Protein AF-0000000068094335 (afdb_homodimer)

Organism: Bordetella pertussis (strain Tohama I / ATCC BAA-589 / NCTC 13251) (NCBI:txid257313)

pLDDT: mean 91.35, std 8.09, range [42.84, 98.44]

Structure (mmCIF, N/CA/C/O backbone):
data_AF-0000000068094335-model_v1
#
loop_
_entity.id
_entity.type
_entity.pdbx_description
1 polymer 'Uncharacterized protein'
#
loop_
_atom_site.group_PDB
_atom_site.id
_atom_site.type_symbol
_atom_site.label_atom_id
_atom_site.label_alt_id
_atom_site.label_comp_id
_atom_site.label_asym_id
_atom_site.label_entity_id
_atom_site.label_seq_id
_atom_site.pdbx_PDB_ins_code
_atom_site.Cartn_x
_atom_site.Cartn_y
_atom_site.Cartn_z
_atom_site.occupancy
_atom_site.B_iso_or_equiv
_atom_site.auth_seq_id
_atom_site.auth_comp_id
_atom_site.auth_asym_id
_atom_site.auth_atom_id
_atom_site.pdbx_PDB_model_num
ATOM 1 N N . MET A 1 1 ? -6.961 37.094 -11.625 1 57.81 1 MET A N 1
ATOM 2 C CA . MET A 1 1 ? -6.859 36.562 -10.273 1 57.81 1 MET A CA 1
ATOM 3 C C . MET A 1 1 ? -5.457 36.75 -9.711 1 57.81 1 MET A C 1
ATOM 5 O O . MET A 1 1 ? -4.465 36.5 -10.391 1 57.81 1 MET A O 1
ATOM 9 N N . THR A 1 2 ? -5.281 37.5 -8.68 1 76.12 2 THR A N 1
ATOM 10 C CA . THR A 1 2 ? -3.986 37.75 -8.055 1 76.12 2 THR A CA 1
ATOM 11 C C . THR A 1 2 ? -3.279 36.469 -7.703 1 76.12 2 THR A C 1
ATOM 13 O O . THR A 1 2 ? -3.918 35.406 -7.613 1 76.12 2 THR A O 1
ATOM 16 N N . GLU A 1 3 ? -2.01 36.469 -7.859 1 80.81 3 GLU A N 1
ATOM 17 C CA . GLU A 1 3 ? -1.199 35.312 -7.496 1 80.81 3 GLU A CA 1
ATOM 18 C C . GLU A 1 3 ? -1.674 34.688 -6.184 1 80.81 3 GLU A C 1
ATOM 20 O O . GLU A 1 3 ? -1.694 33.469 -6.035 1 80.81 3 GLU A O 1
ATOM 25 N N . ALA A 1 4 ? -2.082 35.562 -5.379 1 80.75 4 ALA A N 1
ATOM 26 C CA . ALA A 1 4 ? -2.549 35.125 -4.07 1 80.75 4 ALA A CA 1
ATOM 27 C C . ALA A 1 4 ? -3.873 34.375 -4.191 1 80.75 4 ALA A C 1
ATOM 29 O O . ALA A 1 4 ? -4.094 33.375 -3.5 1 80.75 4 ALA A O 1
ATOM 30 N N . SER A 1 5 ? -4.707 34.781 -5.133 1 82.19 5 SER A N 1
ATOM 31 C CA . SER A 1 5 ? -6 34.156 -5.332 1 82.19 5 SER A CA 1
ATOM 32 C C . SER A 1 5 ? -5.84 32.75 -5.934 1 82.19 5 SER A C 1
ATOM 34 O O . SER A 1 5 ? -6.559 31.828 -5.559 1 82.19 5 SER A O 1
ATOM 36 N N . VAL A 1 6 ? -4.836 32.719 -6.766 1 85.44 6 VAL A N 1
ATOM 37 C CA . VAL A 1 6 ? -4.578 31.422 -7.406 1 85.44 6 VAL A CA 1
ATOM 38 C C . VAL A 1 6 ? -4.059 30.422 -6.375 1 85.44 6 VAL A C 1
ATOM 40 O O . VAL A 1 6 ? -4.477 29.266 -6.359 1 85.44 6 VAL A O 1
ATOM 43 N N . LEU A 1 7 ? -3.168 30.906 -5.535 1 88.44 7 LEU A N 1
ATOM 44 C CA . LEU A 1 7 ? -2.605 30.047 -4.496 1 88.44 7 LEU A CA 1
ATOM 45 C C . LEU A 1 7 ? -3.697 29.547 -3.561 1 88.44 7 LEU A C 1
ATOM 47 O O . LEU A 1 7 ? -3.723 28.359 -3.219 1 88.44 7 LEU A O 1
ATOM 51 N N . LEU A 1 8 ? -4.605 30.469 -3.219 1 90.94 8 LEU A N 1
ATOM 52 C CA . LEU A 1 8 ? -5.688 30.109 -2.311 1 90.94 8 LEU A CA 1
ATOM 53 C C . LEU A 1 8 ? -6.621 29.094 -2.959 1 90.94 8 LEU A C 1
ATOM 55 O O . LEU A 1 8 ? -7.055 28.141 -2.311 1 90.94 8 LEU A O 1
ATOM 59 N N . SER A 1 9 ? -6.863 29.297 -4.215 1 90.62 9 SER A N 1
ATOM 60 C CA . SER A 1 9 ? -7.738 28.375 -4.938 1 90.62 9 SER A CA 1
ATOM 61 C C . SER A 1 9 ? -7.117 26.984 -5.043 1 90.62 9 SER A C 1
ATOM 63 O O . SER A 1 9 ? -7.809 25.969 -4.891 1 90.62 9 SER A O 1
ATOM 65 N N . GLU A 1 10 ? -5.891 26.953 -5.246 1 92.31 10 GLU A N 1
ATOM 66 C CA . GLU A 1 10 ? -5.18 25.688 -5.324 1 92.31 10 GLU A CA 1
ATOM 67 C C . GLU A 1 10 ? -5.191 24.969 -3.98 1 92.31 10 GLU A C 1
ATOM 69 O O . GLU A 1 10 ? -5.414 23.75 -3.924 1 92.31 10 GLU A O 1
ATOM 74 N N . ARG A 1 11 ? -4.934 25.719 -2.934 1 95 11 ARG A N 1
ATOM 75 C CA . ARG A 1 11 ? -4.945 25.141 -1.594 1 95 11 ARG A CA 1
ATOM 76 C C . ARG A 1 11 ? -6.32 24.594 -1.25 1 95 11 ARG A C 1
ATOM 78 O O . ARG A 1 11 ? -6.434 23.516 -0.654 1 95 11 ARG A O 1
ATOM 85 N N . LEU A 1 12 ? -7.277 25.344 -1.641 1 95.5 12 LEU A N 1
ATOM 86 C CA . LEU A 1 12 ? -8.641 24.906 -1.354 1 95.5 12 LEU A CA 1
ATOM 87 C C . LEU A 1 12 ? -8.984 23.656 -2.152 1 95.5 12 LEU A C 1
ATOM 89 O O . LEU A 1 12 ? -9.633 22.734 -1.634 1 95.5 12 LEU A O 1
ATOM 93 N N . MET A 1 13 ? -8.562 23.609 -3.381 1 95.12 13 MET A N 1
ATOM 94 C CA . MET A 1 13 ? -8.812 22.438 -4.215 1 95.12 13 MET A CA 1
ATOM 95 C C . MET A 1 13 ? -8.156 21.188 -3.615 1 95.12 13 MET A C 1
ATOM 97 O O . MET A 1 13 ? -8.797 20.141 -3.5 1 95.12 13 MET A O 1
ATOM 101 N N . ILE A 1 14 ? -6.93 21.281 -3.205 1 96.12 14 ILE A N 1
ATOM 102 C CA . ILE A 1 14 ? -6.195 20.172 -2.609 1 96.12 14 ILE A CA 1
ATOM 103 C C . ILE A 1 14 ? -6.859 19.75 -1.299 1 96.12 14 ILE A C 1
ATOM 105 O O . ILE A 1 14 ? -7.051 18.562 -1.043 1 96.12 14 ILE A O 1
ATOM 109 N N . PHE A 1 15 ? -7.238 20.734 -0.531 1 97.56 15 PHE A N 1
ATOM 110 C CA . PHE A 1 15 ? -7.891 20.516 0.758 1 97.56 15 PHE A CA 1
ATOM 111 C C . PHE A 1 15 ? -9.195 19.75 0.589 1 97.56 15 PHE A C 1
ATOM 113 O O . PHE A 1 15 ? -9.492 18.844 1.381 1 97.56 15 PHE A O 1
ATOM 120 N N . ASN A 1 16 ? -9.922 20 -0.491 1 97.12 16 ASN A N 1
ATOM 121 C CA . ASN A 1 16 ? -11.227 19.391 -0.735 1 97.12 16 ASN A CA 1
ATOM 122 C C . ASN A 1 16 ? -11.086 18.016 -1.391 1 97.12 16 ASN A C 1
ATOM 124 O O . ASN A 1 16 ? -11.82 17.094 -1.055 1 97.12 16 ASN A O 1
ATOM 128 N N . LEU A 1 17 ? -10.055 17.875 -2.322 1 95.5 17 LEU A N 1
ATOM 129 C CA . LEU A 1 17 ? -10.141 16.75 -3.24 1 95.5 17 LEU A CA 1
ATOM 130 C C . LEU A 1 17 ? -8.945 15.812 -3.062 1 95.5 17 LEU A C 1
ATOM 132 O O . LEU A 1 17 ? -9.008 14.648 -3.453 1 95.5 17 LEU A O 1
ATOM 136 N N . LEU A 1 18 ? -7.82 16.344 -2.518 1 96 18 LEU A N 1
ATOM 137 C CA . LEU A 1 18 ? -6.598 15.555 -2.5 1 96 18 LEU A CA 1
ATOM 138 C C . LEU A 1 18 ? -5.953 15.586 -1.117 1 96 18 LEU A C 1
ATOM 140 O O . LEU A 1 18 ? -4.766 15.883 -0.986 1 96 18 LEU A O 1
ATOM 144 N N . PRO A 1 19 ? -6.723 15.18 -0.087 1 96.75 19 PRO A N 1
ATOM 145 C CA . PRO A 1 19 ? -6.164 15.242 1.267 1 96.75 19 PRO A CA 1
ATOM 146 C C . PRO A 1 19 ? -4.93 14.359 1.437 1 96.75 19 PRO A C 1
ATOM 148 O O . PRO A 1 19 ? -4.145 14.562 2.365 1 96.75 19 PRO A O 1
ATOM 151 N N . SER A 1 20 ? -4.676 13.328 0.574 1 93.38 20 SER A N 1
ATOM 152 C CA . SER A 1 20 ? -3.512 12.453 0.691 1 93.38 20 SER A CA 1
ATOM 153 C C . SER A 1 20 ? -2.215 13.227 0.472 1 93.38 20 SER A C 1
ATOM 155 O O . SER A 1 20 ? -1.158 12.828 0.964 1 93.38 20 SER A O 1
ATOM 157 N N . LEU A 1 21 ? -2.242 14.422 -0.254 1 92.81 21 LEU A N 1
ATOM 158 C CA . LEU A 1 21 ? -1.051 15.195 -0.569 1 92.81 21 LEU A CA 1
ATOM 159 C C . LEU A 1 21 ? -0.537 15.93 0.666 1 92.81 21 LEU A C 1
ATOM 161 O O . LEU A 1 21 ? 0.648 16.266 0.75 1 92.81 21 LEU A O 1
ATOM 165 N N . THR A 1 22 ? -1.446 16.141 1.616 1 95.69 22 THR A N 1
ATOM 166 C CA . THR A 1 22 ? -1.062 16.891 2.807 1 95.69 22 THR A CA 1
ATOM 167 C C . THR A 1 22 ? -1.267 16.062 4.062 1 95.69 22 THR A C 1
ATOM 169 O O . THR A 1 22 ? -1.236 16.578 5.18 1 95.69 22 THR A O 1
ATOM 172 N N . LEU A 1 23 ? -1.485 14.773 3.85 1 94.81 23 LEU A N 1
ATOM 173 C CA . LEU A 1 23 ? -1.708 13.867 4.969 1 94.81 23 LEU A CA 1
ATOM 174 C C . LEU A 1 23 ? -0.459 13.75 5.836 1 94.81 23 LEU A C 1
ATOM 176 O O . LEU A 1 23 ? 0.633 13.492 5.328 1 94.81 23 LEU A O 1
ATOM 180 N N . HIS A 1 24 ? -0.626 14.078 7.105 1 95.31 24 HIS A N 1
ATOM 181 C CA . HIS A 1 24 ? 0.516 13.93 8 1 95.31 24 HIS A CA 1
ATOM 182 C C . HIS A 1 24 ? 1.048 12.5 7.98 1 95.31 24 HIS A C 1
ATOM 184 O O . HIS A 1 24 ? 0.27 11.539 8.016 1 95.31 24 HIS A O 1
ATOM 190 N N . ALA A 1 25 ? 2.352 12.328 8.047 1 89.19 25 ALA A N 1
ATOM 191 C CA . ALA A 1 25 ? 3.01 11.031 7.871 1 89.19 25 ALA A CA 1
ATOM 192 C C . ALA A 1 25 ? 2.58 10.047 8.953 1 89.19 25 ALA A C 1
ATOM 194 O O . ALA A 1 25 ? 2.455 8.852 8.703 1 89.19 25 ALA A O 1
ATOM 195 N N . SER A 1 26 ? 2.318 10.523 10.172 1 91.81 26 SER A N 1
ATOM 196 C CA . SER A 1 26 ? 1.947 9.656 11.289 1 91.81 26 SER A CA 1
ATOM 197 C C . SER A 1 26 ? 0.591 9 11.047 1 91.81 26 SER A C 1
ATOM 199 O O . SER A 1 26 ? 0.223 8.055 11.75 1 91.81 26 SER A O 1
ATOM 201 N N . ARG A 1 27 ? -0.138 9.492 10.008 1 91.12 27 ARG A N 1
ATOM 202 C CA . ARG A 1 27 ? -1.49 8.992 9.781 1 91.12 27 ARG A CA 1
ATOM 203 C C . ARG A 1 27 ? -1.532 8.047 8.586 1 91.12 27 ARG A C 1
ATOM 205 O O . ARG A 1 27 ? -2.594 7.527 8.234 1 91.12 27 ARG A O 1
ATOM 212 N N . HIS A 1 28 ? -0.453 7.816 7.93 1 85.94 28 HIS A N 1
ATOM 213 C CA . HIS A 1 28 ? -0.416 7.012 6.711 1 85.94 28 HIS A CA 1
ATOM 214 C C . HIS A 1 28 ? -0.978 5.617 6.957 1 85.94 28 HIS A C 1
ATOM 216 O O . HIS A 1 28 ? -1.827 5.141 6.203 1 85.94 28 HIS A O 1
ATOM 222 N N . ASP A 1 29 ? -0.615 5.02 8.07 1 79.31 29 ASP A N 1
ATOM 223 C CA . ASP A 1 29 ? -1.035 3.65 8.352 1 79.31 29 ASP A CA 1
ATOM 224 C C . ASP A 1 29 ? -2.529 3.586 8.656 1 79.31 29 ASP A C 1
ATOM 226 O O . ASP A 1 29 ? -3.209 2.635 8.258 1 79.31 29 ASP A O 1
ATOM 230 N N . GLU A 1 30 ? -2.953 4.617 9.375 1 83.31 30 GLU A N 1
ATOM 231 C CA . GLU A 1 30 ? -4.355 4.668 9.766 1 83.31 30 GLU A CA 1
ATOM 232 C C . GLU A 1 30 ? -5.262 4.887 8.555 1 83.31 30 GLU A C 1
ATOM 234 O O . GLU A 1 30 ? -6.352 4.316 8.484 1 83.31 30 GLU A O 1
ATOM 239 N N . MET A 1 31 ? -4.77 5.73 7.699 1 85 31 MET A N 1
ATOM 240 C CA . MET A 1 31 ? -5.609 6.129 6.574 1 85 31 MET A CA 1
ATOM 241 C C . MET A 1 31 ? -5.309 5.281 5.344 1 85 31 MET A C 1
ATOM 243 O O . MET A 1 31 ? -5.738 5.609 4.234 1 85 31 MET A O 1
ATOM 247 N N . PHE A 1 32 ? -4.559 4.309 5.504 1 77.25 32 PHE A N 1
ATOM 248 C CA . PHE A 1 32 ? -4.277 3.383 4.414 1 77.25 32 PHE A CA 1
ATOM 249 C C . PHE A 1 32 ? -5.199 2.17 4.488 1 77.25 32 PHE A C 1
ATOM 251 O O . PHE A 1 32 ? -5.328 1.543 5.539 1 77.25 32 PHE A O 1
ATOM 258 N N . PRO A 1 33 ? -5.887 1.919 3.396 1 71.25 33 PRO A N 1
ATOM 259 C CA . PRO A 1 33 ? -6.77 0.749 3.422 1 71.25 33 PRO A CA 1
ATOM 260 C C . PRO A 1 33 ? -6.035 -0.533 3.811 1 71.25 33 PRO A C 1
ATOM 262 O O . PRO A 1 33 ? -4.883 -0.733 3.418 1 71.25 33 PRO A O 1
ATOM 265 N N . ALA A 1 34 ? -6.602 -1.342 4.789 1 69.12 34 ALA A N 1
ATOM 266 C CA . ALA A 1 34 ? -6.023 -2.611 5.223 1 69.12 34 ALA A CA 1
ATOM 267 C C . ALA A 1 34 ? -5.77 -3.533 4.031 1 69.12 34 ALA A C 1
ATOM 269 O O . ALA A 1 34 ? -4.734 -4.199 3.961 1 69.12 34 ALA A O 1
ATOM 270 N N . ASP A 1 35 ? -6.766 -3.541 3.102 1 75.5 35 ASP A N 1
ATOM 271 C CA . ASP A 1 35 ? -6.625 -4.387 1.921 1 75.5 35 ASP A CA 1
ATOM 272 C C . ASP A 1 35 ? -6.246 -3.561 0.695 1 75.5 35 ASP A C 1
ATOM 274 O O . ASP A 1 35 ? -6.898 -3.65 -0.347 1 75.5 35 ASP A O 1
ATOM 278 N N . TRP A 1 36 ? -5.16 -2.785 0.902 1 71.19 36 TRP A N 1
ATOM 279 C CA . TRP A 1 36 ? -4.777 -1.792 -0.096 1 71.19 36 TRP A CA 1
ATOM 280 C C . TRP A 1 36 ? -4.387 -2.461 -1.409 1 71.19 36 TRP A C 1
ATOM 282 O O . TRP A 1 36 ? -4.645 -1.923 -2.488 1 71.19 36 TRP A O 1
ATOM 292 N N . VAL A 1 37 ? -3.721 -3.584 -1.286 1 71.88 37 VAL A N 1
ATOM 293 C CA . VAL A 1 37 ? -3.334 -4.277 -2.51 1 71.88 37 VAL A CA 1
ATOM 294 C C . VAL A 1 37 ? -4.578 -4.594 -3.34 1 71.88 37 VAL A C 1
ATOM 296 O O . VAL A 1 37 ? -4.609 -4.336 -4.543 1 71.88 37 VAL A O 1
ATOM 299 N N . ARG A 1 38 ? -5.508 -5.062 -2.652 1 73.88 38 ARG A N 1
ATOM 300 C CA . ARG A 1 38 ? -6.758 -5.371 -3.342 1 73.88 38 ARG A CA 1
ATOM 301 C C . ARG A 1 38 ? -7.414 -4.105 -3.881 1 73.88 38 ARG A C 1
ATOM 303 O O . ARG A 1 38 ? -7.945 -4.102 -4.992 1 73.88 38 ARG A O 1
ATOM 310 N N . ALA A 1 39 ? -7.27 -3.068 -3.086 1 73.81 39 ALA A N 1
ATOM 311 C CA . ALA A 1 39 ? -7.863 -1.8 -3.496 1 73.81 39 ALA A CA 1
ATOM 312 C C . ALA A 1 39 ? -7.176 -1.25 -4.742 1 73.81 39 ALA A C 1
ATOM 314 O O . ALA A 1 39 ? -7.84 -0.761 -5.66 1 73.81 39 ALA A O 1
ATOM 315 N N . LEU A 1 40 ? -5.918 -1.373 -4.762 1 76.38 40 LEU A N 1
ATOM 316 C CA . LEU A 1 40 ? -5.164 -0.864 -5.902 1 76.38 40 LEU A CA 1
ATOM 317 C C . LEU A 1 40 ? -5.414 -1.716 -7.141 1 76.38 40 LEU A C 1
ATOM 319 O O . LEU A 1 40 ? -5.516 -1.188 -8.25 1 76.38 40 LEU A O 1
ATOM 323 N N . CYS A 1 41 ? -5.543 -3.008 -6.875 1 72.75 41 CYS A N 1
ATOM 324 C CA . CYS A 1 41 ? -5.758 -3.924 -7.988 1 72.75 41 CYS A CA 1
ATOM 325 C C . CYS A 1 41 ? -7.156 -3.75 -8.57 1 72.75 41 CYS A C 1
ATOM 327 O O . CYS A 1 41 ? -7.371 -4.016 -9.758 1 72.75 41 CYS A O 1
ATOM 329 N N . ASN A 1 42 ? -8.062 -3.238 -7.738 1 72.19 42 ASN A N 1
ATOM 330 C CA . ASN A 1 42 ? -9.445 -3.064 -8.164 1 72.19 42 ASN A CA 1
ATOM 331 C C . ASN A 1 42 ? -9.742 -1.613 -8.539 1 72.19 42 ASN A C 1
ATOM 333 O O . ASN A 1 42 ? -10.883 -1.259 -8.82 1 72.19 42 ASN A O 1
ATOM 337 N N . ALA A 1 43 ? -8.742 -0.819 -8.43 1 77.12 43 ALA A N 1
ATOM 338 C CA . ALA A 1 43 ? -8.898 0.583 -8.805 1 77.12 43 ALA A CA 1
ATOM 339 C C . ALA A 1 43 ? -9.188 0.717 -10.297 1 77.12 43 ALA A C 1
ATOM 341 O O . ALA A 1 43 ? -9.422 -0.281 -10.984 1 77.12 43 ALA A O 1
ATOM 342 N N . ASP A 1 44 ? -9.414 1.917 -10.766 1 78.81 44 ASP A N 1
ATOM 343 C CA . ASP A 1 44 ? -9.609 2.117 -12.195 1 78.81 44 ASP A CA 1
ATOM 344 C C . ASP A 1 44 ? -8.422 1.584 -12.992 1 78.81 44 ASP A C 1
ATOM 346 O O . ASP A 1 44 ? -7.32 1.443 -12.461 1 78.81 44 ASP A O 1
ATOM 350 N N . ALA A 1 45 ? -8.688 1.238 -14.219 1 80.62 45 ALA A N 1
ATOM 351 C CA . ALA A 1 45 ? -7.738 0.515 -15.07 1 80.62 45 ALA A CA 1
ATOM 352 C C . ALA A 1 45 ? -6.406 1.255 -15.156 1 80.62 45 ALA A C 1
ATOM 354 O O . ALA A 1 45 ? -5.344 0.635 -15.125 1 80.62 45 ALA A O 1
ATOM 355 N N . ALA A 1 46 ? -6.508 2.533 -15.297 1 80.25 46 ALA A N 1
ATOM 356 C CA . ALA A 1 46 ? -5.281 3.312 -15.453 1 80.25 46 ALA A CA 1
ATOM 357 C C . ALA A 1 46 ? -4.41 3.215 -14.203 1 80.25 46 ALA A C 1
ATOM 359 O O . ALA A 1 46 ? -3.203 2.975 -14.297 1 80.25 46 ALA A O 1
ATOM 360 N N . LEU A 1 47 ? -4.992 3.357 -13.055 1 81.94 47 LEU A N 1
ATOM 361 C CA . LEU A 1 47 ? -4.254 3.266 -11.805 1 81.94 47 LEU A CA 1
ATOM 362 C C . LEU A 1 47 ? -3.752 1.846 -11.57 1 81.94 47 LEU A C 1
ATOM 364 O O . LEU A 1 47 ? -2.592 1.645 -11.203 1 81.94 47 LEU A O 1
ATOM 368 N N . ALA A 1 48 ? -4.652 0.875 -11.836 1 85.25 48 ALA A N 1
ATOM 369 C CA . ALA A 1 48 ? -4.289 -0.524 -11.625 1 85.25 48 ALA A CA 1
ATOM 370 C C . ALA A 1 48 ? -3.104 -0.919 -12.508 1 85.25 48 ALA A C 1
ATOM 372 O O . ALA A 1 48 ? -2.156 -1.549 -12.031 1 85.25 48 ALA A O 1
ATOM 373 N N . ASN A 1 49 ? -3.123 -0.491 -13.75 1 86.19 49 ASN A N 1
ATOM 374 C CA . ASN A 1 49 ? -2.049 -0.817 -14.68 1 86.19 49 ASN A CA 1
ATOM 375 C C . ASN A 1 49 ? -0.731 -0.164 -14.273 1 86.19 49 ASN A C 1
ATOM 377 O O . ASN A 1 49 ? 0.321 -0.804 -14.305 1 86.19 49 ASN A O 1
ATOM 381 N N . ALA A 1 50 ? -0.816 1.13 -13.914 1 83.94 50 ALA A N 1
ATOM 382 C CA . ALA A 1 50 ? 0.385 1.839 -13.484 1 83.94 50 ALA A CA 1
ATOM 383 C C . ALA A 1 50 ? 0.975 1.203 -12.227 1 83.94 50 ALA A C 1
ATOM 385 O O . ALA A 1 50 ? 2.193 1.058 -12.117 1 83.94 50 ALA A O 1
ATOM 386 N N . TRP A 1 51 ? 0.077 0.807 -11.438 1 82.62 51 TRP A N 1
ATOM 387 C CA . TRP A 1 51 ? 0.512 0.168 -10.195 1 82.62 51 TRP A CA 1
ATOM 388 C C . TRP A 1 51 ? 1.211 -1.156 -10.484 1 82.62 51 TRP A C 1
ATOM 390 O O . TRP A 1 51 ? 2.291 -1.423 -9.953 1 82.62 51 TRP A O 1
ATOM 400 N N . HIS A 1 52 ? 0.656 -1.962 -11.281 1 88.5 52 HIS A N 1
ATOM 401 C CA . HIS A 1 52 ? 1.243 -3.262 -11.578 1 88.5 52 HIS A CA 1
ATOM 402 C C . HIS A 1 52 ? 2.6 -3.109 -12.258 1 88.5 52 HIS A C 1
ATOM 404 O O . HIS A 1 52 ? 3.506 -3.912 -12.031 1 88.5 52 HIS A O 1
ATOM 410 N N . ARG A 1 53 ? 2.711 -2.109 -13.055 1 88.38 53 ARG A N 1
ATOM 411 C CA . ARG A 1 53 ? 4.004 -1.856 -13.68 1 88.38 53 ARG A CA 1
ATOM 412 C C . ARG A 1 53 ? 5.059 -1.506 -12.641 1 88.38 53 ARG A C 1
ATOM 414 O O . ARG A 1 53 ? 6.168 -2.049 -12.664 1 88.38 53 ARG A O 1
ATOM 421 N N . HIS A 1 54 ? 4.691 -0.628 -11.734 1 86.19 54 HIS A N 1
ATOM 422 C CA . HIS A 1 54 ? 5.617 -0.198 -10.688 1 86.19 54 HIS A CA 1
ATOM 423 C C . HIS A 1 54 ? 5.949 -1.343 -9.742 1 86.19 54 HIS A C 1
ATOM 425 O O . HIS A 1 54 ? 7.121 -1.591 -9.445 1 86.19 54 HIS A O 1
ATOM 431 N N . TRP A 1 55 ? 4.938 -2.029 -9.328 1 87.38 55 TRP A N 1
ATOM 432 C CA . TRP A 1 55 ? 5.09 -3.137 -8.383 1 87.38 55 TRP A CA 1
ATOM 433 C C . TRP A 1 55 ? 5.93 -4.254 -9 1 87.38 55 TRP A C 1
ATOM 435 O O . TRP A 1 55 ? 6.82 -4.801 -8.344 1 87.38 55 TRP A O 1
ATOM 445 N N . SER A 1 56 ? 5.652 -4.551 -10.234 1 93.06 56 SER A N 1
ATOM 446 C CA . SER A 1 56 ? 6.41 -5.59 -10.93 1 93.06 56 SER A CA 1
ATOM 447 C C . SER A 1 56 ? 7.883 -5.211 -11.047 1 93.06 56 SER A C 1
ATOM 449 O O . SER A 1 56 ? 8.766 -6.051 -10.836 1 93.06 56 SER A O 1
ATOM 451 N N . ARG A 1 57 ? 8.102 -3.979 -11.414 1 90 57 ARG A N 1
ATOM 452 C CA . ARG A 1 57 ? 9.492 -3.523 -11.5 1 90 57 ARG A CA 1
ATOM 453 C C . ARG A 1 57 ? 10.188 -3.668 -10.148 1 90 57 ARG A C 1
ATOM 455 O O . ARG A 1 57 ? 11.344 -4.102 -10.086 1 90 57 ARG A O 1
ATOM 462 N N . TRP A 1 58 ? 9.523 -3.301 -9.117 1 88.69 58 TRP A N 1
ATOM 463 C CA . TRP A 1 58 ? 10.078 -3.434 -7.777 1 88.69 58 TRP A CA 1
ATOM 464 C C . TRP A 1 58 ? 10.383 -4.895 -7.457 1 88.69 58 TRP A C 1
ATOM 466 O O . TRP A 1 58 ? 11.469 -5.215 -6.965 1 88.69 58 TRP A O 1
ATOM 476 N N . ILE A 1 59 ? 9.43 -5.812 -7.695 1 93.94 59 ILE A N 1
ATOM 477 C CA . ILE A 1 59 ? 9.586 -7.238 -7.438 1 93.94 59 ILE A CA 1
ATOM 478 C C . ILE A 1 59 ? 10.812 -7.766 -8.188 1 93.94 59 ILE A C 1
ATOM 480 O O . ILE A 1 59 ? 11.648 -8.461 -7.609 1 93.94 59 ILE A O 1
ATOM 484 N N . LEU A 1 60 ? 10.906 -7.438 -9.461 1 96.12 60 LEU A N 1
ATOM 485 C CA . LEU A 1 60 ? 11.992 -7.922 -10.297 1 96.12 60 LEU A CA 1
ATOM 486 C C . LEU A 1 60 ? 13.336 -7.387 -9.812 1 96.12 60 LEU A C 1
ATOM 488 O O . LEU A 1 60 ? 14.336 -8.109 -9.828 1 96.12 60 LEU A O 1
ATOM 492 N N . CYS A 1 61 ? 13.383 -6.152 -9.336 1 92.44 61 CYS A N 1
ATOM 493 C CA . CYS A 1 61 ? 14.602 -5.586 -8.773 1 92.44 61 CYS A CA 1
ATOM 494 C C . CYS A 1 61 ? 15.008 -6.32 -7.5 1 92.44 61 CYS A C 1
ATOM 496 O O . CYS A 1 61 ? 16.172 -6.672 -7.324 1 92.44 61 CYS A O 1
ATOM 498 N N . GLU A 1 62 ? 14.023 -6.559 -6.617 1 91.5 62 GLU A N 1
ATOM 499 C CA . GLU A 1 62 ? 14.281 -7.246 -5.355 1 91.5 62 GLU A CA 1
ATOM 500 C C . GLU A 1 62 ? 14.859 -8.641 -5.59 1 91.5 62 GLU A C 1
ATOM 502 O O . GLU A 1 62 ? 15.688 -9.109 -4.812 1 91.5 62 GLU A O 1
ATOM 507 N N . LEU A 1 63 ? 14.438 -9.312 -6.684 1 95.12 63 LEU A N 1
ATOM 508 C CA . LEU A 1 63 ? 14.859 -10.68 -6.969 1 95.12 63 LEU A CA 1
ATOM 509 C C . LEU A 1 63 ? 16.094 -10.688 -7.859 1 95.12 63 LEU A C 1
ATOM 511 O O . LEU A 1 63 ? 16.625 -11.75 -8.188 1 95.12 63 LEU A O 1
ATOM 515 N N . GLY A 1 64 ? 16.547 -9.523 -8.297 1 95.56 64 GLY A N 1
ATOM 516 C CA . GLY A 1 64 ? 17.703 -9.438 -9.188 1 95.56 64 GLY A CA 1
ATOM 517 C C . GLY A 1 64 ? 17.406 -9.922 -10.594 1 95.56 64 GLY A C 1
ATOM 518 O O . GLY A 1 64 ? 18.297 -10.438 -11.273 1 95.56 64 GLY A O 1
ATOM 519 N N . LEU A 1 65 ? 16.141 -9.82 -11.055 1 96.62 65 LEU A N 1
ATOM 520 C CA . LEU A 1 65 ? 15.719 -10.391 -12.328 1 96.62 65 LEU A CA 1
ATOM 521 C C . LEU A 1 65 ? 15.383 -9.289 -13.328 1 96.62 65 LEU A C 1
ATOM 523 O O . LEU A 1 65 ? 14.984 -9.578 -14.461 1 96.62 65 LEU A O 1
ATOM 527 N N . LEU A 1 66 ? 15.469 -8 -12.961 1 94.19 66 LEU A N 1
ATOM 528 C CA . LEU A 1 66 ? 15.039 -6.875 -13.789 1 94.19 66 LEU A CA 1
ATOM 529 C C . LEU A 1 66 ? 15.688 -6.934 -15.164 1 94.19 66 LEU A C 1
ATOM 531 O O . LEU A 1 66 ? 15.031 -6.664 -16.172 1 94.19 66 LEU A O 1
ATOM 535 N N . ASN A 1 67 ? 16.938 -7.344 -15.266 1 94.62 67 ASN A N 1
ATOM 536 C CA . ASN A 1 67 ? 17.641 -7.387 -16.531 1 94.62 67 ASN A CA 1
ATOM 537 C C . ASN A 1 67 ? 17.906 -8.82 -16.984 1 94.62 67 ASN A C 1
ATOM 539 O O . ASN A 1 67 ? 18.859 -9.086 -17.703 1 94.62 67 ASN A O 1
ATOM 543 N N . GLN A 1 68 ? 17.078 -9.758 -16.547 1 96 68 GLN A N 1
ATOM 544 C CA . GLN A 1 68 ? 17.234 -11.164 -16.891 1 96 68 GLN A CA 1
ATOM 545 C C . GLN A 1 68 ? 15.93 -11.781 -17.359 1 96 68 GLN A C 1
ATOM 547 O O . GLN A 1 68 ? 15.406 -12.703 -16.734 1 96 68 GLN A O 1
ATOM 552 N N . PRO A 1 69 ? 15.469 -11.273 -18.484 1 95.62 69 PRO A N 1
ATOM 553 C CA . PRO A 1 69 ? 14.234 -11.859 -19.016 1 95.62 69 PRO A CA 1
ATOM 554 C C . PRO A 1 69 ? 14.445 -13.258 -19.594 1 95.62 69 PRO A C 1
ATOM 556 O O . PRO A 1 69 ? 15.57 -13.609 -19.953 1 95.62 69 PRO A O 1
ATOM 559 N N . VAL A 1 70 ? 13.453 -14.031 -19.562 1 96.88 70 VAL A N 1
ATOM 560 C CA . VAL A 1 70 ? 13.445 -15.297 -20.281 1 96.88 70 VAL A CA 1
ATOM 561 C C . VAL A 1 70 ? 13.281 -15.039 -21.781 1 96.88 70 VAL A C 1
ATOM 563 O O . VAL A 1 70 ? 12.297 -14.438 -22.203 1 96.88 70 VAL A O 1
ATOM 566 N N . LEU A 1 71 ? 14.211 -15.539 -22.531 1 93.06 71 LEU A N 1
ATOM 567 C CA . LEU A 1 71 ? 14.227 -15.188 -23.938 1 93.06 71 LEU A CA 1
ATOM 568 C C . LEU A 1 71 ? 13.898 -16.391 -24.812 1 93.06 71 LEU A C 1
ATOM 570 O O . LEU A 1 71 ? 13.562 -16.25 -25.984 1 93.06 71 LEU A O 1
ATOM 574 N N . SER A 1 72 ? 14.055 -17.594 -24.234 1 92.69 72 SER A N 1
ATOM 575 C CA . SER A 1 72 ? 13.812 -18.812 -25 1 92.69 72 SER A CA 1
ATOM 576 C C . SER A 1 72 ? 12.672 -19.625 -24.391 1 92.69 72 SER A C 1
ATOM 578 O O . SER A 1 72 ? 12.523 -19.688 -23.172 1 92.69 72 SER A O 1
ATOM 580 N N . LEU A 1 73 ? 11.93 -20.266 -25.266 1 93.25 73 LEU A N 1
ATOM 581 C CA . LEU A 1 73 ? 10.836 -21.125 -24.812 1 93.25 73 LEU A CA 1
ATOM 582 C C . LEU A 1 73 ? 11.281 -22.578 -24.766 1 93.25 73 LEU A C 1
ATOM 584 O O . LEU A 1 73 ? 10.469 -23.484 -24.516 1 93.25 73 LEU A O 1
ATOM 588 N N . ASP A 1 74 ? 12.516 -22.844 -24.844 1 93.5 74 ASP A N 1
ATOM 589 C CA . ASP A 1 74 ? 13.07 -24.188 -24.984 1 93.5 74 ASP A CA 1
ATOM 590 C C . ASP A 1 74 ? 12.969 -24.953 -23.656 1 93.5 74 ASP A C 1
ATOM 592 O O . ASP A 1 74 ? 12.641 -26.141 -23.656 1 93.5 74 ASP A O 1
ATOM 596 N N . PRO A 1 75 ? 13.281 -24.266 -22.578 1 95.75 75 PRO A N 1
ATOM 597 C CA . PRO A 1 75 ? 13.219 -25.031 -21.328 1 95.75 75 PRO A CA 1
ATOM 598 C C . PRO A 1 75 ? 11.828 -25.594 -21.062 1 95.75 75 PRO A C 1
ATOM 600 O O . PRO A 1 75 ? 10.852 -24.844 -21.031 1 95.75 75 PRO A O 1
ATOM 603 N N . PRO A 1 76 ? 11.727 -26.922 -20.906 1 96.56 76 PRO A N 1
ATOM 604 C CA . PRO A 1 76 ? 10.406 -27.531 -20.719 1 96.56 76 PRO A CA 1
ATOM 605 C C . PRO A 1 76 ? 9.703 -27.031 -19.469 1 96.56 76 PRO A C 1
ATOM 607 O O . PRO A 1 76 ? 8.477 -27.125 -19.359 1 96.56 76 PRO A O 1
ATOM 610 N N . GLN A 1 77 ? 10.477 -26.484 -18.516 1 97.94 77 GLN A N 1
ATOM 611 C CA . GLN A 1 77 ? 9.891 -25.953 -17.297 1 97.94 77 GLN A CA 1
ATOM 612 C C . GLN A 1 77 ? 8.93 -24.812 -17.609 1 97.94 77 GLN A C 1
ATOM 614 O O . GLN A 1 77 ? 8.039 -24.516 -16.812 1 97.94 77 GLN A O 1
ATOM 619 N N . LEU A 1 78 ? 9.078 -24.141 -18.797 1 97.31 78 LEU A N 1
ATOM 620 C CA . LEU A 1 78 ? 8.227 -23.016 -19.172 1 97.31 78 LEU A CA 1
ATOM 621 C C . LEU A 1 78 ? 6.805 -23.469 -19.453 1 97.31 78 LEU A C 1
ATOM 623 O O . LEU A 1 78 ? 5.859 -22.688 -19.344 1 97.31 78 LEU A O 1
ATOM 627 N N . LYS A 1 79 ? 6.648 -24.797 -19.844 1 97.44 79 LYS A N 1
ATOM 628 C CA . LYS A 1 79 ? 5.32 -25.359 -20.062 1 97.44 79 LYS A CA 1
ATOM 629 C C . LYS A 1 79 ? 4.516 -25.391 -18.766 1 97.44 79 LYS A C 1
ATOM 631 O O . LYS A 1 79 ? 3.281 -25.391 -18.797 1 97.44 79 LYS A O 1
ATOM 636 N N . VAL A 1 80 ? 5.195 -25.312 -17.641 1 98.25 80 VAL A N 1
ATOM 637 C CA . VAL A 1 80 ? 4.562 -25.25 -16.328 1 98.25 80 VAL A CA 1
ATOM 638 C C . VAL A 1 80 ? 4.496 -23.797 -15.859 1 98.25 80 VAL A C 1
ATOM 640 O O . VAL A 1 80 ? 3.428 -23.312 -15.484 1 98.25 80 VAL A O 1
ATOM 643 N N . ALA A 1 81 ? 5.598 -23.047 -15.977 1 98.31 81 ALA A N 1
ATOM 644 C CA . ALA A 1 81 ? 5.762 -21.688 -15.43 1 98.31 81 ALA A CA 1
ATOM 645 C C . ALA A 1 81 ? 4.801 -20.719 -16.109 1 98.31 81 ALA A C 1
ATOM 647 O O . ALA A 1 81 ? 4.352 -19.75 -15.477 1 98.31 81 ALA A O 1
ATOM 648 N N . LEU A 1 82 ? 4.406 -20.969 -17.391 1 97.62 82 LEU A N 1
ATOM 649 C CA . LEU A 1 82 ? 3.625 -20 -18.156 1 97.62 82 LEU A CA 1
ATOM 650 C C . LEU A 1 82 ? 2.139 -20.344 -18.094 1 97.62 82 LEU A C 1
ATOM 652 O O . LEU A 1 82 ? 1.318 -19.656 -18.719 1 97.62 82 LEU A O 1
ATOM 656 N N . LEU A 1 83 ? 1.793 -21.359 -17.359 1 97.06 83 LEU A N 1
ATOM 657 C CA . LEU A 1 83 ? 0.375 -21.625 -17.156 1 97.06 83 LEU A CA 1
ATOM 658 C C . LEU A 1 83 ? -0.325 -20.422 -16.531 1 97.06 83 LEU A C 1
ATOM 660 O O . LEU A 1 83 ? 0.263 -19.719 -15.711 1 97.06 83 LEU A O 1
ATOM 664 N N . SER A 1 84 ? -1.562 -20.203 -16.953 1 95.88 84 SER A N 1
ATOM 665 C CA . SER A 1 84 ? -2.363 -19.203 -16.266 1 95.88 84 SER A CA 1
ATOM 666 C C . SER A 1 84 ? -2.529 -19.547 -14.789 1 95.88 84 SER A C 1
ATOM 668 O O . SER A 1 84 ? -2.318 -20.688 -14.383 1 95.88 84 SER A O 1
ATOM 670 N N . THR A 1 85 ? -2.893 -18.562 -13.992 1 96 85 THR A N 1
ATOM 671 C CA . THR A 1 85 ? -3.115 -18.781 -12.57 1 96 85 THR A CA 1
ATOM 672 C C . THR A 1 85 ? -4.164 -19.875 -12.352 1 96 85 THR A C 1
ATOM 674 O O . THR A 1 85 ? -3.975 -20.766 -11.523 1 96 85 THR A O 1
ATOM 677 N N . ASP A 1 86 ? -5.223 -19.812 -13.164 1 95.94 86 ASP A N 1
ATOM 678 C CA . ASP A 1 86 ? -6.289 -20.797 -13.023 1 95.94 86 ASP A CA 1
ATOM 679 C C . ASP A 1 86 ? -5.805 -22.188 -13.43 1 95.94 86 ASP A C 1
ATOM 681 O O . ASP A 1 86 ? -6.121 -23.172 -12.766 1 95.94 86 ASP A O 1
ATOM 685 N N . ALA A 1 87 ? -5.074 -22.25 -14.5 1 96.38 87 ALA A N 1
ATOM 686 C CA . ALA A 1 87 ? -4.555 -23.531 -14.969 1 96.38 87 ALA A CA 1
ATOM 687 C C . ALA A 1 87 ? -3.545 -24.109 -13.984 1 96.38 87 ALA A C 1
ATOM 689 O O . ALA A 1 87 ? -3.49 -25.328 -13.781 1 96.38 87 ALA A O 1
ATOM 690 N N . LEU A 1 88 ? -2.729 -23.25 -13.383 1 97.31 88 LEU A N 1
ATOM 691 C CA . LEU A 1 88 ? -1.774 -23.688 -12.367 1 97.31 88 LEU A CA 1
ATOM 692 C C . LEU A 1 88 ? -2.496 -24.281 -11.156 1 97.31 88 LEU A C 1
ATOM 694 O O . LEU A 1 88 ? -2.102 -25.328 -10.648 1 97.31 88 LEU A O 1
ATOM 698 N N . ARG A 1 89 ? -3.574 -23.625 -10.766 1 96.69 89 ARG A N 1
ATOM 699 C CA . ARG A 1 89 ? -4.379 -24.109 -9.641 1 96.69 89 ARG A CA 1
ATOM 700 C C . ARG A 1 89 ? -5.02 -25.453 -9.961 1 96.69 89 ARG A C 1
ATOM 702 O O . ARG A 1 89 ? -5.051 -26.344 -9.109 1 96.69 89 ARG A O 1
ATOM 709 N N . THR A 1 90 ? -5.555 -25.516 -11.133 1 96.5 90 THR A N 1
ATOM 710 C CA . THR A 1 90 ? -6.172 -26.766 -11.57 1 96.5 90 THR A CA 1
ATOM 711 C C . THR A 1 90 ? -5.145 -27.891 -11.609 1 96.5 90 THR A C 1
ATOM 713 O O . THR A 1 90 ? -5.41 -29 -11.133 1 96.5 90 THR A O 1
ATOM 716 N N . CYS A 1 91 ? -3.965 -27.609 -12.133 1 97.69 91 CYS A N 1
ATOM 717 C CA . CYS A 1 91 ? -2.893 -28.594 -12.195 1 97.69 91 CYS A CA 1
ATOM 718 C C . CYS A 1 91 ? -2.461 -29.016 -10.797 1 97.69 91 CYS A C 1
ATOM 720 O O . CYS A 1 91 ? -2.271 -30.219 -10.547 1 97.69 91 CYS A O 1
ATOM 722 N N . ALA A 1 92 ? -2.348 -28.078 -9.922 1 98.06 92 ALA A N 1
ATOM 723 C CA . ALA A 1 92 ? -1.955 -28.375 -8.547 1 98.06 92 ALA A CA 1
ATOM 724 C C . ALA A 1 92 ? -2.984 -29.266 -7.867 1 98.06 92 ALA A C 1
ATOM 726 O O . ALA A 1 92 ? -2.621 -30.219 -7.168 1 98.06 92 ALA A O 1
ATOM 727 N N . ALA A 1 93 ? -4.227 -28.969 -8.102 1 97.38 93 ALA A N 1
ATOM 728 C CA . ALA A 1 93 ? -5.289 -29.766 -7.496 1 97.38 93 ALA A CA 1
ATOM 729 C C . ALA A 1 93 ? -5.223 -31.219 -7.969 1 97.38 93 ALA A C 1
ATOM 731 O O . ALA A 1 93 ? -5.309 -32.156 -7.164 1 97.38 93 ALA A O 1
ATOM 732 N N . HIS A 1 94 ? -5.059 -31.406 -9.25 1 97.25 94 HIS A N 1
ATOM 733 C CA . HIS A 1 94 ? -4.969 -32.75 -9.82 1 97.25 94 HIS A CA 1
ATOM 734 C C . HIS A 1 94 ? -3.713 -33.469 -9.336 1 97.25 94 HIS A C 1
ATOM 736 O O . HIS A 1 94 ? -3.758 -34.656 -9.016 1 97.25 94 HIS A O 1
ATOM 742 N N . ALA A 1 95 ? -2.627 -32.75 -9.258 1 97.56 95 ALA A N 1
ATOM 743 C CA . ALA A 1 95 ? -1.364 -33.312 -8.812 1 97.56 95 ALA A CA 1
ATOM 744 C C . ALA A 1 95 ? -1.462 -33.781 -7.359 1 97.56 95 ALA A C 1
ATOM 746 O O . ALA A 1 95 ? -1.019 -34.906 -7.023 1 97.56 95 ALA A O 1
ATOM 747 N N . GLY A 1 96 ? -2.016 -32.938 -6.527 1 97.69 96 GLY A N 1
ATOM 748 C CA . GLY A 1 96 ? -2.188 -33.312 -5.129 1 97.69 96 GLY A CA 1
ATOM 749 C C . GLY A 1 96 ? -3.033 -34.562 -4.945 1 97.69 96 GLY A C 1
ATOM 750 O O . GLY A 1 96 ? -2.672 -35.438 -4.176 1 97.69 96 GLY A O 1
ATOM 751 N N . ALA A 1 97 ? -4.145 -34.562 -5.66 1 96.5 97 ALA A N 1
ATOM 752 C CA . ALA A 1 97 ? -5.008 -35.75 -5.586 1 96.5 97 ALA A CA 1
ATOM 753 C C . ALA A 1 97 ? -4.281 -37 -6.074 1 96.5 97 ALA A C 1
ATOM 755 O O . ALA A 1 97 ? -4.402 -38.062 -5.473 1 96.5 97 ALA A O 1
ATOM 756 N N . LEU A 1 98 ? -3.518 -36.875 -7.121 1 96.38 98 LEU A N 1
ATOM 757 C CA . LEU A 1 98 ? -2.752 -38 -7.672 1 96.38 98 LEU A CA 1
ATOM 758 C C . LEU A 1 98 ? -1.759 -38.531 -6.645 1 96.38 98 LEU A C 1
ATOM 760 O O . LEU A 1 98 ? -1.642 -39.75 -6.465 1 96.38 98 LEU A O 1
ATOM 764 N N . LEU A 1 99 ? -1.087 -37.625 -5.945 1 96.38 99 LEU A N 1
ATOM 765 C CA . LEU A 1 99 ? -0.083 -38.031 -4.965 1 96.38 99 LEU A CA 1
ATOM 766 C C . LEU A 1 99 ? -0.735 -38.688 -3.762 1 96.38 99 LEU A C 1
ATOM 768 O O . LEU A 1 99 ? -0.104 -39.5 -3.084 1 96.38 99 LEU A O 1
ATOM 772 N N . CYS A 1 100 ? -1.983 -38.438 -3.574 1 96.06 100 CYS A N 1
ATOM 773 C CA . CYS A 1 100 ? -2.713 -39.031 -2.463 1 96.06 100 CYS A CA 1
ATOM 774 C C . CYS A 1 100 ? -3.596 -40.188 -2.943 1 96.06 100 CYS A C 1
ATOM 776 O O . CYS A 1 100 ? -4.477 -40.625 -2.213 1 96.06 100 CYS A O 1
ATOM 778 N N . ALA A 1 101 ? -3.42 -40.625 -4.137 1 94.12 101 ALA A N 1
ATOM 779 C CA . ALA A 1 101 ? -4.285 -41.594 -4.797 1 94.12 101 ALA A CA 1
ATOM 780 C C . ALA A 1 101 ? -4.391 -42.875 -3.977 1 94.12 101 ALA A C 1
ATOM 782 O O . ALA A 1 101 ? -5.465 -43.5 -3.887 1 94.12 101 ALA A O 1
ATOM 783 N N . PRO A 1 102 ? -3.307 -43.375 -3.33 1 93.44 102 PRO A N 1
ATOM 784 C CA . PRO A 1 102 ? -3.428 -44.594 -2.541 1 93.44 102 PRO A CA 1
ATOM 785 C C . PRO A 1 102 ? -4.512 -44.5 -1.469 1 93.44 102 PRO A C 1
ATOM 787 O O . PRO A 1 102 ? -5.219 -45.5 -1.216 1 93.44 102 PRO A O 1
ATOM 790 N N . ARG A 1 103 ? -4.676 -43.375 -0.861 1 93.75 103 ARG A N 1
ATOM 791 C CA . ARG A 1 103 ? -5.746 -43.188 0.115 1 93.75 103 ARG A CA 1
ATOM 792 C C . ARG A 1 103 ? -7.094 -43 -0.576 1 93.75 103 ARG A C 1
ATOM 794 O O . ARG A 1 103 ? -8.117 -43.5 -0.109 1 93.75 103 ARG A O 1
ATOM 801 N N . LEU A 1 104 ? -7.129 -42.25 -1.665 1 93.31 104 LEU A N 1
ATOM 802 C CA . LEU A 1 104 ? -8.367 -41.906 -2.363 1 93.31 104 LEU A CA 1
ATOM 803 C C . LEU A 1 104 ? -9.016 -43.156 -2.959 1 93.31 104 LEU A C 1
ATOM 805 O O . LEU A 1 104 ? -10.242 -43.281 -2.977 1 93.31 104 LEU A O 1
ATOM 809 N N . ARG A 1 105 ? -8.234 -44.062 -3.4 1 90.25 105 ARG A N 1
ATOM 810 C CA . ARG A 1 105 ? -8.734 -45.312 -4.008 1 90.25 105 ARG A CA 1
ATOM 811 C C . ARG A 1 105 ? -9.406 -46.188 -2.967 1 90.25 105 ARG A C 1
ATOM 813 O O . ARG A 1 105 ? -10.219 -47.062 -3.311 1 90.25 105 ARG A O 1
ATOM 820 N N . ARG A 1 106 ? -9.094 -45.906 -1.682 1 89.12 106 ARG A N 1
ATOM 821 C CA . ARG A 1 106 ? -9.641 -46.719 -0.605 1 89.12 106 ARG A CA 1
ATOM 822 C C . ARG A 1 106 ? -10.992 -46.188 -0.139 1 89.12 106 ARG A C 1
ATOM 824 O O . ARG A 1 106 ? -11.68 -46.812 0.657 1 89.12 106 ARG A O 1
ATOM 831 N N . ALA A 1 107 ? -11.266 -45.031 -0.612 1 88.25 107 ALA A N 1
ATOM 832 C CA . ALA A 1 107 ? -12.547 -44.469 -0.238 1 88.25 107 ALA A CA 1
ATOM 833 C C . ALA A 1 107 ? -13.695 -45.125 -0.984 1 88.25 107 ALA A C 1
ATOM 835 O O . ALA A 1 107 ? -14.008 -44.75 -2.121 1 88.25 107 ALA A O 1
ATOM 836 N N . ILE A 1 108 ? -14.422 -46.125 -0.401 1 81.69 108 ILE A N 1
ATOM 837 C CA . ILE A 1 108 ? -15.469 -46.906 -1.058 1 81.69 108 ILE A CA 1
ATOM 838 C C . ILE A 1 108 ? -16.812 -46.594 -0.414 1 81.69 108 ILE A C 1
ATOM 840 O O . ILE A 1 108 ? -17.859 -46.875 -1.001 1 81.69 108 ILE A O 1
ATOM 844 N N . ASP A 1 109 ? -16.688 -46.031 0.821 1 87.75 109 ASP A N 1
ATOM 845 C CA . ASP A 1 109 ? -17.906 -45.625 1.517 1 87.75 109 ASP A CA 1
ATOM 846 C C . ASP A 1 109 ? -18.531 -44.406 0.854 1 87.75 109 ASP A C 1
ATOM 848 O O . ASP A 1 109 ? -17.844 -43.438 0.517 1 87.75 109 ASP A O 1
ATOM 852 N N . GLY A 1 110 ? -19.828 -44.406 0.538 1 89.81 110 GLY A N 1
ATOM 853 C CA . GLY A 1 110 ? -20.547 -43.312 -0.113 1 89.81 110 GLY A CA 1
ATOM 854 C C . GLY A 1 110 ? -20.359 -41.969 0.576 1 89.81 110 GLY A C 1
ATOM 855 O O . GLY A 1 110 ? -20.172 -40.938 -0.086 1 89.81 110 GLY A O 1
ATOM 856 N N . ALA A 1 111 ? -20.375 -42 1.909 1 91.88 111 ALA A N 1
ATOM 857 C CA . ALA A 1 111 ? -20.203 -40.75 2.67 1 91.88 111 ALA A CA 1
ATOM 858 C C . ALA A 1 111 ? -18.797 -40.188 2.504 1 91.88 111 ALA A C 1
ATOM 860 O O . ALA A 1 111 ? -18.625 -38.969 2.373 1 91.88 111 ALA A O 1
ATOM 861 N N . GLU A 1 112 ? -17.828 -41.094 2.51 1 90.31 112 GLU A N 1
ATOM 862 C CA . GLU A 1 112 ? -16.438 -40.688 2.318 1 90.31 112 GLU A CA 1
ATOM 863 C C . GLU A 1 112 ? -16.219 -40.094 0.927 1 90.31 112 GLU A C 1
ATOM 865 O O . GLU A 1 112 ? -15.586 -39.062 0.78 1 90.31 112 GLU A O 1
ATOM 870 N N . VAL A 1 113 ? -16.828 -40.719 -0.082 1 91.38 113 VAL A N 1
ATOM 871 C CA . VAL A 1 113 ? -16.672 -40.312 -1.468 1 91.38 113 VAL A CA 1
ATOM 872 C C . VAL A 1 113 ? -17.328 -38.938 -1.665 1 91.38 113 VAL A C 1
ATOM 874 O O . VAL A 1 113 ? -16.75 -38.062 -2.316 1 91.38 113 VAL A O 1
ATOM 877 N N . ARG A 1 114 ? -18.438 -38.719 -1.032 1 93.25 114 ARG A N 1
ATOM 878 C CA . ARG A 1 114 ? -19.125 -37.438 -1.125 1 93.25 114 ARG A CA 1
ATOM 879 C C . ARG A 1 114 ? -18.312 -36.312 -0.48 1 93.25 114 ARG A C 1
ATOM 881 O O . ARG A 1 114 ? -18.25 -35.188 -1.002 1 93.25 114 ARG A O 1
ATOM 888 N N . THR A 1 115 ? -17.703 -36.656 0.612 1 91.69 115 THR A N 1
ATOM 889 C CA . THR A 1 115 ? -16.859 -35.688 1.311 1 91.69 115 THR A CA 1
ATOM 890 C C . THR A 1 115 ? -15.664 -35.312 0.451 1 91.69 115 THR A C 1
ATOM 892 O O . THR A 1 115 ? -15.336 -34.125 0.343 1 91.69 115 THR A O 1
ATOM 895 N N . LEU A 1 116 ? -15.086 -36.25 -0.144 1 92 116 LEU A N 1
ATOM 896 C CA . LEU A 1 116 ? -13.914 -36 -0.98 1 92 116 LEU A CA 1
ATOM 897 C C . LEU A 1 116 ? -14.297 -35.25 -2.24 1 92 116 LEU A C 1
ATOM 899 O O . LEU A 1 116 ? -13.586 -34.312 -2.654 1 92 116 LEU A O 1
ATOM 903 N N . HIS A 1 117 ? -15.477 -35.594 -2.768 1 93.25 117 HIS A N 1
ATOM 904 C CA . HIS A 1 117 ? -15.969 -34.875 -3.932 1 93.25 117 HIS A CA 1
ATOM 905 C C . HIS A 1 117 ? -16.234 -33.406 -3.6 1 93.25 117 HIS A C 1
ATOM 907 O O . HIS A 1 117 ? -15.922 -32.531 -4.402 1 93.25 117 HIS A O 1
ATOM 913 N N . ALA A 1 118 ? -16.734 -33.188 -2.459 1 94.12 118 ALA A N 1
ATOM 914 C CA . ALA A 1 118 ? -17.047 -31.828 -2.031 1 94.12 118 ALA A CA 1
ATOM 915 C C . ALA A 1 118 ? -15.766 -31.047 -1.769 1 94.12 118 ALA A C 1
ATOM 917 O O . ALA A 1 118 ? -15.695 -29.844 -2.061 1 94.12 118 ALA A O 1
ATOM 918 N N . ALA A 1 119 ? -14.695 -31.703 -1.308 1 93.81 119 ALA A N 1
ATOM 919 C CA . ALA A 1 119 ? -13.477 -31.016 -0.883 1 93.81 119 ALA A CA 1
ATOM 920 C C . ALA A 1 119 ? -12.516 -30.844 -2.055 1 93.81 119 ALA A C 1
ATOM 922 O O . ALA A 1 119 ? -11.891 -29.781 -2.193 1 93.81 119 ALA A O 1
ATOM 923 N N . LEU A 1 120 ? -12.414 -31.812 -2.928 1 94.38 120 LEU A N 1
ATOM 924 C CA . LEU A 1 120 ? -11.406 -31.797 -3.975 1 94.38 120 LEU A CA 1
ATOM 925 C C . LEU A 1 120 ? -12.031 -31.531 -5.336 1 94.38 120 LEU A C 1
ATOM 927 O O . LEU A 1 120 ? -11.352 -31.062 -6.254 1 94.38 120 LEU A O 1
ATOM 931 N N . GLY A 1 121 ? -13.289 -31.828 -5.445 1 95.06 121 GLY A N 1
ATOM 932 C CA . GLY A 1 121 ? -13.977 -31.781 -6.73 1 95.06 121 GLY A CA 1
ATOM 933 C C . GLY A 1 121 ? -14.086 -33.125 -7.406 1 95.06 121 GLY A C 1
ATOM 934 O O . GLY A 1 121 ? -13.156 -33.938 -7.328 1 95.06 121 GLY A O 1
ATOM 935 N N . ARG A 1 122 ? -15.18 -33.344 -8.117 1 94.5 122 ARG A N 1
ATOM 936 C CA . ARG A 1 122 ? -15.469 -34.625 -8.75 1 94.5 122 ARG A CA 1
ATOM 937 C C . ARG A 1 122 ? -14.453 -34.938 -9.844 1 94.5 122 ARG A C 1
ATOM 939 O O . ARG A 1 122 ? -13.945 -36.062 -9.93 1 94.5 122 ARG A O 1
ATOM 946 N N . ASP A 1 123 ? -14.148 -34 -10.672 1 94.88 123 ASP A N 1
ATOM 947 C CA . ASP A 1 123 ? -13.211 -34.188 -11.773 1 94.88 123 ASP A CA 1
ATOM 948 C C . ASP A 1 123 ? -11.82 -34.531 -11.258 1 94.88 123 ASP A C 1
ATOM 950 O O . ASP A 1 123 ? -11.148 -35.406 -11.805 1 94.88 123 ASP A O 1
ATOM 954 N N . VAL A 1 124 ? -11.398 -33.875 -10.242 1 95.62 124 VAL A N 1
ATOM 955 C CA . VAL A 1 124 ? -10.094 -34.094 -9.641 1 95.62 124 VAL A CA 1
ATOM 956 C C . VAL A 1 124 ? -10.016 -35.5 -9.031 1 95.62 124 VAL A C 1
ATOM 958 O O . VAL A 1 124 ? -9.031 -36.219 -9.227 1 95.62 124 VAL A O 1
ATOM 961 N N . MET A 1 125 ? -11.078 -35.938 -8.383 1 92.62 125 MET A N 1
ATOM 962 C CA . MET A 1 125 ? -11.141 -37.25 -7.793 1 92.62 125 MET A CA 1
ATOM 963 C C . MET A 1 125 ? -11.094 -38.344 -8.875 1 92.62 125 MET A C 1
ATOM 965 O O . MET A 1 125 ? -10.359 -39.312 -8.75 1 92.62 125 MET A O 1
ATOM 969 N N . ASN A 1 126 ? -11.891 -38.094 -9.898 1 91.69 126 ASN A N 1
ATOM 970 C CA . ASN A 1 126 ? -11.922 -39.062 -10.992 1 91.69 126 ASN A CA 1
ATOM 971 C C . ASN A 1 126 ? -10.547 -39.188 -11.656 1 91.69 126 ASN A C 1
ATOM 973 O O . ASN A 1 126 ? -10.125 -40.312 -11.992 1 91.69 126 ASN A O 1
ATOM 977 N N . PHE A 1 127 ? -9.883 -38.156 -11.742 1 93.69 127 PHE A N 1
ATOM 978 C CA . PHE A 1 127 ? -8.539 -38.156 -12.312 1 93.69 127 PHE A CA 1
ATOM 979 C C . PHE A 1 127 ? -7.594 -39 -11.469 1 93.69 127 PHE A C 1
ATOM 981 O O . PHE A 1 127 ? -6.836 -39.812 -12.008 1 93.69 127 PHE A O 1
ATOM 988 N N . ALA A 1 128 ? -7.605 -38.781 -10.219 1 92.31 128 ALA A N 1
ATOM 989 C CA . ALA A 1 128 ? -6.711 -39.469 -9.305 1 92.31 128 ALA A CA 1
ATOM 990 C C . ALA A 1 128 ? -6.973 -40.969 -9.32 1 92.31 128 ALA A C 1
ATOM 992 O O . ALA A 1 128 ? -6.039 -41.781 -9.352 1 92.31 128 ALA A O 1
ATOM 993 N N . VAL A 1 129 ? -8.219 -41.312 -9.359 1 86.62 129 VAL A N 1
ATOM 994 C CA . VAL A 1 129 ? -8.602 -42.719 -9.289 1 86.62 129 VAL A CA 1
ATOM 995 C C . VAL A 1 129 ? -8.281 -43.438 -10.609 1 86.62 129 VAL A C 1
ATOM 997 O O . VAL A 1 129 ? -7.871 -44.594 -10.633 1 86.62 129 VAL A O 1
ATOM 1000 N N . SER A 1 130 ? -8.383 -42.656 -11.68 1 86.38 130 SER A N 1
ATOM 1001 C CA . SER A 1 130 ? -8.141 -43.25 -13 1 86.38 130 SER A CA 1
ATOM 1002 C C . SER A 1 130 ? -6.66 -43.25 -13.344 1 86.38 130 SER A C 1
ATOM 1004 O O . SER A 1 130 ? -6.25 -43.844 -14.352 1 86.38 130 SER A O 1
ATOM 1006 N N . SER A 1 131 ? -5.848 -42.562 -12.562 1 79.69 131 SER A N 1
ATOM 1007 C CA . SER A 1 131 ? -4.43 -42.406 -12.852 1 79.69 131 SER A CA 1
ATOM 1008 C C . SER A 1 131 ? -3.686 -43.719 -12.789 1 79.69 131 SER A C 1
ATOM 1010 O O . SER A 1 131 ? -2.674 -43.906 -13.469 1 79.69 131 SER A O 1
ATOM 1012 N N . ALA A 1 132 ? -4.109 -44.594 -11.961 1 73.06 132 ALA A N 1
ATOM 1013 C CA . ALA A 1 132 ? -3.498 -45.906 -11.891 1 73.06 132 ALA A CA 1
ATOM 1014 C C . ALA A 1 132 ? -3.51 -46.594 -13.258 1 73.06 132 ALA A C 1
ATOM 1016 O O . ALA A 1 132 ? -2.518 -47.188 -13.664 1 73.06 132 ALA A O 1
ATOM 1017 N N . ALA A 1 133 ? -4.582 -46.469 -13.883 1 74.62 133 ALA A N 1
ATOM 1018 C CA . ALA A 1 133 ? -4.719 -47.062 -15.203 1 74.62 133 ALA A CA 1
ATOM 1019 C C . ALA A 1 133 ? -3.775 -46.406 -16.203 1 74.62 133 ALA A C 1
ATOM 1021 O O . ALA A 1 133 ? -3.303 -47.062 -17.141 1 74.62 133 ALA A O 1
ATOM 1022 N N . ARG A 1 134 ? -3.42 -45.25 -16 1 81.88 134 ARG A N 1
ATOM 1023 C CA . ARG A 1 134 ? -2.584 -44.5 -16.922 1 81.88 134 ARG A CA 1
ATOM 1024 C C . ARG A 1 134 ? -1.113 -44.562 -16.531 1 81.88 134 ARG A C 1
ATOM 1026 O O . ARG A 1 134 ? -0.242 -44.094 -17.25 1 81.88 134 ARG A O 1
ATOM 1033 N N . ALA A 1 135 ? -0.838 -45.219 -15.445 1 80.38 135 ALA A N 1
ATOM 1034 C CA . ALA A 1 135 ? 0.516 -45.438 -14.938 1 80.38 135 ALA A CA 1
ATOM 1035 C C . ALA A 1 135 ? 1.263 -44.094 -14.82 1 80.38 135 ALA A C 1
ATOM 1037 O O . ALA A 1 135 ? 2.441 -44 -15.172 1 80.38 135 ALA A O 1
ATOM 1038 N N . LEU A 1 136 ? 0.605 -43.062 -14.484 1 84.75 136 LEU A N 1
ATOM 1039 C CA . LEU A 1 136 ? 1.25 -41.75 -14.344 1 84.75 136 LEU A CA 1
ATOM 1040 C C . LEU A 1 136 ? 2.205 -41.75 -13.156 1 84.75 136 LEU A C 1
ATOM 1042 O O . LEU A 1 136 ? 3.361 -41.344 -13.281 1 84.75 136 LEU A O 1
ATOM 1046 N N . HIS A 1 137 ? 1.738 -42.156 -11.953 1 89.25 137 HIS A N 1
ATOM 1047 C CA . HIS A 1 137 ? 2.467 -42.188 -10.688 1 89.25 137 HIS A CA 1
ATOM 1048 C C . HIS A 1 137 ? 1.728 -43 -9.633 1 89.25 137 HIS A C 1
ATOM 1050 O O . HIS A 1 137 ? 0.495 -42.969 -9.586 1 89.25 137 HIS A O 1
ATOM 1056 N N . ASP A 1 138 ? 2.43 -43.656 -8.828 1 90.44 138 ASP A N 1
ATOM 1057 C CA . ASP A 1 138 ? 1.839 -44.562 -7.84 1 90.44 138 ASP A CA 1
ATOM 1058 C C . ASP A 1 138 ? 1.28 -43.781 -6.652 1 90.44 138 ASP A C 1
ATOM 1060 O O . ASP A 1 138 ? 0.512 -44.312 -5.852 1 90.44 138 ASP A O 1
ATOM 1064 N N . GLY A 1 139 ? 1.579 -42.531 -6.598 1 92.6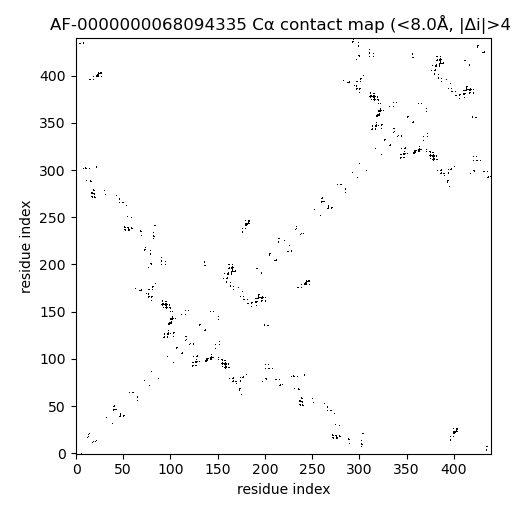9 139 GLY A N 1
ATOM 1065 C CA . GLY A 1 139 ? 1.235 -41.75 -5.422 1 92.69 139 GLY A CA 1
ATOM 1066 C C . GLY A 1 139 ? 2.164 -42 -4.25 1 92.69 139 GLY A C 1
ATOM 1067 O O . GLY A 1 139 ? 3.123 -42.781 -4.363 1 92.69 139 GLY A O 1
ATOM 1068 N N . LEU A 1 140 ? 1.905 -41.281 -3.172 1 93.44 140 LEU A N 1
ATOM 1069 C CA . LEU A 1 140 ? 2.682 -41.469 -1.951 1 93.44 140 LEU A CA 1
ATOM 1070 C C . LEU A 1 140 ? 2.123 -42.625 -1.13 1 93.44 140 LEU A C 1
ATOM 1072 O O . LEU A 1 140 ? 1.02 -42.531 -0.588 1 93.44 140 LEU A O 1
ATOM 1076 N N . ALA A 1 141 ? 2.92 -43.625 -0.979 1 91.88 141 ALA A N 1
ATOM 1077 C CA . ALA A 1 141 ? 2.486 -44.844 -0.29 1 91.88 141 ALA A CA 1
ATOM 1078 C C . ALA A 1 141 ? 1.988 -44.5 1.118 1 91.88 141 ALA A C 1
ATOM 1080 O O . ALA A 1 141 ? 1.019 -45.125 1.59 1 91.88 141 ALA A O 1
ATOM 1081 N N . ALA A 1 142 ? 2.607 -43.531 1.786 1 92.44 142 ALA A N 1
ATOM 1082 C CA . ALA A 1 142 ? 2.285 -43.188 3.168 1 92.44 142 ALA A CA 1
ATOM 1083 C C . ALA A 1 142 ? 0.863 -42.656 3.277 1 92.44 142 ALA A C 1
ATOM 1085 O O . ALA A 1 142 ? 0.257 -42.688 4.352 1 92.44 142 ALA A O 1
ATOM 1086 N N . SER A 1 143 ? 0.277 -42.156 2.209 1 93.94 143 SER A N 1
ATOM 1087 C CA . SER A 1 143 ? -1.038 -41.531 2.246 1 93.94 143 SER A CA 1
ATOM 1088 C C . SER A 1 143 ? -2.133 -42.531 2.531 1 93.94 143 SER A C 1
ATOM 1090 O O . SER A 1 143 ? -3.227 -42.188 2.973 1 93.94 143 SER A O 1
ATOM 1092 N N . SER A 1 144 ? -1.878 -43.844 2.328 1 92.69 144 SER A N 1
ATOM 1093 C CA . SER A 1 144 ? -2.877 -44.906 2.484 1 92.69 144 SER A CA 1
ATOM 1094 C C . SER A 1 144 ? -3.449 -44.906 3.896 1 92.69 144 SER A C 1
ATOM 1096 O O . SER A 1 144 ? -4.602 -45.281 4.102 1 92.69 144 SER A O 1
ATOM 1098 N N . ASP A 1 145 ? -2.699 -44.406 4.836 1 93.31 145 ASP A N 1
ATOM 1099 C CA . ASP A 1 145 ? -3.09 -44.5 6.238 1 93.31 145 ASP A CA 1
ATOM 1100 C C . ASP A 1 145 ? -3.596 -43.156 6.773 1 93.31 145 ASP A C 1
ATOM 1102 O O . ASP A 1 145 ? -3.906 -43.031 7.961 1 93.31 145 ASP A O 1
ATOM 1106 N N . TRP A 1 146 ? -3.711 -42.188 5.91 1 94.75 146 TRP A N 1
ATOM 1107 C CA . TRP A 1 146 ? -4.129 -40.875 6.352 1 94.75 146 TRP A CA 1
ATOM 1108 C C . TRP A 1 146 ? -5.637 -40.812 6.57 1 94.75 146 TRP A C 1
ATOM 1110 O O . TRP A 1 146 ? -6.387 -41.562 5.949 1 94.75 146 TRP A O 1
ATOM 1120 N N . THR A 1 147 ? -6.027 -39.969 7.492 1 94.25 147 THR A N 1
ATOM 1121 C CA . THR A 1 147 ? -7.449 -39.656 7.625 1 94.25 147 THR A CA 1
ATOM 1122 C C . THR A 1 147 ? -7.953 -38.906 6.41 1 94.25 147 THR A C 1
ATOM 1124 O O . THR A 1 147 ? -7.156 -38.406 5.609 1 94.25 147 THR A O 1
ATOM 1127 N N . LEU A 1 148 ? -9.258 -38.844 6.207 1 92.56 148 LEU A N 1
ATOM 1128 C CA . LEU A 1 148 ? -9.836 -38.062 5.102 1 92.56 148 LEU A CA 1
ATOM 1129 C C . LEU A 1 148 ? -9.438 -36.594 5.18 1 92.56 148 LEU A C 1
ATOM 1131 O O . LEU A 1 148 ? -9.039 -36 4.176 1 92.56 148 LEU A O 1
ATOM 1135 N N . ALA A 1 149 ? -9.531 -36.094 6.402 1 93.5 149 ALA A N 1
ATOM 1136 C CA . ALA A 1 149 ? -9.188 -34.688 6.617 1 93.5 149 ALA A CA 1
ATOM 1137 C C . ALA A 1 149 ? -7.719 -34.406 6.305 1 93.5 149 ALA A C 1
ATOM 1139 O O . ALA A 1 149 ? -7.379 -33.438 5.656 1 93.5 149 ALA A O 1
ATOM 1140 N N . ALA A 1 150 ? -6.852 -35.312 6.738 1 95.25 150 ALA A N 1
ATOM 1141 C CA . ALA A 1 150 ? -5.422 -35.156 6.477 1 95.25 150 ALA A CA 1
ATOM 1142 C C . ALA A 1 150 ? -5.125 -35.281 4.984 1 95.25 150 ALA A C 1
ATOM 1144 O O . ALA A 1 150 ? -4.246 -34.594 4.465 1 95.25 150 ALA A O 1
ATOM 1145 N N . THR A 1 151 ? -5.871 -36.188 4.324 1 95.44 151 THR A N 1
ATOM 1146 C CA . THR A 1 151 ? -5.688 -36.375 2.895 1 95.44 151 THR A CA 1
ATOM 1147 C C . THR A 1 151 ? -6.035 -35.125 2.113 1 95.44 151 THR A C 1
ATOM 1149 O O . THR A 1 151 ? -5.277 -34.688 1.243 1 95.44 151 THR A O 1
ATOM 1152 N N . VAL A 1 152 ? -7.164 -34.5 2.449 1 95.06 152 VAL A N 1
ATOM 1153 C CA . VAL A 1 152 ? -7.613 -33.281 1.763 1 95.06 152 VAL A CA 1
ATOM 1154 C C . VAL A 1 152 ? -6.605 -32.156 1.978 1 95.06 152 VAL A C 1
ATOM 1156 O O . VAL A 1 152 ? -6.215 -31.484 1.027 1 95.06 152 VAL A O 1
ATOM 1159 N N . GLN A 1 153 ? -6.113 -32.031 3.176 1 95.38 153 GLN A N 1
ATOM 1160 C CA . GLN A 1 153 ? -5.141 -31 3.498 1 95.38 153 GLN A CA 1
ATOM 1161 C C . GLN A 1 153 ? -3.809 -31.25 2.795 1 95.38 153 GLN A C 1
ATOM 1163 O O . GLN A 1 153 ? -3.205 -30.328 2.244 1 95.38 153 GLN A O 1
ATOM 1168 N N . ALA A 1 154 ? -3.404 -32.469 2.832 1 95.69 154 ALA A N 1
ATOM 1169 C CA . ALA A 1 154 ? -2.139 -32.844 2.203 1 95.69 154 ALA A CA 1
ATOM 1170 C C . ALA A 1 154 ? -2.201 -32.656 0.69 1 95.69 154 ALA A C 1
ATOM 1172 O O . ALA A 1 154 ? -1.234 -32.188 0.076 1 95.69 154 ALA A O 1
ATOM 1173 N N . ALA A 1 155 ? -3.334 -33.031 0.089 1 96.06 155 ALA A N 1
ATOM 1174 C CA . ALA A 1 155 ? -3.484 -32.938 -1.359 1 96.06 155 ALA A CA 1
ATOM 1175 C C . ALA A 1 155 ? -3.295 -31.484 -1.813 1 96.06 155 ALA A C 1
ATOM 1177 O O . ALA A 1 155 ? -2.645 -31.219 -2.83 1 96.06 155 ALA A O 1
ATOM 1178 N N . GLN A 1 156 ? -3.805 -30.609 -1.095 1 94.25 156 GLN A N 1
ATOM 1179 C CA . GLN A 1 156 ? -3.701 -29.188 -1.439 1 94.25 156 GLN A CA 1
ATOM 1180 C C . GLN A 1 156 ? -2.252 -28.719 -1.391 1 94.25 156 GLN A C 1
ATOM 1182 O O . GLN A 1 156 ? -1.785 -28.031 -2.305 1 94.25 156 GLN A O 1
ATOM 1187 N N . LYS A 1 157 ? -1.493 -29.125 -0.429 1 96.44 157 LYS A N 1
ATOM 1188 C CA . LYS A 1 157 ? -0.111 -28.703 -0.243 1 96.44 157 LYS A CA 1
ATOM 1189 C C . LYS A 1 157 ? 0.828 -29.438 -1.191 1 96.44 157 LYS A C 1
ATOM 1191 O O . LYS A 1 157 ? 1.722 -28.828 -1.786 1 96.44 157 LYS A O 1
ATOM 1196 N N . LEU A 1 158 ? 0.589 -30.672 -1.343 1 97.5 158 LEU A N 1
ATOM 1197 C CA . LEU A 1 158 ? 1.476 -31.516 -2.139 1 97.5 158 LEU A CA 1
ATOM 1198 C C . LEU A 1 158 ? 1.409 -31.141 -3.613 1 97.5 158 LEU A C 1
ATOM 1200 O O . LEU A 1 158 ? 2.426 -31.156 -4.312 1 97.5 158 LEU A O 1
ATOM 1204 N N . GLY A 1 159 ? 0.227 -30.828 -4.051 1 98 159 GLY A N 1
ATOM 1205 C CA . GLY A 1 159 ? 0.081 -30.422 -5.441 1 98 159 GLY A CA 1
ATOM 1206 C C . GLY A 1 159 ? 0.931 -29.219 -5.805 1 98 159 GLY A C 1
ATOM 1207 O O . GLY A 1 159 ? 1.669 -29.25 -6.793 1 98 159 GLY A O 1
ATOM 1208 N N . TRP A 1 160 ? 0.887 -28.219 -4.98 1 98.12 160 TRP A N 1
ATOM 1209 C CA . TRP A 1 160 ? 1.67 -27 -5.203 1 98.12 160 TRP A CA 1
ATOM 1210 C C . TRP A 1 160 ? 3.162 -27.297 -5.066 1 98.12 160 TRP A C 1
ATOM 1212 O O . TRP A 1 160 ? 3.975 -26.766 -5.832 1 98.12 160 TRP A O 1
ATOM 1222 N N . ALA A 1 161 ? 3.469 -28.109 -4.113 1 98.19 161 ALA A N 1
ATOM 1223 C CA . ALA A 1 161 ? 4.871 -28.453 -3.9 1 98.19 161 ALA A CA 1
ATOM 1224 C C . ALA A 1 161 ? 5.441 -29.188 -5.109 1 98.19 161 ALA A C 1
ATOM 1226 O O . ALA A 1 161 ? 6.598 -28.984 -5.477 1 98.19 161 ALA A O 1
ATOM 1227 N N . LEU A 1 162 ? 4.641 -30.047 -5.676 1 98.19 162 LEU A N 1
ATOM 1228 C CA . LEU A 1 162 ? 5.082 -30.766 -6.867 1 98.19 162 LEU A CA 1
ATOM 1229 C C . LEU A 1 162 ? 5.375 -29.797 -8.008 1 98.19 162 LEU A C 1
ATOM 1231 O O . LEU A 1 162 ? 6.359 -29.969 -8.727 1 98.19 162 LEU A O 1
ATOM 1235 N N . LEU A 1 163 ? 4.48 -28.828 -8.188 1 98.31 163 LEU A N 1
ATOM 1236 C CA . LEU A 1 163 ? 4.695 -27.828 -9.227 1 98.31 163 LEU A CA 1
ATOM 1237 C C . LEU A 1 163 ? 5.977 -27.031 -8.969 1 98.31 163 LEU A C 1
ATOM 1239 O O . LEU A 1 163 ? 6.723 -26.734 -9.906 1 98.31 163 LEU A O 1
ATOM 1243 N N . ARG A 1 164 ? 6.246 -26.688 -7.715 1 98.25 164 ARG A N 1
ATOM 1244 C CA . ARG A 1 164 ? 7.5 -26.031 -7.352 1 98.25 164 ARG A CA 1
ATOM 1245 C C . ARG A 1 164 ? 8.695 -26.891 -7.738 1 98.25 164 ARG A C 1
ATOM 1247 O O . ARG A 1 164 ? 9.633 -26.406 -8.375 1 98.25 164 ARG A O 1
ATOM 1254 N N . ASP A 1 165 ? 8.617 -28.141 -7.402 1 98.38 165 ASP A N 1
ATOM 1255 C CA . ASP A 1 165 ? 9.719 -29.047 -7.695 1 98.38 165 ASP A CA 1
ATOM 1256 C C . ASP A 1 165 ? 9.953 -29.172 -9.195 1 98.38 165 ASP A C 1
ATOM 1258 O O . ASP A 1 165 ? 11.094 -29.297 -9.648 1 98.38 165 ASP A O 1
ATOM 1262 N N . ALA A 1 166 ? 8.898 -29.125 -9.977 1 98.44 166 ALA A N 1
ATOM 1263 C CA . ALA A 1 166 ? 8.953 -29.312 -11.422 1 98.44 166 ALA A CA 1
ATOM 1264 C C . ALA A 1 166 ? 9.766 -28.188 -12.086 1 98.44 166 ALA A C 1
ATOM 1266 O O . ALA A 1 166 ? 10.352 -28.391 -13.148 1 98.44 166 ALA A O 1
ATOM 1267 N N . VAL A 1 167 ? 9.844 -27 -11.453 1 98.12 167 VAL A N 1
ATOM 1268 C CA . VAL A 1 167 ? 10.492 -25.859 -12.109 1 98.12 167 VAL A CA 1
ATOM 1269 C C . VAL A 1 167 ? 11.844 -25.594 -11.461 1 98.12 167 VAL A C 1
ATOM 1271 O O . VAL A 1 167 ? 12.609 -24.75 -11.93 1 98.12 167 VAL A O 1
ATOM 1274 N N . GLN A 1 168 ? 12.227 -26.297 -10.43 1 95.69 168 GLN A N 1
ATOM 1275 C CA . GLN A 1 168 ? 13.43 -26.047 -9.656 1 95.69 168 GLN A CA 1
ATOM 1276 C C . GLN A 1 168 ? 14.688 -26.344 -10.469 1 95.69 168 GLN A C 1
ATOM 1278 O O . GLN A 1 168 ? 15.758 -25.797 -10.195 1 95.69 168 GLN A O 1
ATOM 1283 N N . GLY A 1 169 ? 14.648 -27.141 -11.469 1 94.31 169 GLY A N 1
ATOM 1284 C CA . GLY A 1 169 ? 15.789 -27.453 -12.312 1 94.31 169 GLY A CA 1
ATOM 1285 C C . GLY A 1 169 ? 16.062 -26.391 -13.367 1 94.31 169 GLY A C 1
ATOM 1286 O O . GLY A 1 169 ? 17.094 -26.438 -14.039 1 94.31 169 GLY A O 1
ATOM 1287 N N . ALA A 1 170 ? 15.25 -25.438 -13.492 1 96.75 170 ALA A N 1
ATOM 1288 C CA . ALA A 1 170 ? 15.406 -24.391 -14.492 1 96.75 170 ALA A CA 1
ATOM 1289 C C . ALA A 1 170 ? 16.359 -23.297 -14.008 1 96.75 170 ALA A C 1
ATOM 1291 O O . ALA A 1 170 ? 16.75 -23.297 -12.844 1 96.75 170 ALA A O 1
ATOM 1292 N N . ALA A 1 171 ? 16.828 -22.453 -14.953 1 96.88 171 ALA A N 1
ATOM 1293 C CA . ALA A 1 171 ? 17.625 -21.281 -14.609 1 96.88 171 ALA A CA 1
ATOM 1294 C C . ALA A 1 171 ? 16.891 -20.375 -13.633 1 96.88 171 ALA A C 1
ATOM 1296 O O . ALA A 1 171 ? 15.656 -20.422 -13.555 1 96.88 171 ALA A O 1
ATOM 1297 N N . ASP A 1 172 ? 17.562 -19.547 -12.922 1 96.25 172 ASP A N 1
ATOM 1298 C CA . ASP A 1 172 ? 17 -18.688 -11.883 1 96.25 172 ASP A CA 1
ATOM 1299 C C . ASP A 1 172 ? 15.906 -17.781 -12.445 1 96.25 172 ASP A C 1
ATOM 1301 O O . ASP A 1 172 ? 14.891 -17.531 -11.789 1 96.25 172 ASP A O 1
ATOM 1305 N N . GLU A 1 173 ? 16.078 -17.297 -13.648 1 97.38 173 GLU A N 1
ATOM 1306 C CA . GLU A 1 173 ? 15.117 -16.375 -14.211 1 97.38 173 GLU A CA 1
ATOM 1307 C C . GLU A 1 173 ? 13.766 -17.047 -14.43 1 97.38 173 GLU A C 1
ATOM 1309 O O . GLU A 1 173 ? 12.734 -16.375 -14.492 1 97.38 173 GLU A O 1
ATOM 1314 N N . ILE A 1 174 ? 13.797 -18.406 -14.547 1 97.81 174 ILE A N 1
ATOM 1315 C CA . ILE A 1 174 ? 12.547 -19.156 -14.695 1 97.81 174 ILE A CA 1
ATOM 1316 C C . ILE A 1 174 ? 12.047 -19.594 -13.328 1 97.81 174 ILE A C 1
ATOM 1318 O O . ILE A 1 174 ? 10.898 -19.344 -12.961 1 97.81 174 ILE A O 1
ATOM 1322 N N . ALA A 1 175 ? 12.914 -20.156 -12.531 1 97.69 175 ALA A N 1
ATOM 1323 C CA . ALA A 1 175 ? 12.523 -20.766 -11.258 1 97.69 175 ALA A CA 1
ATOM 1324 C C . ALA A 1 175 ? 12.023 -19.703 -10.281 1 97.69 175 ALA A C 1
ATOM 1326 O O . ALA A 1 175 ? 10.992 -19.891 -9.625 1 97.69 175 ALA A O 1
ATOM 1327 N N . LEU A 1 176 ? 12.648 -18.562 -10.188 1 97.06 176 LEU A N 1
ATOM 1328 C CA . LEU A 1 176 ? 12.297 -17.516 -9.234 1 97.06 176 LEU A CA 1
ATOM 1329 C C . LEU A 1 176 ? 10.992 -16.828 -9.633 1 97.06 176 LEU A C 1
ATOM 1331 O O . LEU A 1 176 ? 10.148 -16.547 -8.781 1 97.06 176 LEU A O 1
ATOM 1335 N N . ARG A 1 177 ? 10.82 -16.531 -10.953 1 97.81 177 ARG A N 1
ATOM 1336 C CA . ARG A 1 177 ? 9.562 -15.938 -11.406 1 97.81 177 ARG A CA 1
ATOM 1337 C C . ARG A 1 177 ? 8.391 -16.875 -11.172 1 97.81 177 ARG A C 1
ATOM 1339 O O . ARG A 1 177 ? 7.32 -16.453 -10.75 1 97.81 177 ARG A O 1
ATOM 1346 N N . CYS A 1 178 ? 8.617 -18.125 -11.43 1 98.06 178 CYS A N 1
ATOM 1347 C CA . CYS A 1 178 ? 7.543 -19.094 -11.242 1 98.06 178 CYS A CA 1
ATOM 1348 C C . CYS A 1 178 ? 7.176 -19.219 -9.766 1 98.06 178 CYS A C 1
ATOM 1350 O O . CYS A 1 178 ? 6.004 -19.391 -9.43 1 98.06 178 CYS A O 1
ATOM 1352 N N . ALA A 1 179 ? 8.172 -19.172 -8.93 1 97.06 179 ALA A N 1
ATOM 1353 C CA . ALA A 1 179 ? 7.934 -19.281 -7.492 1 97.06 179 ALA A CA 1
ATOM 1354 C C . ALA A 1 179 ? 6.949 -18.219 -7.023 1 97.06 179 ALA A C 1
ATOM 1356 O O . ALA A 1 179 ? 6.168 -18.453 -6.098 1 97.06 179 ALA A O 1
ATOM 1357 N N . LEU A 1 180 ? 6.941 -17.047 -7.656 1 97.31 180 LEU A N 1
ATOM 1358 C CA . LEU A 1 180 ? 6.047 -15.953 -7.289 1 97.31 180 LEU A CA 1
ATOM 1359 C C . LEU A 1 180 ? 4.59 -16.359 -7.488 1 97.31 180 LEU A C 1
ATOM 1361 O O . LEU A 1 180 ? 3.697 -15.789 -6.855 1 97.31 180 LEU A O 1
ATOM 1365 N N . LYS A 1 181 ? 4.34 -17.359 -8.398 1 97.94 181 LYS A N 1
ATOM 1366 C CA . LYS A 1 181 ? 2.982 -17.766 -8.75 1 97.94 181 LYS A CA 1
ATOM 1367 C C . LYS A 1 181 ? 2.488 -18.875 -7.809 1 97.94 181 LYS A C 1
ATOM 1369 O O . LYS A 1 181 ? 1.344 -19.312 -7.918 1 97.94 181 LYS A O 1
ATOM 1374 N N . LEU A 1 182 ? 3.344 -19.266 -6.848 1 97.62 182 LEU A N 1
ATOM 1375 C CA . LEU A 1 182 ? 3.043 -20.375 -5.965 1 97.62 182 LEU A CA 1
ATOM 1376 C C . LEU A 1 182 ? 2.871 -19.906 -4.527 1 97.62 182 LEU A C 1
ATOM 1378 O O . LEU A 1 182 ? 3.369 -18.844 -4.156 1 97.62 182 LEU A O 1
ATOM 1382 N N . PRO A 1 183 ? 2.162 -20.719 -3.699 1 96.88 183 PRO A N 1
ATOM 1383 C CA . PRO A 1 183 ? 2.033 -20.344 -2.291 1 96.88 183 PRO A CA 1
ATOM 1384 C C . PRO A 1 183 ? 3.385 -20.172 -1.6 1 96.88 183 PRO A C 1
ATOM 1386 O O . PRO A 1 183 ? 4.32 -20.922 -1.871 1 96.88 183 PRO A O 1
ATOM 1389 N N . ARG A 1 184 ? 3.42 -19.203 -0.692 1 94.44 184 ARG A N 1
ATOM 1390 C CA . ARG A 1 184 ? 4.656 -18.859 -0.003 1 94.44 184 ARG A CA 1
ATOM 1391 C C . ARG A 1 184 ? 5.07 -19.953 0.974 1 94.44 184 ARG A C 1
ATOM 1393 O O . ARG A 1 184 ? 6.266 -20.188 1.168 1 94.44 184 ARG A O 1
ATOM 1400 N N . ASP A 1 185 ? 4.098 -20.625 1.563 1 93.62 185 ASP A N 1
ATOM 1401 C CA . ASP A 1 185 ? 4.387 -21.516 2.688 1 93.62 185 ASP A CA 1
ATOM 1402 C C . ASP A 1 185 ? 4.379 -22.984 2.25 1 93.62 185 ASP A C 1
ATOM 1404 O O . ASP A 1 185 ? 3.703 -23.812 2.861 1 93.62 185 ASP A O 1
ATOM 1408 N N . LEU A 1 186 ? 5.125 -23.312 1.295 1 94.5 186 LEU A N 1
ATOM 1409 C CA . LEU A 1 186 ? 5.27 -24.703 0.874 1 94.5 186 LEU A CA 1
ATOM 1410 C C . LEU A 1 186 ? 6.406 -25.375 1.623 1 94.5 186 LEU A C 1
ATOM 1412 O O . LEU A 1 186 ? 7.422 -24.75 1.932 1 94.5 186 LEU A O 1
ATOM 1416 N N . ASP A 1 187 ? 6.215 -26.578 1.973 1 93.94 187 ASP A N 1
ATOM 1417 C CA . ASP A 1 187 ? 7.289 -27.359 2.572 1 93.94 187 ASP A CA 1
ATOM 1418 C C . ASP A 1 187 ? 8.547 -27.328 1.7 1 93.94 187 ASP A C 1
ATOM 1420 O O . ASP A 1 187 ? 8.484 -27.656 0.512 1 93.94 187 ASP A O 1
ATOM 1424 N N . PRO A 1 188 ? 9.656 -26.922 2.295 1 93.12 188 PRO A N 1
ATOM 1425 C CA . PRO A 1 188 ? 10.891 -26.844 1.502 1 93.12 188 PRO A CA 1
ATOM 1426 C C . PRO A 1 188 ? 11.367 -28.219 1.031 1 93.12 188 PRO A C 1
ATOM 1428 O O . PRO A 1 188 ? 12.094 -28.312 0.036 1 93.12 188 PRO A O 1
ATOM 1431 N N . ALA A 1 189 ? 11.016 -29.25 1.687 1 94.88 189 ALA A N 1
ATOM 1432 C CA . ALA A 1 189 ? 11.406 -30.594 1.264 1 94.88 189 ALA A CA 1
ATOM 1433 C C . ALA A 1 189 ? 10.734 -30.969 -0.054 1 94.88 189 ALA A C 1
ATOM 1435 O O . ALA A 1 189 ? 9.516 -30.844 -0.194 1 94.88 189 ALA A O 1
ATOM 1436 N N . PRO A 1 190 ? 11.523 -31.422 -0.96 1 96 190 PRO A N 1
ATOM 1437 C CA . PRO A 1 190 ? 10.945 -31.781 -2.256 1 96 190 PRO A CA 1
ATOM 1438 C C . PRO A 1 190 ? 10.023 -33 -2.176 1 96 190 PRO A C 1
ATOM 1440 O O . PRO A 1 190 ? 10.297 -33.938 -1.406 1 96 190 PRO A O 1
ATOM 1443 N N . VAL A 1 191 ? 8.883 -32.906 -2.934 1 96.69 191 VAL A N 1
ATOM 1444 C CA . VAL A 1 191 ? 8 -34.062 -3.09 1 96.69 191 VAL A CA 1
ATOM 1445 C C . VAL A 1 191 ? 8.664 -35.094 -3.992 1 96.69 191 VAL A C 1
ATOM 1447 O O . VAL A 1 191 ? 8.664 -36.281 -3.68 1 96.69 191 VAL A O 1
ATOM 1450 N N . LEU A 1 192 ? 9.234 -34.688 -5.098 1 96.56 192 LEU A N 1
ATOM 1451 C CA . LEU A 1 192 ? 10 -35.469 -6.066 1 96.56 192 LEU A CA 1
ATOM 1452 C C . LEU A 1 192 ? 11.227 -34.688 -6.531 1 96.56 192 LEU A C 1
ATOM 1454 O O . LEU A 1 192 ? 11.273 -33.469 -6.414 1 96.56 192 LEU A O 1
ATOM 1458 N N . PRO A 1 193 ? 12.281 -35.469 -6.973 1 96.75 193 PRO A N 1
ATOM 1459 C CA . PRO A 1 193 ? 13.359 -34.75 -7.645 1 96.75 193 PRO A CA 1
ATOM 1460 C C . PRO A 1 193 ? 12.875 -33.906 -8.836 1 96.75 193 PRO A C 1
ATOM 1462 O O . PRO A 1 193 ? 11.891 -34.281 -9.484 1 96.75 193 PRO A O 1
ATOM 1465 N N . PRO A 1 194 ? 13.539 -32.875 -9.156 1 97.19 194 PRO A N 1
ATOM 1466 C CA . PRO A 1 194 ? 13.07 -31.922 -10.164 1 97.19 194 PRO A CA 1
ATOM 1467 C C . PRO A 1 194 ? 12.75 -32.562 -11.5 1 97.19 194 PRO A C 1
ATOM 1469 O O . PRO A 1 194 ? 11.695 -32.312 -12.086 1 97.19 194 PRO A O 1
ATOM 1472 N N . GLU A 1 195 ? 13.586 -33.469 -12.016 1 97.12 195 GLU A N 1
ATOM 1473 C CA . GLU A 1 195 ? 13.375 -34.094 -13.32 1 97.12 195 GLU A CA 1
ATOM 1474 C C . GLU A 1 195 ? 12.141 -34.969 -13.305 1 97.12 195 GLU A C 1
ATOM 1476 O O . GLU A 1 195 ? 11.352 -34.969 -14.25 1 97.12 195 GLU A O 1
ATOM 1481 N N . ALA A 1 196 ? 11.977 -35.688 -12.234 1 96.88 196 ALA A N 1
ATOM 1482 C CA . ALA A 1 196 ? 10.82 -36.562 -12.086 1 96.88 196 ALA A CA 1
ATOM 1483 C C . ALA A 1 196 ? 9.539 -35.75 -11.922 1 96.88 196 ALA A C 1
ATOM 1485 O O . ALA A 1 196 ? 8.5 -36.125 -12.484 1 96.88 196 ALA A O 1
ATOM 1486 N N . ALA A 1 197 ? 9.617 -34.719 -11.133 1 97.81 197 ALA A N 1
ATOM 1487 C CA . ALA A 1 197 ? 8.461 -33.844 -10.938 1 97.81 197 ALA A CA 1
ATOM 1488 C C . ALA A 1 197 ? 8.016 -33.219 -12.25 1 97.81 197 ALA A C 1
ATOM 1490 O O . ALA A 1 197 ? 6.824 -33.219 -12.57 1 97.81 197 ALA A O 1
ATOM 1491 N N . LEU A 1 198 ? 8.984 -32.75 -13.016 1 98.12 198 LEU A N 1
ATOM 1492 C CA . LEU A 1 198 ? 8.672 -32.125 -14.297 1 98.12 198 LEU A CA 1
ATOM 1493 C C . LEU A 1 198 ? 8.031 -33.125 -15.25 1 98.12 198 LEU A C 1
ATOM 1495 O O . LEU A 1 198 ? 7.027 -32.812 -15.898 1 98.12 198 LEU A O 1
ATOM 1499 N N . ALA A 1 199 ? 8.586 -34.281 -15.297 1 97.12 199 ALA A N 1
ATOM 1500 C CA . ALA A 1 199 ? 8.055 -35.312 -16.172 1 97.12 199 ALA A CA 1
ATOM 1501 C C . ALA A 1 199 ? 6.609 -35.656 -15.805 1 97.12 199 ALA A C 1
ATOM 1503 O O . ALA A 1 199 ? 5.758 -35.812 -16.688 1 97.12 199 ALA A O 1
ATOM 1504 N N . LEU A 1 200 ? 6.359 -35.75 -14.555 1 96.62 200 LEU A N 1
ATOM 1505 C CA . LEU A 1 200 ? 5.016 -36.094 -14.086 1 96.62 200 LEU A CA 1
ATOM 1506 C C . LEU A 1 200 ? 4.035 -34.969 -14.438 1 96.62 200 LEU A C 1
ATOM 1508 O O . LEU A 1 200 ? 2.951 -35.25 -14.969 1 96.62 200 LEU A O 1
ATOM 1512 N N . VAL A 1 201 ? 4.383 -33.75 -14.164 1 97.81 201 VAL A N 1
ATOM 1513 C CA . VAL A 1 201 ? 3.496 -32.625 -14.422 1 97.81 201 VAL A CA 1
ATOM 1514 C C . VAL A 1 201 ? 3.221 -32.5 -15.922 1 97.81 201 VAL A C 1
ATOM 1516 O O . VAL A 1 201 ? 2.084 -32.25 -16.328 1 97.81 201 VAL A O 1
ATOM 1519 N N . LEU A 1 202 ? 4.234 -32.719 -16.766 1 97.12 202 LEU A N 1
ATOM 1520 C CA . LEU A 1 202 ? 4.039 -32.625 -18.203 1 97.12 202 LEU A CA 1
ATOM 1521 C C . LEU A 1 202 ? 3.105 -33.75 -18.688 1 97.12 202 LEU A C 1
ATOM 1523 O O . LEU A 1 202 ? 2.266 -33.531 -19.562 1 97.12 202 LEU A O 1
ATOM 1527 N N . SER A 1 203 ? 3.252 -34.906 -18.109 1 96.31 203 SER A N 1
ATOM 1528 C CA . SER A 1 203 ? 2.348 -36 -18.438 1 96.31 203 SER A CA 1
ATOM 1529 C C . SER A 1 203 ? 0.912 -35.688 -18.031 1 96.31 203 SER A C 1
ATOM 1531 O O . SER A 1 203 ? -0.029 -36 -18.766 1 96.31 203 SER A O 1
ATOM 1533 N N . MET A 1 204 ? 0.752 -35.062 -16.875 1 96.25 204 MET A N 1
ATOM 1534 C CA . MET A 1 204 ? -0.576 -34.656 -16.438 1 96.25 204 MET A CA 1
ATOM 1535 C C . MET A 1 204 ? -1.164 -33.594 -17.375 1 96.25 204 MET A C 1
ATOM 1537 O O . MET A 1 204 ? -2.346 -33.656 -17.719 1 96.25 204 MET A O 1
ATOM 1541 N N . LEU A 1 205 ? -0.33 -32.656 -17.859 1 96.31 205 LEU A N 1
ATOM 1542 C CA . LEU A 1 205 ? -0.793 -31.578 -18.734 1 96.31 205 LEU A CA 1
ATOM 1543 C C . LEU A 1 205 ? -1.198 -32.125 -20.094 1 96.31 205 LEU A C 1
ATOM 1545 O O . LEU A 1 205 ? -2.078 -31.578 -20.75 1 96.31 205 LEU A O 1
ATOM 1549 N N . GLU A 1 206 ? -0.59 -33.25 -20.484 1 94.81 206 GLU A N 1
ATOM 1550 C CA . GLU A 1 206 ? -1.013 -33.906 -21.719 1 94.81 206 GLU A CA 1
ATOM 1551 C C . GLU A 1 206 ? -2.479 -34.312 -21.656 1 94.81 206 GLU A C 1
ATOM 1553 O O . GLU A 1 206 ? -3.186 -34.312 -22.656 1 94.81 206 GLU A O 1
ATOM 1558 N N . ILE A 1 207 ? -2.889 -34.656 -20.484 1 93.69 207 ILE A N 1
ATOM 1559 C CA . ILE A 1 207 ? -4.254 -35.094 -20.266 1 93.69 207 ILE A CA 1
ATOM 1560 C C . ILE A 1 207 ? -5.168 -33.906 -19.984 1 93.69 207 ILE A C 1
ATOM 1562 O O . ILE A 1 207 ? -6.254 -33.812 -20.547 1 93.69 207 ILE A O 1
ATOM 1566 N N . LEU A 1 208 ? -4.727 -32.969 -19.141 1 94 208 LEU A N 1
ATOM 1567 C CA . LEU A 1 208 ? -5.543 -31.859 -18.641 1 94 208 LEU A CA 1
ATOM 1568 C C . LEU A 1 208 ? -5.656 -30.766 -19.688 1 94 208 LEU A C 1
ATOM 1570 O O . LEU A 1 208 ? -6.68 -30.078 -19.766 1 94 208 LEU A O 1
ATOM 1574 N N . ASP A 1 209 ? -4.594 -30.516 -20.453 1 94.44 209 ASP A N 1
ATOM 1575 C CA . ASP A 1 209 ? -4.551 -29.406 -21.406 1 94.44 209 ASP A CA 1
ATOM 1576 C C . ASP A 1 209 ? -3.539 -29.656 -22.516 1 94.44 209 ASP A C 1
ATOM 1578 O O . ASP A 1 209 ? -2.541 -28.953 -22.625 1 94.44 209 ASP A O 1
ATOM 1582 N N . ALA A 1 210 ? -3.863 -30.594 -23.391 1 93.81 210 ALA A N 1
ATOM 1583 C CA . ALA A 1 210 ? -2.977 -30.984 -24.484 1 93.81 210 ALA A CA 1
ATOM 1584 C C . ALA A 1 210 ? -2.738 -29.812 -25.453 1 93.81 210 ALA A C 1
ATOM 1586 O O . ALA A 1 210 ? -1.655 -29.688 -26.016 1 93.81 210 ALA A O 1
ATOM 1587 N N . GLU A 1 211 ? -3.732 -28.984 -25.578 1 92.31 211 GLU A N 1
ATOM 1588 C CA . GLU A 1 211 ? -3.623 -27.828 -26.484 1 92.31 211 GLU A CA 1
ATOM 1589 C C . GLU A 1 211 ? -2.545 -26.859 -26 1 92.31 211 GLU A C 1
ATOM 1591 O O . GLU A 1 211 ? -1.797 -26.312 -26.812 1 92.31 211 GLU A O 1
ATOM 1596 N N . TRP A 1 212 ? -2.471 -26.688 -24.703 1 93.88 212 TRP A N 1
ATOM 1597 C CA . TRP A 1 212 ? -1.439 -25.828 -24.141 1 93.88 212 TRP A CA 1
ATOM 1598 C C . TRP A 1 212 ? -0.047 -26.359 -24.469 1 93.88 212 TRP A C 1
ATOM 1600 O O . TRP A 1 212 ? 0.813 -25.609 -24.938 1 93.88 212 TRP A O 1
ATOM 1610 N N . LEU A 1 213 ? 0.2 -27.641 -24.344 1 93.44 213 LEU A N 1
ATOM 1611 C CA . LEU A 1 213 ? 1.512 -28.219 -24.594 1 93.44 213 LEU A CA 1
ATOM 1612 C C . LEU A 1 213 ? 1.883 -28.125 -26.062 1 93.44 213 LEU A C 1
ATOM 1614 O O . LEU A 1 213 ? 3.045 -27.875 -26.406 1 93.44 213 LEU A O 1
ATOM 1618 N N . SER A 1 214 ? 0.852 -28.203 -26.875 1 91.31 214 SER A N 1
ATOM 1619 C CA . SER A 1 214 ? 1.084 -28.172 -28.312 1 91.31 214 SER A 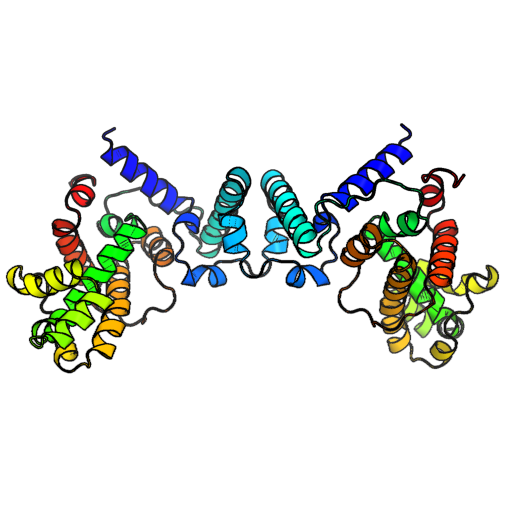CA 1
ATOM 1620 C C . SER A 1 214 ? 1.403 -26.766 -28.797 1 91.31 214 SER A C 1
ATOM 1622 O O . SER A 1 214 ? 1.878 -26.562 -29.922 1 91.31 214 SER A O 1
ATOM 1624 N N . SER A 1 215 ? 1.139 -25.797 -28 1 90.38 215 SER A N 1
ATOM 1625 C CA . SER A 1 215 ? 1.38 -24.406 -28.391 1 90.38 215 SER A CA 1
ATOM 1626 C C . SER A 1 215 ? 2.865 -24.062 -28.344 1 90.38 215 SER A C 1
ATOM 1628 O O . SER A 1 215 ? 3.301 -23.078 -28.922 1 90.38 215 SER A O 1
ATOM 1630 N N . PHE A 1 216 ? 3.633 -24.891 -27.625 1 93.06 216 PHE A N 1
ATOM 1631 C CA . PHE A 1 216 ? 5.066 -24.656 -27.516 1 93.06 216 PHE A CA 1
ATOM 1632 C C . PHE A 1 216 ? 5.793 -25.203 -28.734 1 93.06 216 PHE A C 1
ATOM 1634 O O . PHE A 1 216 ? 5.367 -26.203 -29.328 1 93.06 216 PHE A O 1
ATOM 1641 N N . PRO A 1 217 ? 6.809 -24.484 -29.203 1 83.5 217 PRO A N 1
ATOM 1642 C CA . PRO A 1 217 ? 7.57 -25.016 -30.328 1 83.5 217 PRO A CA 1
ATOM 1643 C C . PRO A 1 217 ? 8.18 -26.375 -30.047 1 83.5 217 PRO A C 1
ATOM 1645 O O . PRO A 1 217 ? 8.516 -26.688 -28.906 1 83.5 217 PRO A O 1
ATOM 1648 N N . ALA A 1 218 ? 8.07 -27.25 -31.078 1 75.75 218 ALA A N 1
ATOM 1649 C CA . ALA A 1 218 ? 8.617 -28.594 -30.969 1 75.75 218 ALA A CA 1
ATOM 1650 C C . ALA A 1 218 ? 10.102 -28.547 -30.594 1 75.75 218 ALA A C 1
ATOM 1652 O O . ALA A 1 218 ? 10.828 -27.641 -31.016 1 75.75 218 ALA A O 1
ATOM 1653 N N . GLN A 1 219 ? 10.562 -29.094 -29.547 1 64.31 219 GLN A N 1
ATOM 1654 C CA . GLN A 1 219 ? 11.969 -29.172 -29.172 1 64.31 219 GLN A CA 1
ATOM 1655 C C . GLN A 1 219 ? 12.805 -29.766 -30.297 1 64.31 219 GLN A C 1
ATOM 1657 O O . GLN A 1 219 ? 12.477 -30.828 -30.828 1 64.31 219 GLN A O 1
ATOM 1662 N N . ALA A 1 220 ? 13.625 -28.953 -31.156 1 42.84 220 ALA A N 1
ATOM 1663 C CA . ALA A 1 220 ? 14.555 -29.516 -32.125 1 42.84 220 ALA A CA 1
ATOM 1664 C C . ALA A 1 220 ? 15.367 -30.641 -31.531 1 42.84 220 ALA A C 1
ATOM 1666 O O . ALA A 1 220 ? 15.695 -30.625 -30.344 1 42.84 220 ALA A O 1
ATOM 1667 N N . MET B 1 1 ? 0.457 -15.188 -36.844 1 57.81 1 MET B N 1
ATOM 1668 C CA . MET B 1 1 ? 0.719 -15.852 -35.562 1 57.81 1 MET B CA 1
ATOM 1669 C C . MET B 1 1 ? -0.535 -16.547 -35.062 1 57.81 1 MET B C 1
ATOM 1671 O O . MET B 1 1 ? -1.619 -15.961 -35.062 1 57.81 1 MET B O 1
ATOM 1675 N N . THR B 1 2 ? -0.53 -17.828 -34.938 1 76.31 2 THR B N 1
ATOM 1676 C CA . THR B 1 2 ? -1.676 -18.594 -34.438 1 76.31 2 THR B CA 1
ATOM 1677 C C . THR B 1 2 ? -2.141 -18.078 -33.094 1 76.31 2 THR B C 1
ATOM 1679 O O . THR B 1 2 ? -1.392 -17.406 -32.375 1 76.31 2 THR B O 1
ATOM 1682 N N . GLU B 1 3 ? -3.412 -18.125 -32.906 1 80.88 3 GLU B N 1
ATOM 1683 C CA . GLU B 1 3 ? -3.99 -17.719 -31.625 1 80.88 3 GLU B CA 1
ATOM 1684 C C . GLU B 1 3 ? -3.168 -18.25 -30.453 1 80.88 3 GLU B C 1
ATOM 1686 O O . GLU B 1 3 ? -2.98 -17.562 -29.453 1 80.88 3 GLU B O 1
ATOM 1691 N N . ALA B 1 4 ? -2.668 -19.391 -30.719 1 81.38 4 ALA B N 1
ATOM 1692 C CA . ALA B 1 4 ? -1.873 -20.031 -29.672 1 81.38 4 ALA B CA 1
ATOM 1693 C C . ALA B 1 4 ? -0.536 -19.312 -29.484 1 81.38 4 ALA B C 1
ATOM 1695 O O . ALA B 1 4 ? -0.055 -19.172 -28.359 1 81.38 4 ALA B O 1
ATOM 1696 N N . SER B 1 5 ? 0.018 -18.828 -30.578 1 81.94 5 SER B N 1
ATOM 1697 C CA . SER B 1 5 ? 1.297 -18.125 -30.516 1 81.94 5 SER B CA 1
ATOM 1698 C C . SER B 1 5 ? 1.157 -16.781 -29.797 1 81.94 5 SER B C 1
ATOM 1700 O O . SER B 1 5 ? 2.035 -16.375 -29.031 1 81.94 5 SER B O 1
ATOM 1702 N N . VAL B 1 6 ? 0.011 -16.219 -30.062 1 85.38 6 VAL B N 1
ATOM 1703 C CA . VAL B 1 6 ? -0.244 -14.914 -29.438 1 85.38 6 VAL B CA 1
ATOM 1704 C C . VAL B 1 6 ? -0.415 -15.094 -27.922 1 85.38 6 VAL B C 1
ATOM 1706 O O . VAL B 1 6 ? 0.114 -14.297 -27.141 1 85.38 6 VAL B O 1
ATOM 1709 N N . LEU B 1 7 ? -1.146 -16.125 -27.562 1 88.31 7 LEU B N 1
ATOM 1710 C CA . LEU B 1 7 ? -1.369 -16.406 -26.156 1 88.31 7 LEU B CA 1
ATOM 1711 C C . LEU B 1 7 ? -0.05 -16.672 -25.438 1 88.31 7 LEU B C 1
ATOM 1713 O O . LEU B 1 7 ? 0.175 -16.156 -24.328 1 88.31 7 LEU B O 1
ATOM 1717 N N . LEU B 1 8 ? 0.796 -17.453 -26.125 1 91.06 8 LEU B N 1
ATOM 1718 C CA . LEU B 1 8 ? 2.084 -17.797 -25.516 1 91.06 8 LEU B CA 1
ATOM 1719 C C . LEU B 1 8 ? 2.955 -16.547 -25.375 1 91.06 8 LEU B C 1
ATOM 1721 O O . LEU B 1 8 ? 3.623 -16.359 -24.359 1 91.06 8 LEU B O 1
ATOM 1725 N N . SER B 1 9 ? 2.9 -15.688 -26.359 1 90.75 9 SER B N 1
ATOM 1726 C CA . SER B 1 9 ? 3.684 -14.453 -26.328 1 90.75 9 SER B CA 1
ATOM 1727 C C . SER B 1 9 ? 3.207 -13.531 -25.203 1 90.75 9 SER B C 1
ATOM 1729 O O . SER B 1 9 ? 4.02 -12.922 -24.516 1 90.75 9 SER B O 1
ATOM 1731 N N . GLU B 1 10 ? 1.974 -13.5 -25.047 1 92.44 10 GLU B N 1
ATOM 1732 C CA . GLU B 1 10 ? 1.403 -12.68 -23.969 1 92.44 10 GLU B CA 1
ATOM 1733 C C . GLU B 1 10 ? 1.789 -13.211 -22.594 1 92.44 10 GLU B C 1
ATOM 1735 O O . GLU B 1 10 ? 2.143 -12.445 -21.703 1 92.44 10 GLU B O 1
ATOM 1740 N N . ARG B 1 11 ? 1.696 -14.516 -22.453 1 95.06 11 ARG B N 1
ATOM 1741 C CA . ARG B 1 11 ? 2.068 -15.141 -21.188 1 95.06 11 ARG B CA 1
ATOM 1742 C C . ARG B 1 11 ? 3.537 -14.891 -20.875 1 95.06 11 ARG B C 1
ATOM 1744 O O . ARG B 1 11 ? 3.889 -14.625 -19.719 1 95.06 11 ARG B O 1
ATOM 1751 N N . LEU B 1 12 ? 4.293 -15 -21.891 1 95.62 12 LEU B N 1
ATOM 1752 C CA . LEU B 1 12 ? 5.723 -14.789 -21.688 1 95.62 12 LEU B CA 1
ATOM 1753 C C . LEU B 1 12 ? 6.008 -13.336 -21.328 1 95.62 12 LEU B C 1
ATOM 1755 O O . LEU B 1 12 ? 6.844 -13.055 -20.469 1 95.62 12 LEU B O 1
ATOM 1759 N N . MET B 1 13 ? 5.332 -12.414 -21.953 1 95.12 13 MET B N 1
ATOM 1760 C CA . MET B 1 13 ? 5.504 -11 -21.656 1 95.12 13 MET B CA 1
ATOM 1761 C C . MET B 1 13 ? 5.137 -10.711 -20.203 1 95.12 13 MET B C 1
ATOM 1763 O O . MET B 1 13 ? 5.887 -10.039 -19.484 1 95.12 13 MET B O 1
ATOM 1767 N N . ILE B 1 14 ? 4.027 -11.211 -19.734 1 96.19 14 ILE B N 1
ATOM 1768 C CA . ILE B 1 14 ? 3.564 -11.008 -18.359 1 96.19 14 ILE B CA 1
ATOM 1769 C C . ILE B 1 14 ? 4.547 -11.656 -17.391 1 96.19 14 ILE B C 1
ATOM 1771 O O . ILE B 1 14 ? 4.918 -11.047 -16.375 1 96.19 14 ILE B O 1
ATOM 1775 N N . PHE B 1 15 ? 4.984 -12.82 -17.734 1 97.69 15 PHE B N 1
ATOM 1776 C CA . PHE B 1 15 ? 5.926 -13.578 -16.938 1 97.69 15 PHE B CA 1
ATOM 1777 C C . PHE B 1 15 ? 7.23 -12.812 -16.75 1 97.69 15 PHE B C 1
ATOM 1779 O O . PHE B 1 15 ? 7.797 -12.789 -15.656 1 97.69 15 PHE B O 1
ATOM 1786 N N . ASN B 1 16 ? 7.664 -12.102 -17.766 1 97.12 16 ASN B N 1
ATOM 1787 C CA . ASN B 1 16 ? 8.938 -11.383 -17.75 1 97.12 16 ASN B CA 1
ATOM 1788 C C . ASN B 1 16 ? 8.797 -10.008 -17.094 1 97.12 16 ASN B C 1
ATOM 1790 O O . ASN B 1 16 ? 9.68 -9.57 -16.359 1 97.12 16 ASN B O 1
ATOM 1794 N N . LEU B 1 17 ? 7.598 -9.328 -17.344 1 95.5 17 LEU B N 1
ATOM 1795 C CA . LEU B 1 17 ? 7.594 -7.891 -17.078 1 95.5 17 LEU B CA 1
ATOM 1796 C C . LEU B 1 17 ? 6.578 -7.539 -16 1 95.5 17 LEU B C 1
ATOM 1798 O O . LEU B 1 17 ? 6.672 -6.48 -15.375 1 95.5 17 LEU B O 1
ATOM 1802 N N . LEU B 1 18 ? 5.551 -8.422 -15.812 1 96.06 18 LEU B N 1
ATOM 1803 C CA . LEU B 1 18 ? 4.453 -8.055 -14.93 1 96.06 18 LEU B CA 1
ATOM 1804 C C . LEU B 1 18 ? 4.141 -9.172 -13.945 1 96.06 18 LEU B C 1
ATOM 1806 O O . LEU B 1 18 ? 2.986 -9.594 -13.82 1 96.06 18 LEU B O 1
ATOM 1810 N N . PRO B 1 19 ? 5.152 -9.609 -13.172 1 96.81 19 PRO B N 1
ATOM 1811 C CA . PRO B 1 19 ? 4.914 -10.719 -12.25 1 96.81 19 PRO B CA 1
ATOM 1812 C C . PRO B 1 19 ? 3.848 -10.398 -11.203 1 96.81 19 PRO B C 1
ATOM 1814 O O . PRO B 1 19 ? 3.277 -11.312 -10.602 1 96.81 19 PRO B O 1
ATOM 1817 N N . SER B 1 20 ? 3.52 -9.102 -10.922 1 93.44 20 SER B N 1
ATOM 1818 C CA . SER B 1 20 ? 2.51 -8.742 -9.93 1 93.44 20 SER B CA 1
ATOM 1819 C C . SER B 1 20 ? 1.124 -9.219 -10.352 1 93.44 20 SER B C 1
ATOM 1821 O O . SER B 1 20 ? 0.253 -9.438 -9.516 1 93.44 20 SER B O 1
ATOM 1823 N N . LEU B 1 21 ? 0.862 -9.445 -11.695 1 92.88 21 LEU B N 1
ATOM 1824 C CA . LEU B 1 21 ? -0.446 -9.836 -12.211 1 92.88 21 LEU B CA 1
ATOM 1825 C C . LEU B 1 21 ? -0.741 -11.297 -11.875 1 92.88 21 LEU B C 1
ATOM 1827 O O . LEU B 1 21 ? -1.904 -11.695 -11.805 1 92.88 21 LEU B O 1
ATOM 1831 N N . THR B 1 22 ? 0.323 -12.055 -11.656 1 95.81 22 THR B N 1
ATOM 1832 C CA . THR B 1 22 ? 0.141 -13.477 -11.398 1 95.81 22 THR B CA 1
ATOM 1833 C C . THR B 1 22 ? 0.708 -13.852 -10.031 1 95.81 22 THR B C 1
ATOM 1835 O O . THR B 1 22 ? 0.87 -15.039 -9.719 1 95.81 22 THR B O 1
ATOM 1838 N N . LEU B 1 23 ? 1.009 -12.836 -9.25 1 94.94 23 LEU B N 1
ATOM 1839 C CA . LEU B 1 23 ? 1.572 -13.062 -7.922 1 94.94 23 LEU B CA 1
ATOM 1840 C C . LEU B 1 23 ? 0.57 -13.773 -7.02 1 94.94 23 LEU B C 1
ATOM 1842 O O . LEU B 1 23 ? -0.575 -13.336 -6.891 1 94.94 23 LEU B O 1
ATOM 1846 N N . HIS B 1 24 ? 0.981 -14.914 -6.512 1 95.38 24 HIS B N 1
ATOM 1847 C CA . HIS B 1 24 ? 0.092 -15.602 -5.586 1 95.38 24 HIS B CA 1
ATOM 1848 C C . HIS B 1 24 ? -0.278 -14.711 -4.406 1 95.38 24 HIS B C 1
ATOM 1850 O O . HIS B 1 24 ? 0.584 -14.031 -3.84 1 95.38 24 HIS B O 1
ATOM 1856 N N . ALA B 1 25 ? -1.512 -14.789 -3.943 1 89.38 25 ALA B N 1
ATOM 1857 C CA . ALA B 1 25 ? -2.053 -13.883 -2.936 1 89.38 25 ALA B CA 1
ATOM 1858 C C . ALA B 1 25 ? -1.292 -14.008 -1.618 1 89.38 25 ALA B C 1
ATOM 1860 O O . ALA B 1 25 ? -1.102 -13.016 -0.907 1 89.38 25 ALA B O 1
ATOM 1861 N N . SER B 1 26 ? -0.811 -15.195 -1.28 1 92 26 SER B N 1
ATOM 1862 C CA . SER B 1 26 ? -0.112 -15.422 -0.02 1 92 26 SER B CA 1
ATOM 1863 C C . SER B 1 26 ? 1.219 -14.68 0.018 1 92 26 SER B C 1
ATOM 1865 O O . SER B 1 26 ? 1.831 -14.547 1.08 1 92 26 SER B O 1
ATOM 1867 N N . ARG B 1 27 ? 1.643 -14.156 -1.16 1 91.31 27 ARG B N 1
ATOM 1868 C CA . ARG B 1 27 ? 2.953 -13.516 -1.234 1 91.31 27 ARG B CA 1
ATOM 1869 C C . ARG B 1 27 ? 2.82 -11.992 -1.281 1 91.31 27 ARG B C 1
ATOM 1871 O O . ARG B 1 27 ? 3.822 -11.281 -1.345 1 91.31 27 ARG B O 1
ATOM 1878 N N . HIS B 1 28 ? 1.648 -11.469 -1.274 1 86.19 28 HIS B N 1
ATOM 1879 C CA . HIS B 1 28 ? 1.423 -10.039 -1.422 1 86.19 28 HIS B CA 1
ATOM 1880 C C . HIS B 1 28 ? 2.166 -9.25 -0.349 1 86.19 28 HIS B C 1
ATOM 1882 O O . HIS B 1 28 ? 2.873 -8.289 -0.657 1 86.19 28 HIS B O 1
ATOM 1888 N N . ASP B 1 29 ? 2.117 -9.727 0.873 1 79.75 29 ASP B N 1
ATOM 1889 C CA . ASP B 1 29 ? 2.729 -8.992 1.979 1 79.75 29 ASP B CA 1
ATOM 1890 C C . ASP B 1 29 ? 4.25 -9.023 1.88 1 79.75 29 ASP B C 1
ATOM 1892 O O . ASP B 1 29 ? 4.914 -8.031 2.178 1 79.75 29 ASP B O 1
ATOM 1896 N N . GLU B 1 30 ? 4.723 -10.18 1.485 1 83.56 30 GLU B N 1
ATOM 1897 C CA . GLU B 1 30 ? 6.168 -10.359 1.378 1 83.56 30 GLU B CA 1
ATOM 1898 C C . GLU B 1 30 ? 6.75 -9.5 0.258 1 83.56 30 GLU B C 1
ATOM 1900 O O . GLU B 1 30 ? 7.848 -8.961 0.391 1 83.56 30 GLU B O 1
ATOM 1905 N N . MET B 1 31 ? 5.98 -9.477 -0.801 1 85.69 31 MET B N 1
ATOM 1906 C CA . MET B 1 31 ? 6.5 -8.805 -1.99 1 85.69 31 MET B CA 1
ATOM 1907 C C . MET B 1 31 ? 6.027 -7.359 -2.055 1 85.69 31 MET B C 1
ATOM 1909 O O . MET B 1 31 ? 6.191 -6.691 -3.078 1 85.69 31 MET B O 1
ATOM 1913 N N . PHE B 1 32 ? 5.43 -6.934 -1.055 1 77.5 32 PHE B N 1
ATOM 1914 C CA . PHE B 1 32 ? 5.012 -5.539 -0.976 1 77.5 32 PHE B CA 1
ATOM 1915 C C . PHE B 1 32 ? 6.051 -4.703 -0.234 1 77.5 32 PHE B C 1
ATOM 1917 O O . PHE B 1 32 ? 6.477 -5.066 0.866 1 77.5 32 PHE B O 1
ATOM 1924 N N . PRO B 1 33 ? 6.512 -3.658 -0.874 1 71.38 33 PRO B N 1
ATOM 1925 C CA . PRO B 1 33 ? 7.496 -2.822 -0.182 1 71.38 33 PRO B CA 1
ATOM 1926 C C . PRO B 1 33 ? 7.004 -2.342 1.183 1 71.38 33 PRO B C 1
ATOM 1928 O O . PRO B 1 33 ? 5.82 -2.029 1.343 1 71.38 33 PRO B O 1
ATOM 1931 N N . ALA B 1 34 ? 7.844 -2.488 2.262 1 69.19 34 ALA B N 1
ATOM 1932 C CA . ALA B 1 34 ? 7.516 -2.027 3.607 1 69.19 34 ALA B CA 1
ATOM 1933 C C . ALA B 1 34 ? 7.102 -0.559 3.6 1 69.19 34 ALA B C 1
ATOM 1935 O O . ALA B 1 34 ? 6.152 -0.17 4.285 1 69.19 34 ALA B O 1
ATOM 1936 N N . ASP B 1 35 ? 7.855 0.255 2.812 1 75.69 35 ASP B N 1
ATOM 1937 C CA . ASP B 1 35 ? 7.551 1.681 2.742 1 75.69 35 ASP B CA 1
ATOM 1938 C C . ASP B 1 35 ? 6.816 2.021 1.447 1 75.69 35 ASP B C 1
ATOM 1940 O O . ASP B 1 35 ? 7.203 2.947 0.732 1 75.69 35 ASP B O 1
ATOM 1944 N N . TRP B 1 36 ? 5.742 1.219 1.236 1 71.19 36 TRP B N 1
ATOM 1945 C CA . TRP B 1 36 ? 5.047 1.276 -0.045 1 71.19 36 TRP B CA 1
ATOM 1946 C C . TRP B 1 36 ? 4.426 2.652 -0.266 1 71.19 36 TRP B C 1
ATOM 1948 O O . TRP B 1 36 ? 4.371 3.141 -1.397 1 71.19 36 TRP B O 1
ATOM 1958 N N . VAL B 1 37 ? 3.916 3.217 0.805 1 71.56 37 VAL B N 1
ATOM 1959 C CA . VAL B 1 37 ? 3.324 4.543 0.66 1 71.56 37 VAL B CA 1
ATOM 1960 C C . VAL B 1 37 ? 4.363 5.516 0.11 1 71.56 37 VAL B C 1
ATOM 1962 O O . VAL B 1 37 ? 4.094 6.254 -0.84 1 71.56 37 VAL B O 1
ATOM 1965 N N . ARG B 1 38 ? 5.473 5.422 0.677 1 73.88 38 ARG B N 1
ATOM 1966 C CA . ARG B 1 38 ? 6.555 6.281 0.205 1 73.88 38 ARG B CA 1
ATOM 1967 C C . ARG B 1 38 ? 6.941 5.938 -1.229 1 73.88 38 ARG B C 1
ATOM 1969 O O . ARG B 1 38 ? 7.203 6.828 -2.039 1 73.88 38 ARG B O 1
ATOM 1976 N N . ALA B 1 39 ? 6.883 4.648 -1.48 1 73.75 39 ALA B N 1
ATOM 1977 C CA . ALA B 1 39 ? 7.238 4.199 -2.822 1 73.75 39 ALA B CA 1
ATOM 1978 C C . ALA B 1 39 ? 6.23 4.695 -3.854 1 73.75 39 ALA B C 1
ATOM 1980 O O . ALA B 1 39 ? 6.609 5.141 -4.938 1 73.75 39 ALA B O 1
ATOM 1981 N N . LEU B 1 40 ? 5.031 4.652 -3.494 1 76.31 40 LEU B N 1
ATOM 1982 C CA . LEU B 1 40 ? 3.988 5.09 -4.414 1 76.31 40 LEU B CA 1
ATOM 1983 C C . LEU B 1 40 ? 4.027 6.605 -4.602 1 76.31 40 LEU B C 1
ATOM 1985 O O . LEU B 1 40 ? 3.816 7.105 -5.707 1 76.31 40 LEU B O 1
ATOM 1989 N N . CYS B 1 41 ? 4.332 7.262 -3.49 1 72.94 41 CYS B N 1
ATOM 1990 C CA . CYS B 1 41 ? 4.375 8.719 -3.539 1 72.94 41 CYS B CA 1
ATOM 1991 C C . CYS B 1 41 ? 5.574 9.203 -4.344 1 72.94 41 CYS B C 1
ATOM 1993 O O . CYS B 1 41 ? 5.535 10.289 -4.93 1 72.94 41 CYS B O 1
ATOM 1995 N N . ASN B 1 42 ? 6.594 8.344 -4.426 1 72.56 42 ASN B N 1
ATOM 1996 C CA . ASN B 1 42 ? 7.82 8.711 -5.133 1 72.56 42 ASN B CA 1
ATOM 1997 C C . ASN B 1 42 ? 7.883 8.062 -6.512 1 72.56 42 ASN B C 1
ATOM 1999 O O . ASN B 1 42 ? 8.898 8.164 -7.203 1 72.56 42 ASN B O 1
ATOM 2003 N N . ALA B 1 43 ? 6.859 7.352 -6.816 1 77.25 43 ALA B N 1
ATOM 2004 C CA . ALA B 1 43 ? 6.793 6.73 -8.141 1 77.25 43 ALA B CA 1
ATOM 2005 C C . ALA B 1 43 ? 6.734 7.789 -9.234 1 77.25 43 ALA B C 1
ATOM 2007 O O . ALA B 1 43 ? 6.887 8.984 -8.969 1 77.25 43 ALA B O 1
ATOM 2008 N N . ASP B 1 44 ? 6.742 7.375 -10.469 1 78.88 44 ASP B N 1
ATOM 2009 C CA . ASP B 1 44 ? 6.594 8.336 -11.562 1 78.88 44 ASP B CA 1
ATOM 2010 C C . ASP B 1 44 ? 5.32 9.156 -11.398 1 78.88 44 ASP B C 1
ATOM 2012 O O . ASP B 1 44 ? 4.387 8.734 -10.711 1 78.88 44 ASP B O 1
ATOM 2016 N N . ALA B 1 45 ? 5.332 10.328 -11.969 1 80.69 45 ALA B N 1
ATOM 2017 C CA . ALA B 1 45 ? 4.297 11.336 -11.75 1 80.69 45 ALA B CA 1
ATOM 2018 C C . ALA B 1 45 ? 2.912 10.781 -12.062 1 80.69 45 ALA B C 1
ATOM 2020 O O . ALA B 1 45 ? 1.949 11.055 -11.344 1 80.69 45 ALA B O 1
ATOM 2021 N N . ALA B 1 46 ? 2.863 10.047 -13.133 1 80.19 46 ALA B N 1
ATOM 2022 C CA . ALA B 1 46 ? 1.564 9.516 -13.539 1 80.19 46 ALA B CA 1
ATOM 2023 C C . ALA B 1 46 ? 1.008 8.562 -12.484 1 80.19 46 ALA B C 1
ATOM 2025 O O . ALA B 1 46 ? -0.159 8.664 -12.102 1 80.19 46 ALA B O 1
ATOM 2026 N N . LEU B 1 47 ? 1.81 7.676 -12 1 82.06 47 LEU B N 1
ATOM 2027 C CA . LEU B 1 47 ? 1.382 6.723 -10.977 1 82.06 47 LEU B CA 1
ATOM 2028 C C . LEU B 1 47 ? 1.092 7.434 -9.656 1 82.06 47 LEU B C 1
ATOM 2030 O O . LEU B 1 47 ? 0.069 7.172 -9.023 1 82.06 47 LEU B O 1
ATOM 2034 N N . ALA B 1 48 ? 2.002 8.359 -9.305 1 85.38 48 ALA B N 1
ATOM 2035 C CA . ALA B 1 48 ? 1.837 9.086 -8.047 1 85.38 48 ALA B CA 1
ATOM 2036 C C . ALA B 1 48 ? 0.531 9.875 -8.039 1 85.38 48 ALA B C 1
ATOM 2038 O O . ALA B 1 48 ? -0.22 9.836 -7.059 1 85.38 48 ALA B O 1
ATOM 2039 N N . ASN B 1 49 ? 0.231 10.531 -9.148 1 86.12 49 ASN B N 1
ATOM 2040 C CA . ASN B 1 49 ? -0.985 11.328 -9.25 1 86.12 49 ASN B CA 1
ATOM 2041 C C . ASN B 1 49 ? -2.236 10.461 -9.188 1 86.12 49 ASN B C 1
ATOM 2043 O O . ASN B 1 49 ? -3.197 10.797 -8.492 1 86.12 49 ASN B O 1
ATOM 2047 N N . ALA B 1 50 ? -2.213 9.359 -9.945 1 84 50 ALA B N 1
ATOM 2048 C CA . ALA B 1 50 ? -3.354 8.445 -9.938 1 84 50 ALA B CA 1
ATOM 2049 C C . ALA B 1 50 ? -3.578 7.863 -8.547 1 84 50 ALA B C 1
ATOM 2051 O O . ALA B 1 50 ? -4.719 7.746 -8.094 1 84 50 ALA B O 1
ATOM 2052 N N . TRP B 1 51 ? -2.494 7.621 -7.961 1 82.81 51 TRP B N 1
ATOM 2053 C CA . TRP B 1 51 ? -2.572 7.066 -6.617 1 82.81 51 TRP B CA 1
ATOM 2054 C C . TRP B 1 51 ? -3.178 8.07 -5.645 1 82.81 51 TRP B C 1
ATOM 2056 O O . TRP B 1 51 ? -4.082 7.738 -4.875 1 82.81 51 TRP B O 1
ATOM 2066 N N . HIS B 1 52 ? -2.729 9.25 -5.645 1 88.56 52 HIS B N 1
ATOM 2067 C CA . HIS B 1 52 ? -3.232 10.266 -4.727 1 88.56 52 HIS B CA 1
ATOM 2068 C C . HIS B 1 52 ? -4.715 10.531 -4.961 1 88.56 52 HIS B C 1
ATOM 2070 O O . HIS B 1 52 ? -5.461 10.789 -4.016 1 88.56 52 HIS B O 1
ATOM 2076 N N . ARG B 1 53 ? -5.105 10.461 -6.188 1 88.31 53 ARG B N 1
ATOM 2077 C CA . ARG B 1 53 ? -6.523 10.633 -6.48 1 88.31 53 ARG B CA 1
ATOM 2078 C C . ARG B 1 53 ? -7.352 9.516 -5.855 1 88.31 53 ARG B C 1
ATOM 2080 O O . ARG B 1 53 ? -8.375 9.773 -5.215 1 88.31 53 ARG B O 1
ATOM 2087 N N . HIS B 1 54 ? -6.875 8.305 -6.027 1 86.19 54 HIS B N 1
ATOM 2088 C CA . HIS B 1 54 ? -7.582 7.145 -5.496 1 86.19 54 HIS B CA 1
ATOM 2089 C C . HIS B 1 54 ? -7.57 7.141 -3.973 1 86.19 54 HIS B C 1
ATOM 2091 O O . HIS B 1 54 ? -8.617 6.957 -3.34 1 86.19 54 HIS B O 1
ATOM 2097 N N . TRP B 1 55 ? -6.434 7.375 -3.438 1 87.38 55 TRP B N 1
ATOM 2098 C CA . TRP B 1 55 ? -6.254 7.375 -1.988 1 87.38 55 TRP B CA 1
ATOM 2099 C C . TRP B 1 55 ? -7.09 8.477 -1.339 1 87.38 55 TRP B C 1
ATOM 2101 O O . TRP B 1 55 ? -7.746 8.242 -0.321 1 87.38 55 TRP B O 1
ATOM 2111 N N . SER B 1 56 ? -7.07 9.625 -1.936 1 92.94 56 SER B N 1
ATOM 2112 C CA . SER B 1 56 ? -7.852 10.742 -1.414 1 92.94 56 SER B CA 1
ATOM 2113 C C . SER B 1 56 ? -9.344 10.43 -1.435 1 92.94 56 SER B C 1
ATOM 2115 O O . SER B 1 56 ? -10.062 10.727 -0.473 1 92.94 56 SER B O 1
ATOM 2117 N N . ARG B 1 57 ? -9.773 9.891 -2.541 1 89.75 57 ARG B N 1
ATOM 2118 C CA . ARG B 1 57 ? -11.18 9.508 -2.617 1 89.75 57 ARG B CA 1
ATOM 2119 C C . ARG B 1 57 ? -11.531 8.516 -1.513 1 89.75 57 ARG B C 1
ATOM 2121 O O . ARG B 1 57 ? -12.594 8.633 -0.887 1 89.75 57 ARG B O 1
ATOM 2128 N N . TRP B 1 58 ? -10.703 7.527 -1.275 1 88.31 58 TRP B N 1
ATOM 2129 C CA . TRP B 1 58 ? -10.922 6.555 -0.212 1 88.31 58 TRP B CA 1
ATOM 2130 C C . TRP B 1 58 ? -10.992 7.238 1.148 1 88.31 58 TRP B C 1
ATOM 2132 O O . TRP B 1 58 ? -11.898 6.965 1.939 1 88.31 58 TRP B O 1
ATOM 2142 N N . ILE B 1 59 ? -10.031 8.148 1.437 1 93.5 59 ILE B N 1
ATOM 2143 C CA . ILE B 1 59 ? -9.977 8.867 2.701 1 93.5 59 ILE B CA 1
ATOM 2144 C C . ILE B 1 59 ? -11.273 9.648 2.904 1 93.5 59 ILE B C 1
ATOM 2146 O O . ILE B 1 59 ? -11.883 9.586 3.973 1 93.5 59 ILE B O 1
ATOM 2150 N N . LEU B 1 60 ? -11.68 10.383 1.89 1 96.06 60 LEU B N 1
ATOM 2151 C CA . LEU B 1 60 ? -12.875 11.219 1.977 1 96.06 60 LEU B CA 1
ATOM 2152 C C . LEU B 1 60 ? -14.125 10.367 2.182 1 96.06 60 LEU B C 1
ATOM 2154 O O . LEU B 1 60 ? -15.023 10.742 2.936 1 96.06 60 LEU B O 1
ATOM 2158 N N . CYS B 1 61 ? -14.188 9.203 1.562 1 92.44 61 CYS B N 1
ATOM 2159 C CA . CYS B 1 61 ? -15.305 8.281 1.759 1 92.44 61 CYS B CA 1
ATOM 2160 C C . CYS B 1 61 ? -15.336 7.762 3.191 1 92.44 61 CYS B C 1
ATOM 2162 O O . CYS B 1 61 ? -16.391 7.734 3.824 1 92.44 61 CYS B O 1
ATOM 2164 N N . GLU B 1 62 ? -14.164 7.344 3.699 1 91.5 62 GLU B N 1
ATOM 2165 C CA . GLU B 1 62 ? -14.055 6.816 5.055 1 91.5 62 GLU B CA 1
ATOM 2166 C C . GLU B 1 62 ? -14.516 7.844 6.086 1 91.5 62 GLU B C 1
ATOM 2168 O O . GLU B 1 62 ? -15.102 7.48 7.109 1 91.5 62 GLU B O 1
ATOM 2173 N N . LEU B 1 63 ? -14.289 9.148 5.828 1 95.06 63 LEU B N 1
ATOM 2174 C CA . LEU B 1 63 ? -14.625 10.211 6.773 1 95.06 63 LEU B CA 1
ATOM 2175 C C . LEU B 1 63 ? -16.016 10.758 6.508 1 95.06 63 LEU B C 1
ATOM 2177 O O . LEU B 1 63 ? -16.5 11.633 7.227 1 95.06 63 LEU B O 1
ATOM 2181 N N . GLY B 1 64 ? -16.672 10.289 5.457 1 95.56 64 GLY B N 1
ATOM 2182 C CA . GLY B 1 64 ? -17.984 10.781 5.09 1 95.56 64 GLY B CA 1
ATOM 2183 C C . GLY B 1 64 ? -17.969 12.188 4.523 1 95.56 64 GLY B C 1
ATOM 2184 O O . GLY B 1 64 ? -18.922 12.945 4.684 1 95.56 64 GLY B O 1
ATOM 2185 N N . LEU B 1 65 ? -16.859 12.586 3.881 1 96.62 65 LEU B N 1
ATOM 2186 C CA . LEU B 1 65 ? -16.688 13.961 3.428 1 96.62 65 LEU B CA 1
ATOM 2187 C C . LEU B 1 65 ? -16.703 14.039 1.904 1 96.62 65 LEU B C 1
ATOM 2189 O O . LEU B 1 65 ? -16.531 15.117 1.331 1 96.62 65 LEU B O 1
ATOM 2193 N N . LEU B 1 66 ? -16.828 12.922 1.17 1 94.25 66 LEU B N 1
ATOM 2194 C CA . LEU B 1 66 ? -16.719 12.852 -0.283 1 94.25 66 LEU B CA 1
ATOM 2195 C C . LEU B 1 66 ? -17.656 13.859 -0.949 1 94.25 66 LEU B C 1
ATOM 2197 O O . LEU B 1 66 ? -17.281 14.508 -1.927 1 94.25 66 LEU B O 1
ATOM 2201 N N . ASN B 1 67 ? -18.828 14.078 -0.414 1 94.75 67 ASN B N 1
ATOM 2202 C CA . ASN B 1 67 ? -19.812 14.984 -1.012 1 94.75 67 ASN B CA 1
ATOM 2203 C C . ASN B 1 67 ? -20.016 16.234 -0.156 1 94.75 67 ASN B C 1
ATOM 2205 O O . ASN B 1 67 ? -21.078 16.844 -0.188 1 94.75 67 ASN B O 1
ATOM 2209 N N . GLN B 1 68 ? -19.016 16.594 0.636 1 96 68 GLN B N 1
ATOM 2210 C CA . GLN B 1 68 ? -19.109 17.75 1.516 1 96 68 GLN B CA 1
ATOM 2211 C C . GLN B 1 68 ? -17.875 18.641 1.388 1 96 68 GLN B C 1
ATOM 2213 O O . GLN B 1 68 ? -17.141 18.828 2.355 1 96 68 GLN B O 1
ATOM 2218 N N . PRO B 1 69 ? -17.75 19.203 0.192 1 95.62 69 PRO B N 1
ATOM 2219 C CA . PRO B 1 69 ? -16.609 20.109 0.028 1 95.62 69 PRO B CA 1
ATOM 2220 C C . PRO B 1 69 ? -16.797 21.438 0.756 1 95.62 69 PRO B C 1
ATOM 2222 O O . PRO B 1 69 ? -17.922 21.828 1.048 1 95.62 69 PRO B O 1
ATOM 2225 N N . VAL B 1 70 ? -15.742 22.016 1.16 1 96.88 70 VAL B N 1
ATOM 2226 C CA . VAL B 1 70 ? -15.758 23.391 1.658 1 96.88 70 VAL B CA 1
ATOM 2227 C C . VAL B 1 70 ? -15.953 24.359 0.496 1 96.88 70 VAL B C 1
ATOM 2229 O O . VAL B 1 70 ? -15.156 24.391 -0.442 1 96.88 70 VAL B O 1
ATOM 2232 N N . LEU B 1 71 ? -16.953 25.156 0.599 1 93 71 LEU B N 1
ATOM 2233 C CA . LEU B 1 71 ? -17.328 25.969 -0.55 1 93 71 LEU B CA 1
ATOM 2234 C C . LEU B 1 71 ? -17.062 27.453 -0.263 1 93 71 LEU B C 1
ATOM 2236 O O . LEU B 1 71 ? -17.016 28.266 -1.187 1 93 71 LEU B O 1
ATOM 2240 N N . SER B 1 72 ? -16.984 27.781 1.036 1 92.69 72 SER B N 1
ATOM 2241 C CA . SER B 1 72 ? -16.781 29.172 1.419 1 92.69 72 SER B CA 1
ATOM 2242 C C . SER B 1 72 ? -15.453 29.359 2.148 1 92.69 72 SER B C 1
ATOM 2244 O O . SER B 1 72 ? -15.023 28.5 2.906 1 92.69 72 SER B O 1
ATOM 2246 N N . LEU B 1 73 ? -14.867 30.516 1.931 1 93.19 73 LEU B N 1
ATOM 2247 C CA . LEU B 1 73 ? -13.625 30.859 2.605 1 93.19 73 LEU B CA 1
ATOM 2248 C C . LEU B 1 73 ? -13.883 31.719 3.834 1 93.19 73 LEU B C 1
ATOM 2250 O O . LEU B 1 73 ? -12.945 32.188 4.48 1 93.19 73 LEU B O 1
ATOM 2254 N N . ASP B 1 74 ? -15.078 31.828 4.25 1 93.56 74 ASP B N 1
ATOM 2255 C CA . ASP B 1 74 ? -15.5 32.75 5.301 1 93.56 74 ASP B CA 1
ATOM 2256 C C . ASP B 1 74 ? -15.031 32.281 6.672 1 93.56 74 ASP B C 1
ATOM 2258 O O . ASP B 1 74 ? -14.594 33.094 7.496 1 93.56 74 ASP B O 1
ATOM 2262 N N . PRO B 1 75 ? -15.172 30.984 6.902 1 95.75 75 PRO B N 1
ATOM 2263 C CA . PRO B 1 75 ? -14.758 30.562 8.242 1 95.75 75 PRO B CA 1
ATOM 2264 C C . PRO B 1 75 ? -13.289 30.859 8.523 1 95.75 75 PRO B C 1
ATOM 2266 O O . PRO B 1 75 ? -12.414 30.453 7.758 1 95.75 75 PRO B O 1
ATOM 2269 N N . PRO B 1 76 ? -13.031 31.609 9.594 1 96.56 76 PRO B N 1
ATOM 2270 C CA . PRO B 1 76 ? -11.648 32 9.875 1 96.56 76 PRO B CA 1
ATOM 2271 C C . PRO B 1 76 ? -10.734 30.812 10.117 1 96.56 76 PRO B C 1
ATOM 2273 O O . PRO B 1 76 ? -9.516 30.922 9.984 1 96.56 76 PRO B O 1
ATOM 2276 N N . GLN B 1 77 ? -11.328 29.672 10.484 1 97.88 77 GLN B N 1
ATOM 2277 C CA . GLN B 1 77 ? -10.539 28.469 10.703 1 97.88 77 GLN B CA 1
ATOM 2278 C C . GLN B 1 77 ? -9.797 28.062 9.438 1 97.88 77 GLN B C 1
ATOM 2280 O O . GLN B 1 77 ? -8.781 27.359 9.516 1 97.88 77 GLN B O 1
ATOM 2285 N N . LEU B 1 78 ? -10.266 28.5 8.227 1 97.31 78 LEU B N 1
ATOM 2286 C CA . LEU B 1 78 ? -9.648 28.125 6.961 1 97.31 78 LEU B CA 1
ATOM 2287 C C . LEU B 1 78 ? -8.281 28.797 6.812 1 97.31 78 LEU B C 1
ATOM 2289 O O . LEU B 1 78 ? -7.418 28.297 6.082 1 97.31 78 LEU B O 1
ATOM 2293 N N . LYS B 1 79 ? -8.07 29.953 7.527 1 97.38 79 LYS B N 1
ATOM 2294 C CA . LYS B 1 79 ? -6.77 30.625 7.52 1 97.38 79 LYS B CA 1
ATOM 2295 C C . LYS B 1 79 ? -5.695 29.75 8.164 1 97.38 79 LYS B C 1
ATOM 2297 O O . LYS B 1 79 ? -4.508 29.922 7.883 1 97.38 79 LYS B O 1
ATOM 2302 N N . VAL B 1 80 ? -6.133 28.797 8.961 1 98.25 80 VAL B N 1
ATOM 2303 C CA . VAL B 1 80 ? -5.234 27.828 9.594 1 98.25 80 VAL B CA 1
ATOM 2304 C C . VAL B 1 80 ? -5.211 26.531 8.773 1 98.25 80 VAL B C 1
ATOM 2306 O O . VAL B 1 80 ? -4.145 26.047 8.398 1 98.25 80 VAL B O 1
ATOM 2309 N N . ALA B 1 81 ? -6.387 26.016 8.383 1 98.31 81 ALA B N 1
ATOM 2310 C CA . ALA B 1 81 ? -6.562 24.719 7.746 1 98.31 81 ALA B CA 1
ATOM 2311 C C . ALA B 1 81 ? -5.887 24.672 6.379 1 98.31 81 ALA B C 1
ATOM 2313 O O . ALA B 1 81 ? -5.41 23.625 5.941 1 98.31 81 ALA B O 1
ATOM 2314 N N . LEU B 1 82 ? -5.758 25.844 5.68 1 97.62 82 LEU B N 1
ATOM 2315 C CA . LEU B 1 82 ? -5.27 25.875 4.305 1 97.62 82 LEU B CA 1
ATOM 2316 C C . LEU B 1 82 ? -3.783 26.203 4.262 1 97.62 82 LEU B C 1
ATOM 2318 O O . LEU B 1 82 ? -3.197 26.312 3.182 1 97.62 82 LEU B O 1
ATOM 2322 N N . LEU B 1 83 ? -3.176 26.359 5.398 1 97 83 LEU B N 1
ATOM 2323 C CA . LEU B 1 83 ? -1.728 26.516 5.414 1 97 83 LEU B CA 1
ATOM 2324 C C . LEU B 1 83 ? -1.036 25.344 4.742 1 97 83 LEU B C 1
ATOM 2326 O O . LEU B 1 83 ? -1.499 24.203 4.848 1 97 83 LEU B O 1
ATOM 2330 N N . SER B 1 84 ? 0.049 25.641 4.043 1 95.88 84 SER B N 1
ATOM 2331 C CA . SER B 1 84 ? 0.873 24.547 3.533 1 95.88 84 SER B CA 1
ATOM 2332 C C . SER B 1 84 ? 1.398 23.672 4.672 1 95.88 84 SER B C 1
ATOM 2334 O O . SER B 1 84 ? 1.409 24.094 5.828 1 95.88 84 SER B O 1
ATOM 2336 N N . THR B 1 85 ? 1.832 22.469 4.355 1 96 85 THR B N 1
ATOM 2337 C CA . THR B 1 85 ? 2.387 21.578 5.355 1 96 85 THR B CA 1
ATOM 2338 C C . THR B 1 85 ? 3.568 22.219 6.074 1 96 85 THR B C 1
ATOM 2340 O O . THR B 1 85 ? 3.662 22.172 7.301 1 96 85 THR B O 1
ATOM 2343 N N . ASP B 1 86 ? 4.414 22.906 5.285 1 96 86 ASP B N 1
ATOM 2344 C CA . ASP B 1 86 ? 5.582 23.547 5.871 1 96 86 ASP B CA 1
ATOM 2345 C C . ASP B 1 86 ? 5.168 24.719 6.773 1 96 86 ASP B C 1
ATOM 2347 O O . ASP B 1 86 ? 5.727 24.891 7.859 1 96 86 ASP B O 1
ATOM 2351 N N . ALA B 1 87 ? 4.223 25.484 6.316 1 96.31 87 ALA B N 1
ATOM 2352 C CA . ALA B 1 87 ? 3.748 26.609 7.102 1 96.31 87 ALA B CA 1
ATOM 2353 C C . ALA B 1 87 ? 3.049 26.156 8.375 1 96.31 87 ALA B C 1
ATOM 2355 O O . ALA B 1 87 ? 3.168 26.797 9.422 1 96.31 87 ALA B O 1
ATOM 2356 N N . LEU B 1 88 ? 2.307 25.047 8.297 1 97.31 88 LEU B N 1
ATOM 2357 C CA . LEU B 1 88 ? 1.656 24.484 9.469 1 97.31 88 LEU B CA 1
ATOM 2358 C C . LEU B 1 88 ? 2.688 24.031 10.5 1 97.31 88 LEU B C 1
ATOM 2360 O O . LEU B 1 88 ? 2.527 24.297 11.695 1 97.31 88 LEU B O 1
ATOM 2364 N N . ARG B 1 89 ? 3.75 23.422 10.008 1 96.69 89 ARG B N 1
ATOM 2365 C CA . ARG B 1 89 ? 4.832 22.984 10.883 1 96.69 89 ARG B CA 1
ATOM 2366 C C . ARG B 1 89 ? 5.52 24.156 11.547 1 96.69 89 ARG B C 1
ATOM 2368 O O . ARG B 1 89 ? 5.828 24.109 12.742 1 96.69 89 ARG B O 1
ATOM 2375 N N . THR B 1 90 ? 5.781 25.141 10.75 1 96.44 90 THR B N 1
ATOM 2376 C CA . THR B 1 90 ? 6.406 26.359 11.273 1 96.44 90 THR B CA 1
ATOM 2377 C C . THR B 1 90 ? 5.52 27 12.328 1 96.44 90 THR B C 1
ATOM 2379 O O . THR B 1 90 ? 5.996 27.391 13.398 1 96.44 90 THR B O 1
ATOM 2382 N N . CYS B 1 91 ? 4.23 27.078 12.055 1 97.69 91 CYS B N 1
ATOM 2383 C CA . CYS B 1 91 ? 3.279 27.656 12.992 1 97.69 91 CYS B CA 1
ATOM 2384 C C . CYS B 1 91 ? 3.219 26.844 14.281 1 97.69 91 CYS B C 1
ATOM 2386 O O . CYS B 1 91 ? 3.215 27.406 15.375 1 97.69 91 CYS B O 1
ATOM 2388 N N . ALA B 1 92 ? 3.209 25.562 14.141 1 98 92 ALA B N 1
ATOM 2389 C CA . ALA B 1 92 ? 3.166 24.688 15.305 1 98 92 ALA B CA 1
ATOM 2390 C C . ALA B 1 92 ? 4.41 24.859 16.172 1 98 92 ALA B C 1
ATOM 2392 O O . ALA B 1 92 ? 4.312 24.922 17.406 1 98 92 ALA B O 1
ATOM 2393 N N . ALA B 1 93 ? 5.523 24.969 15.531 1 97.31 93 ALA B N 1
ATOM 2394 C CA . ALA B 1 93 ? 6.773 25.141 16.266 1 97.31 93 ALA B CA 1
ATOM 2395 C C . ALA B 1 93 ? 6.75 26.438 17.078 1 97.31 93 ALA B C 1
ATOM 2397 O O . ALA B 1 93 ? 7.109 26.453 18.266 1 97.31 93 ALA B O 1
ATOM 2398 N N . HIS B 1 94 ? 6.328 27.5 16.453 1 97.25 94 HIS B N 1
ATOM 2399 C CA . HIS B 1 94 ? 6.254 28.797 17.141 1 97.25 94 HIS B CA 1
ATOM 2400 C C . HIS B 1 94 ? 5.215 28.781 18.25 1 97.25 94 HIS B C 1
ATOM 2402 O O . HIS B 1 94 ? 5.453 29.312 19.328 1 97.25 94 HIS B O 1
ATOM 2408 N N . ALA B 1 95 ? 4.113 28.141 18 1 97.5 95 ALA B N 1
ATOM 2409 C CA . ALA B 1 95 ? 3.051 28.047 19 1 97.5 95 ALA B CA 1
ATOM 2410 C C . ALA B 1 95 ? 3.514 27.266 20.234 1 97.5 95 ALA B C 1
ATOM 2412 O O . ALA B 1 95 ? 3.27 27.688 21.359 1 97.5 95 ALA B O 1
ATOM 2413 N N . GLY B 1 96 ? 4.145 26.156 19.984 1 97.62 96 GLY B N 1
ATOM 2414 C CA . GLY B 1 96 ? 4.66 25.359 21.078 1 97.62 96 GLY B CA 1
ATOM 2415 C C . GLY B 1 96 ? 5.648 26.125 21.953 1 97.62 96 GLY B C 1
ATOM 2416 O O . GLY B 1 96 ? 5.559 26.094 23.188 1 97.62 96 GLY B O 1
ATOM 2417 N N . ALA B 1 97 ? 6.57 26.781 21.281 1 96.44 97 ALA B N 1
ATOM 2418 C CA . ALA B 1 97 ? 7.551 27.578 22.016 1 96.44 97 ALA B CA 1
ATOM 2419 C C . ALA B 1 97 ? 6.867 28.688 22.812 1 96.44 97 ALA B C 1
ATOM 2421 O O . ALA B 1 97 ? 7.227 28.953 23.953 1 96.44 97 ALA B O 1
ATOM 2422 N N . LEU B 1 98 ? 5.875 29.312 22.234 1 96.38 98 LEU B N 1
ATOM 2423 C CA . LEU B 1 98 ? 5.129 30.375 22.891 1 96.38 98 LEU B CA 1
ATOM 2424 C C . LEU B 1 98 ? 4.449 29.859 24.156 1 96.38 98 LEU B C 1
ATOM 2426 O O . LEU B 1 98 ? 4.504 30.5 25.203 1 96.38 98 LEU B O 1
ATOM 2430 N N . LEU B 1 99 ? 3.857 28.672 24.078 1 96.31 99 LEU B N 1
ATOM 2431 C CA . LEU B 1 99 ? 3.146 28.094 25.203 1 96.31 99 LEU B CA 1
ATOM 2432 C C . LEU B 1 99 ? 4.117 27.703 26.312 1 96.31 99 LEU B C 1
ATOM 2434 O O . LEU B 1 99 ? 3.744 27.656 27.484 1 96.31 99 LEU B O 1
ATOM 2438 N N . CYS B 1 100 ? 5.332 27.531 25.953 1 96.06 100 CYS B N 1
ATOM 2439 C CA . CYS B 1 100 ? 6.352 27.156 26.938 1 96.06 100 CYS B CA 1
ATOM 2440 C C . CYS B 1 100 ? 7.219 28.359 27.297 1 96.06 100 CYS B C 1
ATOM 2442 O O . CYS B 1 100 ? 8.281 28.203 27.891 1 96.06 100 CYS B O 1
ATOM 2444 N N . ALA B 1 101 ? 6.832 29.516 26.922 1 94.12 101 ALA B N 1
ATOM 2445 C CA . ALA B 1 101 ? 7.625 30.734 27.062 1 94.12 101 ALA B CA 1
ATOM 2446 C C . ALA B 1 101 ? 8.039 30.969 28.5 1 94.12 1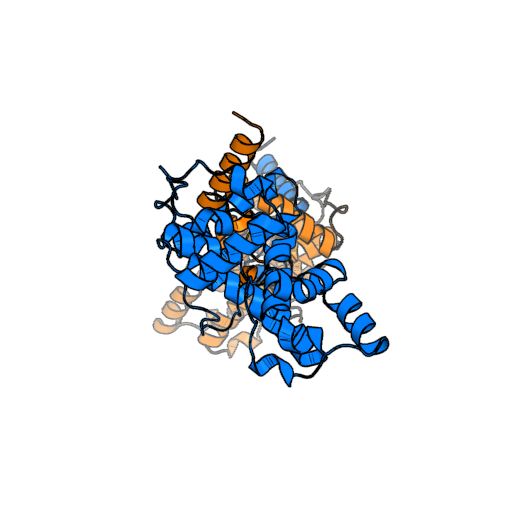01 ALA B C 1
ATOM 2448 O O . ALA B 1 101 ? 9.164 31.406 28.766 1 94.12 101 ALA B O 1
ATOM 2449 N N . PRO B 1 102 ? 7.188 30.688 29.531 1 93.44 102 PRO B N 1
ATOM 2450 C CA . PRO B 1 102 ? 7.609 30.906 30.906 1 93.44 102 PRO B CA 1
ATOM 2451 C C . PRO B 1 102 ? 8.891 30.156 31.266 1 93.44 102 PRO B C 1
ATOM 2453 O O . PRO B 1 102 ? 9.734 30.672 32 1 93.44 102 PRO B O 1
ATOM 2456 N N . ARG B 1 103 ? 9.062 28.969 30.766 1 93.75 103 ARG B N 1
ATOM 2457 C CA . ARG B 1 103 ? 10.305 28.234 31 1 93.75 103 ARG B CA 1
ATOM 2458 C C . ARG B 1 103 ? 11.43 28.766 30.125 1 93.75 103 ARG B C 1
ATOM 2460 O O . ARG B 1 103 ? 12.578 28.859 30.562 1 93.75 103 ARG B O 1
ATOM 2467 N N . LEU B 1 104 ? 11.141 29.094 28.859 1 93.31 104 LEU B N 1
ATOM 2468 C CA . LEU B 1 104 ? 12.148 29.531 27.891 1 93.31 104 LEU B CA 1
ATOM 2469 C C . LEU B 1 104 ? 12.773 30.859 28.312 1 93.31 104 LEU B C 1
ATOM 2471 O O . LEU B 1 104 ? 13.969 31.062 28.125 1 93.31 104 LEU B O 1
ATOM 2475 N N . ARG B 1 105 ? 12.016 31.703 28.906 1 90.25 105 ARG B N 1
ATOM 2476 C CA . ARG B 1 105 ? 12.492 33 29.344 1 90.25 105 ARG B CA 1
ATOM 2477 C C . ARG B 1 105 ? 13.461 32.875 30.5 1 90.25 105 ARG B C 1
ATOM 2479 O O . ARG B 1 105 ? 14.266 33.781 30.75 1 90.25 105 ARG B O 1
ATOM 2486 N N . ARG B 1 106 ? 13.422 31.703 31.188 1 89.12 106 ARG B N 1
ATOM 2487 C CA . ARG B 1 106 ? 14.281 31.484 32.344 1 89.12 106 ARG B CA 1
ATOM 2488 C C . ARG B 1 106 ? 15.633 30.922 31.922 1 89.12 106 ARG B C 1
ATOM 2490 O O . ARG B 1 106 ? 16.547 30.812 32.719 1 89.12 106 ARG B O 1
ATOM 2497 N N . ALA B 1 107 ? 15.664 30.562 30.703 1 88.19 107 ALA B N 1
ATOM 2498 C CA . ALA B 1 107 ? 16.938 30.031 30.203 1 88.19 107 ALA B CA 1
ATOM 2499 C C . ALA B 1 107 ? 17.953 31.141 30 1 88.19 107 ALA B C 1
ATOM 2501 O O . ALA B 1 107 ? 17.953 31.797 28.953 1 88.19 107 ALA B O 1
ATOM 2502 N N . ILE B 1 108 ? 18.906 31.422 30.938 1 81.5 108 ILE B N 1
ATOM 2503 C CA . ILE B 1 108 ? 19.844 32.531 30.891 1 81.5 108 ILE B CA 1
ATOM 2504 C C . ILE B 1 108 ? 21.266 31.984 30.766 1 81.5 108 ILE B C 1
ATOM 2506 O O . ILE B 1 108 ? 22.188 32.719 30.375 1 81.5 108 ILE B O 1
ATOM 2510 N N . ASP B 1 109 ? 21.359 30.672 31.109 1 87.75 109 ASP B N 1
ATOM 2511 C CA . ASP B 1 109 ? 22.656 30 30.969 1 87.75 109 ASP B CA 1
ATOM 2512 C C . ASP B 1 109 ? 22.984 29.766 29.5 1 87.75 109 ASP B C 1
ATOM 2514 O O . ASP B 1 109 ? 22.141 29.312 28.734 1 87.75 109 ASP B O 1
ATOM 2518 N N . GLY B 1 110 ? 24.156 30.141 29.016 1 89.88 110 GLY B N 1
ATOM 2519 C CA . GLY B 1 110 ? 24.594 30 27.641 1 89.88 110 GLY B CA 1
ATOM 2520 C C . GLY B 1 110 ? 24.438 28.594 27.094 1 89.88 110 GLY B C 1
ATOM 2521 O O . GLY B 1 110 ? 23.984 28.406 25.969 1 89.88 110 GLY B O 1
ATOM 2522 N N . ALA B 1 111 ? 24.75 27.594 27.938 1 91.88 111 ALA B N 1
ATOM 2523 C CA . ALA B 1 111 ? 24.641 26.203 27.516 1 91.88 111 ALA B CA 1
ATOM 2524 C C . ALA B 1 111 ? 23.172 25.812 27.312 1 91.88 111 ALA B C 1
ATOM 2526 O O . ALA B 1 111 ? 22.844 25.109 26.359 1 91.88 111 ALA B O 1
ATOM 2527 N N . GLU B 1 112 ? 22.328 26.312 28.203 1 90.31 112 GLU B N 1
ATOM 2528 C CA . GLU B 1 112 ? 20.891 26.047 28.094 1 90.31 112 GLU B CA 1
ATOM 2529 C C . GLU B 1 112 ? 20.312 26.688 26.844 1 90.31 112 GLU B C 1
ATOM 2531 O O . GLU B 1 112 ? 19.562 26.047 26.109 1 90.31 112 GLU B O 1
ATOM 2536 N N . VAL B 1 113 ? 20.75 27.906 26.547 1 91.38 113 VAL B N 1
ATOM 2537 C CA . VAL B 1 113 ? 20.234 28.656 25.406 1 91.38 113 VAL B CA 1
ATOM 2538 C C . VAL B 1 113 ? 20.688 27.984 24.109 1 91.38 113 VAL B C 1
ATOM 2540 O O . VAL B 1 113 ? 19.891 27.844 23.172 1 91.38 113 VAL B O 1
ATOM 2543 N N . ARG B 1 114 ? 21.891 27.469 24.094 1 93.19 114 ARG B N 1
ATOM 2544 C CA . ARG B 1 114 ? 22.406 26.781 22.906 1 93.19 114 ARG B CA 1
ATOM 2545 C C . ARG B 1 114 ? 21.641 25.484 22.656 1 93.19 114 ARG B C 1
ATOM 2547 O O . ARG B 1 114 ? 21.359 25.141 21.5 1 93.19 114 ARG B O 1
ATOM 2554 N N . THR B 1 115 ? 21.312 24.828 23.734 1 91.75 115 THR B N 1
ATOM 2555 C CA . THR B 1 115 ? 20.562 23.578 23.625 1 91.75 115 THR B CA 1
ATOM 2556 C C . THR B 1 115 ? 19.172 23.844 23.062 1 91.75 115 THR B C 1
ATOM 2558 O O . THR B 1 115 ? 18.703 23.125 22.172 1 91.75 115 THR B O 1
ATOM 2561 N N . LEU B 1 116 ? 18.578 24.859 23.531 1 91.94 116 LEU B N 1
ATOM 2562 C CA . LEU B 1 116 ? 17.234 25.203 23.078 1 91.94 116 LEU B CA 1
ATOM 2563 C C . LEU B 1 116 ? 17.25 25.688 21.641 1 91.94 116 LEU B 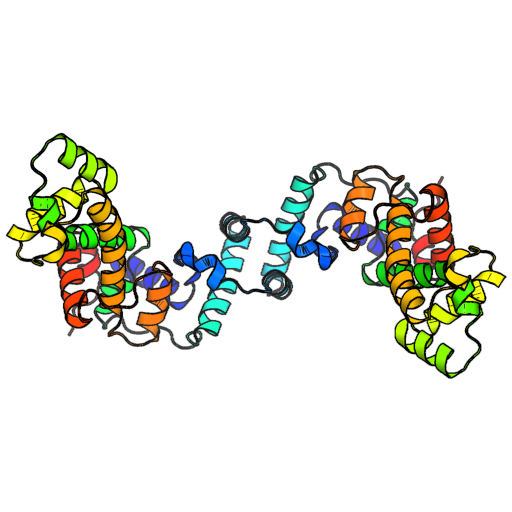C 1
ATOM 2565 O O . LEU B 1 116 ? 16.375 25.328 20.844 1 91.94 116 LEU B O 1
ATOM 2569 N N . HIS B 1 117 ? 18.312 26.453 21.312 1 93.12 117 HIS B N 1
ATOM 2570 C CA . HIS B 1 117 ? 18.453 26.906 19.938 1 93.12 117 HIS B CA 1
ATOM 2571 C C . HIS B 1 117 ? 18.641 25.734 18.984 1 93.12 117 HIS B C 1
ATOM 2573 O O . HIS B 1 117 ? 18.062 25.719 17.891 1 93.12 117 HIS B O 1
ATOM 2579 N N . ALA B 1 118 ? 19.344 24.781 19.438 1 94.06 118 ALA B N 1
ATOM 2580 C CA . ALA B 1 118 ? 19.594 23.609 18.609 1 94.06 118 ALA B CA 1
ATOM 2581 C C . ALA B 1 118 ? 18.328 22.766 18.453 1 94.06 118 ALA B C 1
ATOM 2583 O O . ALA B 1 118 ? 18.078 22.188 17.391 1 94.06 118 ALA B O 1
ATOM 2584 N N . ALA B 1 119 ? 17.469 22.719 19.484 1 93.81 119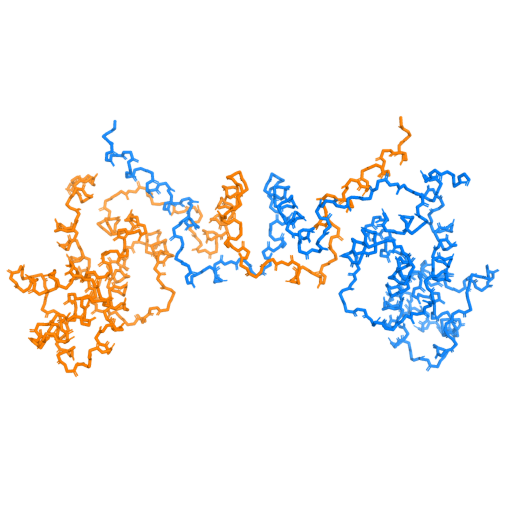 ALA B N 1
ATOM 2585 C CA . ALA B 1 119 ? 16.312 21.828 19.5 1 93.81 119 ALA B CA 1
ATOM 2586 C C . ALA B 1 119 ? 15.102 22.5 18.844 1 93.81 119 ALA B C 1
ATOM 2588 O O . ALA B 1 119 ? 14.352 21.844 18.109 1 93.81 119 ALA B O 1
ATOM 2589 N N . LEU B 1 120 ? 14.914 23.781 19.062 1 94.19 120 LEU B N 1
ATOM 2590 C CA . LEU B 1 120 ? 13.695 24.469 18.625 1 94.19 120 LEU B CA 1
ATOM 2591 C C . LEU B 1 120 ? 13.969 25.375 17.438 1 94.19 120 LEU B C 1
ATOM 2593 O O . LEU B 1 120 ? 13.062 25.688 16.656 1 94.19 120 LEU B O 1
ATOM 2597 N N . GLY B 1 121 ? 15.195 25.781 17.312 1 95 121 GLY B N 1
ATOM 2598 C CA . GLY B 1 121 ? 15.562 26.781 16.312 1 95 121 GLY B CA 1
ATOM 2599 C C . GLY B 1 121 ? 15.656 28.188 16.891 1 95 121 GLY B C 1
ATOM 2600 O O . GLY B 1 121 ? 14.859 28.562 17.75 1 95 121 GLY B O 1
ATOM 2601 N N . ARG B 1 122 ? 16.594 28.969 16.375 1 94.38 122 ARG B N 1
ATOM 2602 C CA . ARG B 1 122 ? 16.859 30.312 16.875 1 94.38 122 ARG B CA 1
ATOM 2603 C C . ARG B 1 122 ? 15.664 31.234 16.656 1 94.38 122 ARG B C 1
ATOM 2605 O O . ARG B 1 122 ? 15.281 31.984 17.562 1 94.38 122 ARG B O 1
ATOM 2612 N N . ASP B 1 123 ? 15.086 31.188 15.508 1 94.88 123 ASP B N 1
ATOM 2613 C CA . ASP B 1 123 ? 13.961 32.062 15.172 1 94.88 123 ASP B CA 1
ATOM 2614 C C . ASP B 1 123 ? 12.758 31.75 16.062 1 94.88 123 ASP B C 1
ATOM 2616 O O . ASP B 1 123 ? 12.078 32.656 16.531 1 94.88 123 ASP B O 1
ATOM 2620 N N . VAL B 1 124 ? 12.516 30.531 16.297 1 95.62 124 VAL B N 1
ATOM 2621 C CA . VAL B 1 124 ? 11.398 30.078 17.125 1 95.62 124 VAL B CA 1
ATOM 2622 C C . VAL B 1 124 ? 11.602 30.531 18.562 1 95.62 124 VAL B C 1
ATOM 2624 O O . VAL B 1 124 ? 10.68 31.031 19.203 1 95.62 124 VAL B O 1
ATOM 2627 N N . MET B 1 125 ? 12.82 30.422 19.047 1 92.5 125 MET B N 1
ATOM 2628 C CA . MET B 1 125 ? 13.148 30.859 20.406 1 92.5 125 MET B CA 1
ATOM 2629 C C . MET B 1 125 ? 12.969 32.375 20.547 1 92.5 125 MET B C 1
ATOM 2631 O O . MET B 1 125 ? 12.398 32.844 21.531 1 92.5 125 MET B O 1
ATOM 2635 N N . ASN B 1 126 ? 13.5 33.062 19.562 1 91.56 126 ASN B N 1
ATOM 2636 C CA . ASN B 1 126 ? 13.375 34.531 19.594 1 91.56 126 ASN B CA 1
ATOM 2637 C C . ASN B 1 126 ? 11.922 34.969 19.594 1 91.56 126 ASN B C 1
ATOM 2639 O O . ASN B 1 126 ? 11.547 35.906 20.297 1 91.56 126 ASN B O 1
ATOM 2643 N N . PHE B 1 127 ? 11.156 34.281 18.875 1 93.38 127 PHE B N 1
ATOM 2644 C CA . PHE B 1 127 ? 9.727 34.562 18.828 1 93.38 127 PHE B CA 1
ATOM 2645 C C . PHE B 1 127 ? 9.086 34.375 20.188 1 93.38 127 PHE B C 1
ATOM 2647 O O . PHE B 1 127 ? 8.32 35.219 20.641 1 93.38 127 PHE B O 1
ATOM 2654 N N . ALA B 1 128 ? 9.344 33.281 20.812 1 92.19 128 ALA B N 1
ATOM 2655 C CA . ALA B 1 128 ? 8.742 32.969 22.109 1 92.19 128 ALA B CA 1
ATOM 2656 C C . ALA B 1 128 ? 9.148 34 23.172 1 92.19 128 ALA B C 1
ATOM 2658 O O . ALA B 1 128 ? 8.32 34.438 23.969 1 92.19 128 ALA B O 1
ATOM 2659 N N . VAL B 1 129 ? 10.391 34.375 23.141 1 86.62 129 VAL B N 1
ATOM 2660 C CA . VAL B 1 129 ? 10.922 35.281 24.156 1 86.62 129 VAL B CA 1
ATOM 2661 C C . VAL B 1 129 ? 10.391 36.688 23.938 1 86.62 129 VAL B C 1
ATOM 2663 O O . VAL B 1 129 ? 10.117 37.438 24.891 1 86.62 129 VAL B O 1
ATOM 2666 N N . SER B 1 130 ? 10.164 37.031 22.672 1 86.19 130 SER B N 1
ATOM 2667 C CA . SER B 1 130 ? 9.703 38.375 22.344 1 86.19 130 SER B CA 1
ATOM 2668 C C . SER B 1 130 ? 8.188 38.469 22.469 1 86.19 130 SER B C 1
ATOM 2670 O O . SER B 1 130 ? 7.625 39.562 22.375 1 86.19 130 SER B O 1
ATOM 2672 N N . SER B 1 131 ? 7.5 37.344 22.625 1 79.69 131 SER B N 1
ATOM 2673 C CA . SER B 1 131 ? 6.043 37.312 22.625 1 79.69 131 SER B CA 1
ATOM 2674 C C . SER B 1 131 ? 5.473 38.062 23.828 1 79.69 131 SER B C 1
ATOM 2676 O O . SER B 1 131 ? 4.363 38.594 23.766 1 79.69 131 SER B O 1
ATOM 2678 N N . ALA B 1 132 ? 6.16 38.031 24.891 1 72.88 132 ALA B N 1
ATOM 2679 C CA . ALA B 1 132 ? 5.719 38.812 26.062 1 72.88 132 ALA B CA 1
ATOM 2680 C C . ALA B 1 132 ? 5.5 40.281 25.719 1 72.88 132 ALA B C 1
ATOM 2682 O O . ALA B 1 132 ? 4.516 40.875 26.156 1 72.88 132 ALA B O 1
ATOM 2683 N N . ALA B 1 133 ? 6.383 40.781 24.984 1 74.31 133 ALA B N 1
ATOM 2684 C CA . ALA B 1 133 ? 6.285 42.188 24.594 1 74.31 133 ALA B CA 1
ATOM 2685 C C . ALA B 1 133 ? 5.082 42.406 23.688 1 74.31 133 ALA B C 1
ATOM 2687 O O . ALA B 1 133 ? 4.488 43.5 23.688 1 74.31 133 ALA B O 1
ATOM 2688 N N . ARG B 1 134 ? 4.664 41.438 23.031 1 81.88 134 ARG B N 1
ATOM 2689 C CA . ARG B 1 134 ? 3.57 41.531 22.062 1 81.88 134 ARG B CA 1
ATOM 2690 C C . ARG B 1 134 ? 2.24 41.156 22.703 1 81.88 134 ARG B C 1
ATOM 2692 O O . ARG B 1 134 ? 1.185 41.281 22.078 1 81.88 134 ARG B O 1
ATOM 2699 N N . ALA B 1 135 ? 2.285 40.75 23.938 1 80.12 135 ALA B N 1
ATOM 2700 C CA . ALA B 1 135 ? 1.104 40.375 24.703 1 80.12 135 ALA B CA 1
ATOM 2701 C C . ALA B 1 135 ? 0.266 39.344 23.938 1 80.12 135 ALA B C 1
ATOM 2703 O O . ALA B 1 135 ? -0.964 39.406 23.938 1 80.12 135 ALA B O 1
ATOM 2704 N N . LEU B 1 136 ? 0.866 38.469 23.234 1 84.56 136 LEU B N 1
ATOM 2705 C CA . LEU B 1 136 ? 0.134 37.438 22.484 1 84.56 136 LEU B CA 1
ATOM 2706 C C . LEU B 1 136 ? -0.526 36.438 23.438 1 84.56 136 LEU B C 1
ATOM 2708 O O . LEU B 1 136 ? -1.715 36.156 23.297 1 84.56 136 LEU B O 1
ATOM 2712 N N . HIS B 1 137 ? 0.238 35.844 24.375 1 89.12 137 HIS B N 1
ATOM 2713 C CA . HIS B 1 137 ? -0.185 34.844 25.328 1 89.12 137 HIS B CA 1
ATOM 2714 C C . HIS B 1 137 ? 0.85 34.656 26.438 1 89.12 137 HIS B C 1
ATOM 2716 O O . HIS B 1 137 ? 2.055 34.75 26.188 1 89.12 137 HIS B O 1
ATOM 2722 N N . ASP B 1 138 ? 0.417 34.406 27.609 1 90.31 138 ASP B N 1
ATOM 2723 C CA . ASP B 1 138 ? 1.302 34.312 28.766 1 90.31 138 ASP B CA 1
ATOM 2724 C C . ASP B 1 138 ? 2.023 32.969 28.781 1 90.31 138 ASP B C 1
ATOM 2726 O O . ASP B 1 138 ? 2.994 32.812 29.531 1 90.31 138 ASP B O 1
ATOM 2730 N N . GLY B 1 139 ? 1.618 32.094 27.953 1 92.56 139 GLY B N 1
ATOM 2731 C CA . GLY B 1 139 ? 2.135 30.734 28.016 1 92.56 139 GLY B CA 1
ATOM 2732 C C . GLY B 1 139 ? 1.52 29.922 29.141 1 92.56 139 GLY B C 1
ATOM 2733 O O . GLY B 1 139 ? 0.635 30.406 29.844 1 92.56 139 GLY B O 1
ATOM 2734 N N . LEU B 1 140 ? 1.952 28.672 29.219 1 93.31 140 LEU B N 1
ATOM 2735 C CA . LEU B 1 140 ? 1.496 27.797 30.297 1 93.31 140 LEU B CA 1
ATOM 2736 C C . LEU B 1 140 ? 2.342 27.984 31.547 1 93.31 140 LEU B C 1
ATOM 2738 O O . LEU B 1 140 ? 3.521 27.641 31.562 1 93.31 140 LEU B O 1
ATOM 2742 N N . ALA B 1 141 ? 1.704 28.422 32.562 1 91.69 141 ALA B N 1
ATOM 2743 C CA . ALA B 1 141 ? 2.408 28.75 33.812 1 91.69 141 ALA B CA 1
ATOM 2744 C C . ALA B 1 141 ? 3.168 27.531 34.312 1 91.69 141 ALA B C 1
ATOM 2746 O O . ALA B 1 141 ? 4.273 27.672 34.844 1 91.69 141 ALA B O 1
ATOM 2747 N N . ALA B 1 142 ? 2.617 26.344 34.156 1 92.38 142 ALA B N 1
ATOM 2748 C CA . ALA B 1 142 ? 3.201 25.109 34.688 1 92.38 142 ALA B CA 1
ATOM 2749 C C . ALA B 1 142 ? 4.547 24.812 34.031 1 92.38 142 ALA B C 1
ATOM 2751 O O . ALA B 1 142 ? 5.375 24.094 34.594 1 92.38 142 ALA B O 1
ATOM 2752 N N . SER B 1 143 ? 4.816 25.359 32.844 1 93.94 143 SER B N 1
ATOM 2753 C CA . SER B 1 143 ? 6.035 25.047 32.094 1 93.94 143 SER B CA 1
ATOM 2754 C C . SER B 1 143 ? 7.27 25.609 32.812 1 93.94 143 SER B C 1
ATOM 2756 O O . SER B 1 143 ? 8.391 25.156 32.562 1 93.94 143 SER B O 1
ATOM 2758 N N . SE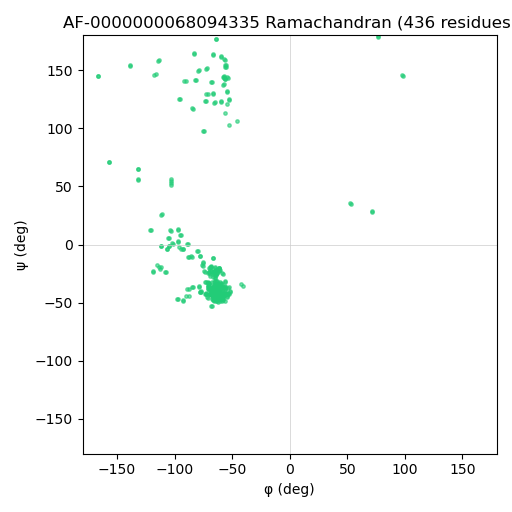R B 1 144 ? 7.109 26.578 33.719 1 92.69 144 SER B N 1
ATOM 2759 C CA . SER B 1 144 ? 8.219 27.25 34.375 1 92.69 144 SER B CA 1
ATOM 2760 C C . SER B 1 144 ? 9.094 26.25 35.125 1 92.69 144 SER B C 1
ATOM 2762 O O . SER B 1 144 ? 10.297 26.469 35.312 1 92.69 144 SER B O 1
ATOM 2764 N N . ASP B 1 145 ? 8.523 25.141 35.5 1 93.25 145 ASP B N 1
ATOM 2765 C CA . ASP B 1 145 ? 9.227 24.188 36.375 1 93.25 145 ASP B CA 1
ATOM 2766 C C . ASP B 1 145 ? 9.695 22.969 35.594 1 93.25 145 ASP B C 1
ATOM 2768 O O . ASP B 1 145 ? 10.25 22.031 36.156 1 93.25 145 ASP B O 1
ATOM 2772 N N . TRP B 1 146 ? 9.523 23 34.281 1 94.75 146 TRP B N 1
ATOM 2773 C CA . TRP B 1 146 ? 9.891 21.844 33.469 1 94.75 146 TRP B CA 1
ATOM 2774 C C . TRP B 1 146 ? 11.398 21.812 33.219 1 94.75 146 TRP B C 1
ATOM 2776 O O . TRP B 1 146 ? 12.062 22.844 33.25 1 94.75 146 TRP B O 1
ATOM 2786 N N . THR B 1 147 ? 11.891 20.609 33.094 1 94.25 147 THR B N 1
ATOM 2787 C CA . THR B 1 147 ? 13.266 20.469 32.625 1 94.25 147 THR B CA 1
ATOM 2788 C C . THR B 1 147 ? 13.398 20.922 31.172 1 94.25 147 THR B C 1
ATOM 2790 O O . THR B 1 147 ? 12.398 21.125 30.484 1 94.25 147 THR B O 1
ATOM 2793 N N . LEU B 1 148 ? 14.617 21.156 30.703 1 92.56 148 LEU B N 1
ATOM 2794 C CA . LEU B 1 148 ? 14.844 21.562 29.312 1 92.56 148 LEU B CA 1
ATOM 2795 C C . LEU B 1 148 ? 14.32 20.5 28.359 1 92.56 148 LEU B C 1
ATOM 2797 O O . LEU B 1 148 ? 13.648 20.828 27.375 1 92.56 148 LEU B O 1
ATOM 2801 N N . ALA B 1 149 ? 14.633 19.25 28.703 1 93.56 149 ALA B N 1
ATOM 2802 C CA . ALA B 1 149 ? 14.203 18.141 27.859 1 93.56 149 ALA B CA 1
ATOM 2803 C C . ALA B 1 149 ? 12.68 18.062 27.797 1 93.56 149 ALA B C 1
ATOM 2805 O O . ALA B 1 149 ? 12.102 17.875 26.734 1 93.56 149 ALA B O 1
ATOM 2806 N N . ALA B 1 150 ? 12.031 18.219 28.922 1 95.25 150 ALA B N 1
ATOM 2807 C CA . ALA B 1 150 ? 10.57 18.188 28.984 1 95.25 150 ALA B CA 1
ATOM 2808 C C . ALA B 1 150 ? 9.961 19.344 28.219 1 95.25 150 ALA B C 1
ATOM 2810 O O . ALA B 1 150 ? 8.922 19.203 27.562 1 95.25 150 ALA B O 1
ATOM 2811 N N . THR B 1 151 ? 10.633 20.516 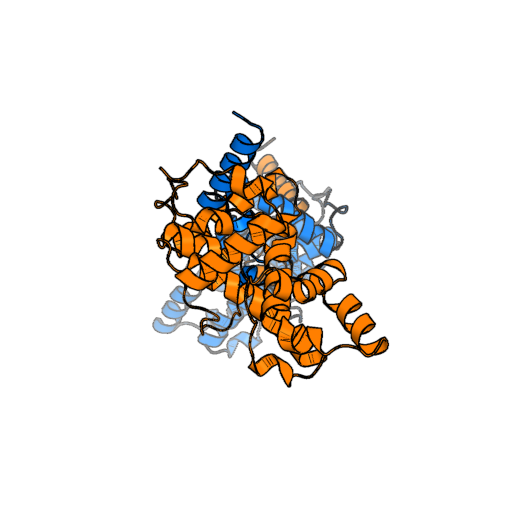28.297 1 95.38 151 THR B N 1
ATOM 2812 C CA . THR B 1 151 ? 10.156 21.703 27.609 1 95.38 151 THR B CA 1
ATOM 2813 C C . THR B 1 151 ? 10.188 21.5 26.094 1 95.38 151 THR B C 1
ATOM 2815 O O . THR B 1 151 ? 9.211 21.797 25.406 1 95.38 151 THR B O 1
ATOM 2818 N N . VAL B 1 152 ? 11.289 20.953 25.578 1 95.12 152 VAL B N 1
ATOM 2819 C CA . VAL B 1 152 ? 11.445 20.719 24.156 1 95.12 152 VAL B CA 1
ATOM 2820 C C . VAL B 1 152 ? 10.391 19.734 23.672 1 95.12 152 VAL B C 1
ATOM 2822 O O . VAL B 1 152 ? 9.734 19.953 22.656 1 95.12 152 VAL B O 1
ATOM 2825 N N . GLN B 1 153 ? 10.172 18.688 24.422 1 95.44 153 GLN B N 1
ATOM 2826 C CA . GLN B 1 153 ? 9.195 17.672 24.062 1 95.44 153 GLN B CA 1
ATOM 2827 C C . GLN B 1 153 ? 7.773 18.234 24.109 1 95.44 153 GLN B C 1
ATOM 2829 O O . GLN B 1 153 ? 6.969 17.984 23.219 1 95.44 153 GLN B O 1
ATOM 2834 N N . ALA B 1 154 ? 7.516 18.953 25.141 1 95.69 154 ALA B N 1
ATOM 2835 C CA . ALA B 1 154 ? 6.188 19.547 25.312 1 95.69 154 ALA B CA 1
ATOM 2836 C C . ALA B 1 154 ? 5.887 20.562 24.219 1 95.69 154 ALA B C 1
ATOM 2838 O O . ALA B 1 154 ? 4.766 20.625 23.703 1 95.69 154 ALA B O 1
ATOM 2839 N N . ALA B 1 155 ? 6.891 21.375 23.891 1 96.06 155 ALA B N 1
ATOM 2840 C CA . ALA B 1 155 ? 6.699 22.406 22.859 1 96.06 155 ALA B CA 1
ATOM 2841 C C . ALA B 1 155 ? 6.262 21.781 21.547 1 96.06 155 ALA B C 1
ATOM 2843 O O . ALA B 1 155 ? 5.375 22.312 20.859 1 96.06 155 ALA B O 1
ATOM 2844 N N . GLN B 1 156 ? 6.828 20.734 21.219 1 94.38 156 GLN B N 1
ATOM 2845 C CA . GLN B 1 156 ? 6.504 20.062 19.969 1 94.38 156 GLN B CA 1
ATOM 2846 C C . GLN B 1 156 ? 5.059 19.562 19.969 1 94.38 156 GLN B C 1
ATOM 2848 O O . GLN B 1 156 ? 4.332 19.75 18.984 1 94.38 156 GLN B O 1
ATOM 2853 N N . LYS B 1 157 ? 4.586 19.031 21.031 1 96.44 157 LYS B N 1
ATOM 2854 C CA . LYS B 1 157 ? 3.24 18.469 21.141 1 96.44 157 LYS B CA 1
ATOM 2855 C C . LYS B 1 157 ? 2.197 19.562 21.312 1 96.44 157 LYS B C 1
ATOM 2857 O O . LYS B 1 157 ? 1.136 19.531 20.688 1 96.44 157 LYS B O 1
ATOM 2862 N N . LEU B 1 158 ? 2.523 20.516 22.094 1 97.44 158 LEU B N 1
ATOM 2863 C CA . LEU B 1 158 ? 1.576 21.578 22.422 1 97.44 158 LEU B CA 1
ATOM 2864 C C . LEU B 1 158 ? 1.274 22.438 21.203 1 97.44 158 LEU B C 1
ATOM 2866 O O . LEU B 1 158 ? 0.138 22.875 21.016 1 97.44 158 LEU B O 1
ATOM 2870 N N . GLY B 1 159 ? 2.295 22.688 20.438 1 98 159 GLY B N 1
ATOM 2871 C CA . GLY B 1 159 ? 2.088 23.484 19.234 1 98 159 GLY B CA 1
ATOM 2872 C C . GLY B 1 159 ? 1.057 22.875 18.297 1 98 159 GLY B C 1
ATOM 2873 O O . GLY B 1 159 ? 0.124 23.562 17.875 1 98 159 GLY B O 1
ATOM 2874 N N . TRP B 1 160 ? 1.186 21.609 18.047 1 98.12 160 TRP B N 1
ATOM 2875 C CA . TRP B 1 160 ? 0.25 20.906 17.172 1 98.12 160 TRP B CA 1
ATOM 2876 C C . TRP B 1 160 ? -1.137 20.828 17.812 1 98.12 160 TRP B C 1
ATOM 2878 O O . TRP B 1 160 ? -2.146 20.984 17.109 1 98.12 160 TRP B O 1
ATOM 2888 N N . ALA B 1 161 ? -1.144 20.625 19.078 1 98.19 161 ALA B N 1
ATOM 2889 C CA . ALA B 1 161 ? -2.418 20.547 19.781 1 98.19 161 ALA B CA 1
ATOM 2890 C C . ALA B 1 161 ? -3.164 21.875 19.719 1 98.19 161 ALA B C 1
ATOM 2892 O O . ALA B 1 161 ? -4.391 21.906 19.594 1 98.19 161 ALA B O 1
ATOM 2893 N N . LEU B 1 162 ? -2.42 22.938 19.828 1 98.19 162 LEU B N 1
ATOM 2894 C CA . LEU B 1 162 ? -3.039 24.266 19.734 1 98.19 162 LEU B CA 1
ATOM 2895 C C . LEU B 1 162 ? -3.674 24.453 18.359 1 98.19 162 LEU B C 1
ATOM 2897 O O . LEU B 1 162 ? -4.773 25 18.25 1 98.19 162 LEU B O 1
ATOM 2901 N N . LEU B 1 163 ? -2.951 24.062 17.312 1 98.25 163 LEU B N 1
ATOM 2902 C CA . LEU B 1 163 ? -3.494 24.156 15.961 1 98.25 163 LEU B CA 1
ATOM 2903 C C . LEU B 1 163 ? -4.758 23.328 15.82 1 98.25 163 LEU B C 1
ATOM 2905 O O . LEU B 1 163 ? -5.723 23.75 15.18 1 98.25 163 LEU B O 1
ATOM 2909 N N . ARG B 1 164 ? -4.77 22.125 16.406 1 98.25 164 ARG B N 1
ATOM 2910 C CA . ARG B 1 164 ? -5.973 21.297 16.406 1 98.25 164 ARG B CA 1
ATOM 2911 C C . ARG B 1 164 ? -7.133 22.016 17.078 1 98.25 164 ARG B C 1
ATOM 2913 O O . ARG B 1 164 ? -8.234 22.094 16.531 1 98.25 164 ARG B O 1
ATOM 2920 N N . ASP B 1 165 ? -6.859 22.594 18.219 1 98.38 165 ASP B N 1
ATOM 2921 C CA . ASP B 1 165 ? -7.898 23.281 18.953 1 98.38 165 ASP B CA 1
ATOM 2922 C C . ASP B 1 165 ? -8.445 24.469 18.156 1 98.38 165 ASP B C 1
ATOM 2924 O O . ASP B 1 165 ? -9.641 24.781 18.234 1 98.38 165 ASP B O 1
ATOM 2928 N N . ALA B 1 166 ? -7.602 25.125 17.406 1 98.44 166 ALA B N 1
ATOM 2929 C CA . ALA B 1 166 ? -7.957 26.328 16.656 1 98.44 166 ALA B CA 1
ATOM 2930 C C . ALA B 1 166 ? -9 26.016 15.594 1 98.44 166 ALA B C 1
ATOM 2932 O O . ALA B 1 166 ? -9.781 26.891 15.203 1 98.44 166 ALA B O 1
ATOM 2933 N N . VAL B 1 167 ? -9.07 24.766 15.102 1 98.06 167 VAL B N 1
ATOM 2934 C CA . VAL B 1 167 ? -9.961 24.453 13.992 1 98.06 167 VAL B CA 1
ATOM 2935 C C . VAL B 1 167 ? -11.164 23.656 14.492 1 98.06 167 VAL B C 1
ATOM 2937 O O . VAL B 1 167 ? -12.094 23.375 13.734 1 98.06 167 VAL B O 1
ATOM 2940 N N . GLN B 1 168 ? -11.219 23.297 15.75 1 95.62 168 GLN B N 1
ATOM 2941 C CA . GLN B 1 168 ? -12.25 22.438 16.312 1 95.62 168 GLN B CA 1
ATOM 2942 C C . GLN B 1 168 ? -13.609 23.109 16.312 1 95.62 168 GLN B C 1
ATOM 2944 O O . GLN B 1 168 ? -14.648 22.438 16.297 1 95.62 168 GLN B O 1
ATOM 2949 N N . GLY B 1 169 ? -13.711 24.375 16.297 1 94.12 169 GLY B N 1
ATOM 2950 C CA . GLY B 1 169 ? -14.977 25.094 16.25 1 94.12 169 GLY B CA 1
ATOM 2951 C C . GLY B 1 169 ? -15.586 25.172 14.867 1 94.12 169 GLY B C 1
ATOM 2952 O O . GLY B 1 169 ? -16.734 25.609 14.711 1 94.12 169 GLY B O 1
ATOM 2953 N N . ALA B 1 170 ? -14.938 24.734 13.883 1 96.69 170 ALA B N 1
ATOM 2954 C CA . ALA B 1 170 ? -15.414 24.781 12.5 1 96.69 170 ALA B CA 1
ATOM 2955 C C . ALA B 1 170 ? -16.344 23.594 12.203 1 96.69 170 ALA B C 1
ATOM 2957 O O . ALA B 1 170 ? -16.453 22.672 13.008 1 96.69 170 ALA B O 1
ATOM 2958 N N . ALA B 1 171 ? -17.094 23.703 11.094 1 96.81 171 ALA B N 1
ATOM 2959 C CA . ALA B 1 171 ? -17.922 22.594 10.617 1 96.81 171 ALA B CA 1
ATOM 2960 C C . ALA B 1 171 ? -17.062 21.359 10.375 1 96.81 171 ALA B C 1
ATOM 2962 O O . ALA B 1 171 ? -15.859 21.453 10.164 1 96.81 171 ALA B O 1
ATOM 2963 N N . ASP B 1 172 ? -17.641 20.203 10.344 1 96.19 172 ASP B N 1
ATOM 2964 C CA . ASP B 1 172 ? -16.953 18.922 10.219 1 96.19 172 ASP B CA 1
ATOM 2965 C C . ASP B 1 172 ? -16.125 18.859 8.938 1 96.19 172 ASP B C 1
ATOM 2967 O O . ASP B 1 172 ? -15.023 18.312 8.93 1 96.19 172 ASP B O 1
ATOM 2971 N N . GLU B 1 173 ? -16.625 19.438 7.875 1 97.38 173 GLU B N 1
ATOM 2972 C CA . GLU B 1 173 ? -15.906 19.359 6.602 1 97.38 173 GLU B CA 1
ATOM 2973 C C . GLU B 1 173 ? -14.578 20.094 6.664 1 97.38 173 GLU B C 1
ATOM 2975 O O . GLU B 1 173 ? -13.664 19.812 5.891 1 97.38 173 GLU B O 1
ATOM 2980 N N . ILE B 1 174 ? -14.477 21.062 7.617 1 97.81 174 ILE B N 1
ATOM 2981 C CA . ILE B 1 174 ? -13.227 21.797 7.801 1 97.81 174 ILE B CA 1
ATOM 2982 C C . ILE B 1 174 ? -12.383 21.109 8.875 1 97.81 174 ILE B C 1
ATOM 2984 O O . ILE B 1 174 ? -11.211 20.797 8.641 1 97.81 174 ILE B O 1
ATOM 2988 N N . ALA B 1 175 ? -12.984 20.797 9.984 1 97.69 175 ALA B N 1
ATOM 2989 C CA . ALA B 1 175 ? -12.258 20.266 11.141 1 97.69 175 ALA B CA 1
ATOM 2990 C C . ALA B 1 175 ? -11.664 18.906 10.836 1 97.69 175 ALA B C 1
ATOM 2992 O O . ALA B 1 175 ? -10.5 18.641 11.156 1 97.69 175 ALA B O 1
ATOM 2993 N N . LEU B 1 176 ? -12.375 18.031 10.188 1 97.06 176 LEU B N 1
ATOM 2994 C CA . LEU B 1 176 ? -11.922 16.656 9.922 1 97.06 176 LEU B CA 1
ATOM 2995 C C . LEU B 1 176 ? -10.828 16.641 8.859 1 97.06 176 LEU B C 1
ATOM 2997 O O . LEU B 1 176 ? -9.852 15.914 8.984 1 97.06 176 LEU B O 1
ATOM 3001 N N . ARG B 1 177 ? -10.984 17.453 7.773 1 97.88 177 ARG B N 1
ATOM 3002 C CA . ARG B 1 177 ? -9.938 17.547 6.762 1 97.88 177 ARG B CA 1
ATOM 3003 C C . ARG B 1 177 ? -8.648 18.109 7.348 1 97.88 177 ARG B C 1
ATOM 3005 O O . ARG B 1 177 ? -7.555 17.625 7.051 1 97.88 177 ARG B O 1
ATOM 3012 N N . CYS B 1 178 ? -8.781 19.078 8.18 1 98.06 178 CYS B N 1
ATOM 3013 C CA . CYS B 1 178 ? -7.602 19.688 8.789 1 98.06 178 CYS B CA 1
ATOM 3014 C C . CYS B 1 178 ? -6.902 18.703 9.711 1 98.06 178 CYS B C 1
ATOM 3016 O O . CYS B 1 178 ? -5.672 18.672 9.789 1 98.06 178 CYS B O 1
ATOM 3018 N N . ALA B 1 179 ? -7.695 17.938 10.422 1 97 179 ALA B N 1
ATOM 3019 C CA . ALA B 1 179 ? -7.129 16.953 11.344 1 97 179 ALA B CA 1
ATOM 3020 C C . ALA B 1 179 ? -6.184 16 10.617 1 97 179 ALA B C 1
ATOM 3022 O O . ALA B 1 179 ? -5.191 15.539 11.188 1 97 179 ALA B O 1
ATOM 3023 N N . LEU B 1 180 ? -6.43 15.711 9.344 1 97.25 180 LEU B N 1
ATOM 3024 C CA . LEU B 1 180 ? -5.598 14.82 8.547 1 97.25 180 LEU B CA 1
ATOM 3025 C C . LEU B 1 180 ? -4.188 15.375 8.391 1 97.25 180 LEU B C 1
ATOM 3027 O O . LEU B 1 180 ? -3.24 14.625 8.164 1 97.25 180 LEU B O 1
ATOM 3031 N N . LYS B 1 181 ? -4.043 16.75 8.516 1 97.94 181 LYS B N 1
ATOM 3032 C CA . LYS B 1 181 ? -2.764 17.422 8.312 1 97.94 181 LYS B CA 1
ATOM 3033 C C . LYS B 1 181 ? -1.959 17.484 9.609 1 97.94 181 LYS B C 1
ATOM 3035 O O . LYS B 1 181 ? -0.827 17.969 9.617 1 97.94 181 LYS B O 1
ATOM 3040 N N . LEU B 1 182 ? -2.531 16.922 10.695 1 97.62 182 LEU B N 1
ATOM 3041 C CA . LEU B 1 182 ? -1.924 17.016 12.023 1 97.62 182 LEU B CA 1
ATOM 3042 C C . LEU B 1 182 ? -1.487 15.648 12.523 1 97.62 182 LEU B C 1
ATOM 3044 O O . LEU B 1 182 ? -1.998 14.625 12.062 1 97.62 182 LEU B O 1
ATOM 3048 N N . PRO B 1 183 ? -0.536 15.617 13.469 1 96.81 183 PRO B N 1
ATOM 3049 C CA . PRO B 1 183 ? -0.136 14.328 14.031 1 96.81 183 PRO B CA 1
ATOM 3050 C C . PRO B 1 183 ? -1.308 13.562 14.641 1 96.81 183 PRO B C 1
ATOM 3052 O O . PRO B 1 183 ? -2.193 14.164 15.25 1 96.81 183 PRO B O 1
ATOM 3055 N N . ARG B 1 184 ? -1.24 12.25 14.5 1 94.31 184 ARG B N 1
ATOM 3056 C CA . ARG B 1 184 ? -2.322 11.375 14.938 1 94.31 184 ARG B CA 1
ATOM 3057 C C . ARG B 1 184 ? -2.393 11.312 16.453 1 94.31 184 ARG B C 1
ATOM 3059 O O . ARG B 1 184 ? -3.48 11.211 17.031 1 94.31 184 ARG B O 1
ATOM 3066 N N . ASP B 1 185 ? -1.237 11.406 17.109 1 93.5 185 ASP B N 1
ATOM 3067 C CA . ASP B 1 185 ? -1.176 11.117 18.531 1 93.5 185 ASP B CA 1
ATOM 3068 C C . ASP B 1 185 ? -1.111 12.406 19.359 1 93.5 185 ASP B C 1
ATOM 3070 O O . ASP B 1 185 ? -0.203 12.586 20.172 1 93.5 185 ASP B O 1
ATOM 3074 N N . LEU B 1 186 ? -2.029 13.242 19.203 1 94.5 186 LEU B N 1
ATOM 3075 C CA . LEU B 1 186 ? -2.119 14.453 20.016 1 94.5 186 LEU B CA 1
ATOM 3076 C C . LEU B 1 186 ? -2.988 14.219 21.25 1 94.5 186 LEU B C 1
ATOM 3078 O O . LEU B 1 186 ? -3.965 13.469 21.188 1 94.5 186 LEU B O 1
ATOM 3082 N N . ASP B 1 187 ? -2.605 14.758 22.328 1 94 187 ASP B N 1
ATOM 3083 C CA . ASP B 1 187 ? -3.432 14.711 23.531 1 94 187 ASP B CA 1
ATOM 3084 C C . ASP B 1 187 ? -4.844 15.219 23.25 1 94 187 ASP B C 1
ATOM 3086 O O . ASP B 1 187 ? -5.02 16.328 22.75 1 94 187 ASP B O 1
ATOM 3090 N N . PRO B 1 188 ? -5.84 14.383 23.562 1 93.12 188 PRO B N 1
ATOM 3091 C CA . PRO B 1 188 ? -7.215 14.805 23.281 1 93.12 188 PRO B CA 1
ATOM 3092 C C . PRO B 1 188 ? -7.645 16 24.125 1 93.12 188 PRO B C 1
ATOM 3094 O O . PRO B 1 188 ? -8.555 16.734 23.75 1 93.12 188 PRO B O 1
ATOM 3097 N N . ALA B 1 189 ? -7.047 16.219 25.234 1 94.88 189 ALA B N 1
ATOM 3098 C CA . ALA B 1 189 ? -7.379 17.375 26.062 1 94.88 189 ALA B CA 1
ATOM 3099 C C . ALA B 1 189 ? -6.984 18.672 25.375 1 94.88 189 ALA B C 1
ATOM 3101 O O . ALA B 1 189 ? -5.848 18.828 24.938 1 94.88 189 ALA B O 1
ATOM 3102 N N . PRO B 1 190 ? -7.895 19.578 25.328 1 96 190 PRO B N 1
ATOM 3103 C CA . PRO B 1 190 ? -7.582 20.844 24.656 1 96 190 PRO B CA 1
ATOM 3104 C C . PRO B 1 190 ? -6.551 21.672 25.422 1 96 190 PRO B C 1
ATOM 3106 O O . PRO B 1 190 ? -6.543 21.672 26.656 1 96 190 PRO B O 1
ATOM 3109 N N . VAL B 1 191 ? -5.621 22.297 24.641 1 96.62 191 VAL B N 1
ATOM 3110 C CA . VAL B 1 191 ? -4.68 23.266 25.203 1 96.62 191 VAL B CA 1
ATOM 3111 C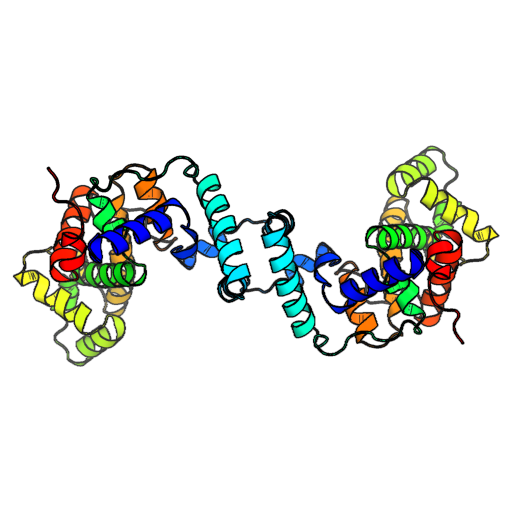 C . VAL B 1 191 ? -5.418 24.547 25.578 1 96.62 191 VAL B C 1
ATOM 3113 O O . VAL B 1 191 ? -5.211 25.094 26.656 1 96.62 191 VAL B O 1
ATOM 3116 N N . LEU B 1 192 ? -6.266 25.047 24.703 1 96.5 192 LEU B N 1
ATOM 3117 C CA . LEU B 1 192 ? -7.145 26.203 24.844 1 96.5 192 LEU B CA 1
ATOM 3118 C C . LEU B 1 192 ? -8.516 25.922 24.25 1 96.5 192 LEU B C 1
ATOM 3120 O O . LEU B 1 192 ? -8.664 25.031 23.406 1 96.5 192 LEU B O 1
ATOM 3124 N N . PRO B 1 193 ? -9.555 26.656 24.797 1 96.75 193 PRO B N 1
ATOM 3125 C CA . PRO B 1 193 ? -10.828 26.578 24.078 1 96.75 193 PRO B CA 1
ATOM 3126 C C . PRO B 1 193 ? -10.703 26.984 22.609 1 96.75 193 PRO B C 1
ATOM 3128 O O . PRO B 1 193 ? -9.859 27.812 22.266 1 96.75 193 PRO B O 1
ATOM 3131 N N . PRO B 1 194 ? -11.523 26.484 21.781 1 97.19 194 PRO B N 1
ATOM 3132 C CA . PRO B 1 194 ? -11.391 26.672 20.328 1 97.19 194 PRO B CA 1
ATOM 3133 C C . PRO B 1 194 ? -11.312 28.141 19.922 1 97.19 194 PRO B C 1
ATOM 3135 O O . PRO B 1 194 ? -10.453 28.516 19.125 1 97.19 194 PRO B O 1
ATOM 3138 N N . GLU B 1 195 ? -12.156 29 20.453 1 97.06 195 GLU B N 1
ATOM 3139 C CA . GLU B 1 195 ? -12.18 30.406 20.062 1 97.06 195 GLU B CA 1
ATOM 3140 C C . GLU B 1 195 ? -10.883 31.109 20.469 1 97.06 195 GLU B C 1
ATOM 3142 O O . GLU B 1 195 ? -10.336 31.906 19.703 1 97.06 195 GLU B O 1
ATOM 3147 N N . ALA B 1 196 ? -10.406 30.781 21.641 1 96.81 196 ALA B N 1
ATOM 3148 C CA . ALA B 1 196 ? -9.164 31.375 22.141 1 96.81 196 ALA B CA 1
ATOM 3149 C C . ALA B 1 196 ? -7.965 30.859 21.344 1 96.81 196 ALA B C 1
ATOM 3151 O O . ALA B 1 196 ? -7.047 31.625 21.031 1 96.81 196 ALA B O 1
ATOM 3152 N N . ALA B 1 197 ? -7.969 29.594 21.078 1 97.75 197 ALA B N 1
ATOM 3153 C CA . ALA B 1 197 ? -6.898 28.984 20.281 1 97.75 197 ALA B CA 1
ATOM 3154 C C . ALA B 1 197 ? -6.824 29.625 18.891 1 97.75 197 ALA B C 1
ATOM 3156 O O . ALA B 1 197 ? -5.742 29.984 18.422 1 97.75 197 ALA B O 1
ATOM 3157 N N . LEU B 1 198 ? -7.996 29.766 18.25 1 98.06 198 LEU B N 1
ATOM 3158 C CA . LEU B 1 198 ? -8.047 30.344 16.922 1 98.06 198 LEU B CA 1
ATOM 3159 C C . LEU B 1 198 ? -7.527 31.781 16.938 1 98.06 198 LEU B C 1
ATOM 3161 O O . LEU B 1 198 ? -6.734 32.188 16.078 1 98.06 198 LEU B O 1
ATOM 3165 N N . ALA B 1 199 ? -7.965 32.531 17.922 1 97.06 199 ALA B N 1
ATOM 3166 C CA . ALA B 1 199 ? -7.535 33.906 18.031 1 97.06 199 ALA B CA 1
ATOM 3167 C C . ALA B 1 199 ? -6.02 34 18.188 1 97.06 199 ALA B C 1
ATOM 3169 O O . ALA B 1 199 ? -5.375 34.844 17.562 1 97.06 199 ALA B O 1
ATOM 3170 N N . LEU B 1 200 ? -5.48 33.156 18.984 1 96.56 200 LEU B N 1
ATOM 3171 C CA . LEU B 1 200 ? -4.039 33.156 19.219 1 96.56 200 LEU B CA 1
ATOM 3172 C C . LEU B 1 200 ? -3.281 32.812 17.953 1 96.56 200 LEU B C 1
ATOM 3174 O O . LEU B 1 200 ? -2.32 33.469 17.594 1 96.56 200 LEU B O 1
ATOM 3178 N N . VAL B 1 201 ? -3.682 31.766 17.281 1 97.75 201 VAL B N 1
ATOM 3179 C CA . VAL B 1 201 ? -2.996 31.312 16.078 1 97.75 201 VAL B CA 1
ATOM 3180 C C . VAL B 1 201 ? -3.074 32.375 14.992 1 97.75 201 VAL B C 1
ATOM 3182 O O . VAL B 1 201 ? -2.088 32.656 14.305 1 97.75 201 VAL B O 1
ATOM 3185 N N . LEU B 1 202 ? -4.227 33.031 14.844 1 97.06 202 LEU B N 1
ATOM 3186 C CA . LEU B 1 202 ? -4.367 34.094 13.844 1 97.06 202 LEU B CA 1
ATOM 3187 C C . LEU B 1 202 ? -3.455 35.281 14.172 1 97.06 202 LEU B C 1
ATOM 3189 O O . LEU B 1 202 ? -2.859 35.875 13.273 1 97.06 202 LEU B O 1
ATOM 3193 N N . SER B 1 203 ? -3.346 35.594 15.445 1 96.25 203 SER B N 1
ATOM 3194 C CA . SER B 1 203 ? -2.432 36.656 15.859 1 96.25 203 SER B CA 1
ATOM 3195 C C . SER B 1 203 ? -0.984 36.281 15.539 1 96.25 203 SER B C 1
ATOM 3197 O O . SER B 1 203 ? -0.203 37.156 15.117 1 96.25 203 SER B O 1
ATOM 3199 N N . MET B 1 204 ? -0.636 35.031 15.758 1 96.25 204 MET B N 1
ATOM 3200 C CA . MET B 1 204 ? 0.708 34.562 15.43 1 96.25 204 MET B CA 1
ATOM 3201 C C . MET B 1 204 ? 0.961 34.656 13.93 1 96.25 204 MET B C 1
ATOM 3203 O O . MET B 1 204 ? 2.035 35.062 13.492 1 96.25 204 MET B O 1
ATOM 3207 N N . LEU B 1 205 ? -0.058 34.281 13.102 1 96.31 205 LEU B N 1
ATOM 3208 C CA . LEU B 1 205 ? 0.085 34.312 11.648 1 96.31 205 LEU B CA 1
ATOM 3209 C C . LEU B 1 205 ? 0.233 35.719 11.125 1 96.31 205 LEU B C 1
ATOM 3211 O O . LEU B 1 205 ? 0.882 35.938 10.102 1 96.31 205 LEU B O 1
ATOM 3215 N N . GLU B 1 206 ? -0.333 36.688 11.859 1 94.75 206 GLU B N 1
ATOM 3216 C CA . GLU B 1 206 ? -0.131 38.094 11.492 1 94.75 206 GLU B CA 1
ATOM 3217 C C . GLU B 1 206 ? 1.349 38.469 11.523 1 94.75 206 GLU B C 1
ATOM 3219 O O . GLU B 1 206 ? 1.809 39.281 10.719 1 94.75 206 GLU B O 1
ATOM 3224 N N . ILE B 1 207 ? 2.051 37.844 12.398 1 93.62 207 ILE B N 1
ATOM 3225 C CA . ILE B 1 207 ? 3.471 38.125 12.586 1 93.62 207 ILE B CA 1
ATOM 3226 C C . ILE B 1 207 ? 4.293 37.219 11.664 1 93.62 207 ILE B C 1
ATOM 3228 O O . ILE B 1 207 ? 5.211 37.688 10.984 1 93.62 207 ILE B O 1
ATOM 3232 N N . LEU B 1 208 ? 3.959 35.906 11.57 1 94 208 LEU B N 1
ATOM 3233 C CA . LEU B 1 208 ? 4.746 34.906 10.859 1 94 208 LEU B CA 1
ATOM 3234 C C . LEU B 1 208 ? 4.512 35 9.359 1 94 208 LEU B C 1
ATOM 3236 O O . LEU B 1 208 ? 5.414 34.719 8.57 1 94 208 LEU B O 1
ATOM 3240 N N . ASP B 1 209 ? 3.275 35.312 8.938 1 94.44 209 ASP B N 1
ATOM 3241 C CA . ASP B 1 209 ? 2.912 35.281 7.523 1 94.44 209 ASP B CA 1
ATOM 3242 C C . ASP B 1 209 ? 1.709 36.188 7.254 1 94.44 209 ASP B C 1
ATOM 3244 O O . ASP B 1 209 ? 0.641 35.719 6.871 1 94.44 209 ASP B O 1
ATOM 3248 N N . ALA B 1 210 ? 1.925 37.5 7.324 1 93.75 210 ALA B N 1
ATOM 3249 C CA . ALA B 1 210 ? 0.861 38.469 7.133 1 93.75 210 ALA B CA 1
ATOM 3250 C C . ALA B 1 210 ? 0.296 38.406 5.719 1 93.75 210 ALA B C 1
ATOM 3252 O O . ALA B 1 210 ? -0.896 38.656 5.508 1 93.75 210 ALA B O 1
ATOM 3253 N N . GLU B 1 211 ? 1.147 38.062 4.785 1 92.44 211 GLU B N 1
ATOM 3254 C CA . GLU B 1 211 ? 0.72 38 3.393 1 92.44 211 GLU B CA 1
ATOM 3255 C C . GLU B 1 211 ? -0.316 36.875 3.201 1 92.44 211 GLU B C 1
ATOM 3257 O O . GLU B 1 211 ? -1.279 37.062 2.451 1 92.44 211 GLU B O 1
ATOM 3262 N N . TRP B 1 212 ? -0.121 35.781 3.896 1 93.88 212 TRP B N 1
ATOM 3263 C CA . TRP B 1 212 ? -1.083 34.688 3.838 1 93.88 212 TRP B CA 1
ATOM 3264 C C . TRP B 1 212 ? -2.451 35.156 4.336 1 93.88 212 TRP B C 1
ATOM 3266 O O . TRP B 1 212 ? -3.467 34.906 3.678 1 93.88 212 TRP B O 1
ATOM 3276 N N . LEU B 1 213 ? -2.535 35.844 5.445 1 93.44 213 LEU B N 1
ATOM 3277 C CA . LEU B 1 213 ? -3.803 36.281 6.023 1 93.44 213 LEU B CA 1
ATOM 3278 C C . LEU B 1 213 ? -4.504 37.281 5.109 1 93.44 213 LEU B C 1
ATOM 3280 O O . LEU B 1 213 ? -5.73 37.25 4.98 1 93.44 213 LEU B O 1
ATOM 3284 N N . SER B 1 214 ? -3.672 38.062 4.441 1 91.31 214 SER B N 1
ATOM 3285 C CA . SER B 1 214 ? -4.223 39.094 3.576 1 91.31 214 SER B CA 1
ATOM 3286 C C . SER B 1 214 ? -4.781 38.5 2.289 1 91.31 214 SER B C 1
ATOM 3288 O O . SER B 1 214 ? -5.512 39.156 1.556 1 91.31 214 SER B O 1
ATOM 3290 N N . SER B 1 215 ? -4.445 37.312 1.989 1 90.38 215 SER B N 1
ATOM 3291 C CA . SER B 1 215 ? -4.91 36.688 0.76 1 90.38 215 SER B CA 1
ATOM 3292 C C . SER B 1 215 ? -6.375 36.25 0.872 1 90.38 215 SER B C 1
ATOM 3294 O O . SER B 1 215 ? -7.027 36 -0.14 1 90.38 215 SER B O 1
ATOM 3296 N N . PHE B 1 216 ? -6.879 36.156 2.109 1 93 216 PHE B N 1
ATOM 3297 C CA . PHE B 1 216 ? -8.273 35.781 2.318 1 93 216 PHE B CA 1
ATOM 3298 C C . PHE B 1 216 ? -9.188 37 2.135 1 93 216 PHE B C 1
ATOM 3300 O O . PHE B 1 216 ? -8.805 38.125 2.426 1 93 216 PHE B O 1
ATOM 3307 N N . PRO B 1 217 ? -10.359 36.812 1.533 1 83.44 217 PRO B N 1
ATOM 3308 C CA . PRO B 1 217 ? -11.297 37.906 1.393 1 83.44 217 PRO B CA 1
ATOM 3309 C C . PRO B 1 217 ? -11.68 38.531 2.734 1 83.44 217 PRO B C 1
ATOM 3311 O O . PRO B 1 217 ? -11.719 37.844 3.75 1 83.44 217 PRO B O 1
ATOM 3314 N N . ALA B 1 218 ? -11.742 39.938 2.734 1 72.81 218 ALA B N 1
ATOM 3315 C CA . ALA B 1 218 ? -12.109 40.688 3.928 1 72.81 218 ALA B CA 1
ATOM 3316 C C . ALA B 1 218 ? -13.469 40.25 4.457 1 72.81 218 ALA B C 1
ATOM 3318 O O . ALA B 1 218 ? -14.375 39.938 3.676 1 72.81 218 ALA B O 1
ATOM 3319 N N . GLN B 1 219 ? -13.57 39.594 5.676 1 59.72 219 GLN B N 1
ATOM 3320 C CA . GLN B 1 219 ? -14.828 39.188 6.301 1 59.72 219 GLN B CA 1
ATOM 3321 C C . GLN B 1 219 ? -15.844 40.312 6.258 1 59.72 219 GLN B C 1
ATOM 3323 O O . GLN B 1 219 ? -15.5 41.469 6.52 1 59.72 219 GLN B O 1
ATOM 3328 N N . ALA B 1 220 ? -16.891 40.219 5.367 1 45.81 220 ALA B N 1
ATOM 3329 C CA . ALA B 1 220 ? -17.953 41.219 5.391 1 45.81 220 ALA B CA 1
ATOM 3330 C C . ALA B 1 220 ? -18.531 41.375 6.801 1 45.81 220 ALA B C 1
ATOM 3332 O O . ALA B 1 220 ? -18.625 40.375 7.551 1 45.81 220 ALA B O 1
#

Secondary structure (DSSP, 8-state):
--HHHHHHHHHHHHHHH-GGGS--GGGTTTTS-TTHHHHHHTS-HHHHHHHHHHHHHHHHHHTT-TT-----S-STTHHHHTS-HHHHHHHHHHHHHHHTHHHHTT--SHHHHHHHHHHH-HHHHHHHHHHHHHTS----GGGGG--HHHHHHHHHHHHHHHHHHHHTTS-HHHHHHHHTTS-S---SS-SS-HHHHHHHHHHHHHHH-HHHHHTSPP--/--HHHHHHHHHHHHHHH-GGGG--GGGTTTTS-TTHHHHHHTS-HHHHHHHHHHHHHHHHHHTT-TT-----S-STTHHHHTS-HHHHHHHHHHHHHHHTHHHHTT--SHHHHHHHHHHH-HHHHHHHHHHHHHTS----GGGGG--HHHHHHHHHHHHHHHHHHHHTTS-HHHHHHHHTTS-S---SS-SS-HHHHHHHHHHHHHHH-HHHHHTS----

Sequence (440 aa):
MTEASVLLSERLMIFNLLPSLTLHASRHDEMFPADWVRALCNADAALANAWHRHWSRWILCELGLLNQPVLSLDPPQLKVALLSTDALRTCAAHAGALLCAPRLRRAIDGAEVRTLHAALGRDVMNFAVSSAARALHDGLAASSDWTLAATVQAAQKLGWALLRDAVQGAADEIALRCALKLPRDLDPAPVLPPEAALALVLSMLEILDAEWLSSFPAQAMTEASVLLSERLMIFNLLPSLTLHASRHDEMFPADWVRALCNADAALANAWHRHWSRWILCELGLLNQPVLSLDPPQLKVALLSTDALRTCAAHAGALLCAPRLRRAIDGAEVRTLHAALGRDVMNFAVSSAARALHDGLAASSDWTLAATVQAAQKLGWALLRDAVQGAADEIALRCALKLPRDLDPAPVLPPEAALALVLSMLEILDAEWLSSFPAQA

Radius of gyration: 31.97 Å; Cα contacts (8 Å, |Δi|>4): 564; chains: 2; bounding box: 45×89×72 Å

InterPro domains:
  IPR009510 Type III secretion system, secretion protein K [PF06578] (28-184)

Solvent-accessible surface area (backbone atoms only — not comparable to full-atom values): 23790 Å² total; per-residue (Å²): 125,55,73,52,47,51,52,50,52,50,38,49,47,37,60,60,56,29,47,56,82,52,41,22,75,74,36,49,72,77,67,38,63,90,58,38,68,59,48,45,66,65,39,59,67,70,46,22,51,43,44,36,49,54,50,13,49,50,47,27,52,75,71,70,35,68,90,40,65,77,86,69,82,74,55,71,42,49,74,60,57,53,44,50,71,67,54,46,50,51,49,19,47,37,45,6,34,28,38,32,20,49,30,57,66,64,48,76,51,68,69,55,42,51,52,46,30,72,73,67,29,59,70,32,50,51,49,20,60,51,28,62,82,64,65,69,59,82,35,38,74,75,34,50,76,49,51,72,70,55,44,57,55,45,17,59,51,46,7,47,34,32,56,52,23,23,26,60,75,46,58,64,59,52,29,56,54,37,50,45,53,39,72,67,85,53,70,85,69,69,76,41,59,31,69,59,24,32,53,46,52,53,56,49,35,54,72,76,40,43,68,64,63,65,51,49,80,78,83,128,124,55,73,52,48,50,52,51,51,50,36,49,48,35,60,60,57,30,46,54,82,52,41,21,76,74,36,48,73,77,68,38,64,91,59,39,68,58,47,44,66,66,38,59,66,69,48,21,52,43,44,36,49,53,50,12,48,51,47,27,51,77,70,70,35,68,88,40,65,75,87,70,82,74,56,70,44,49,75,61,57,53,43,50,70,67,55,46,48,52,50,20,48,38,43,5,35,29,38,32,19,49,30,58,66,64,50,76,50,69,68,54,42,51,51,46,33,72,74,66,30,58,69,34,50,51,47,21,60,50,28,62,81,66,66,69,61,81,35,39,73,75,34,50,77,49,51,72,69,53,44,56,56,45,18,59,52,48,7,49,35,31,56,52,22,24,27,59,75,46,58,64,59,54,29,56,54,34,49,45,52,38,71,66,86,52,72,85,67,70,78,41,60,32,72,61,23,31,52,46,52,53,56,48,36,55,72,78,40,42,67,63,64,64,52,50,78,79,83,127

Foldseek 3Di:
DPPVVVVVVVVVCCVPPPVVVVDDPVCCVVPQDPVNVVVQCPDPPVSNVVVCVVVVCVVCVVLVCNPPADDDLQPLLCLLLVDDLVRNQVLLLLQLLLQLLLQLLPPPDPVLVVVCCVLSNPVSSVSNPCVVVVPLDPHHPVSNPDDSVVSSVRSNQLSLLLNLQQNVPDDCSRNVSSVVSGDPDHDPDHPDHNPSSVSSSVVVCCVVPVPSVVVGDDND/DPPVVVVVVVVVCCVPPPVVVVDDPVCCVVPQDPVNVVVQCPDPPVSNVVVCVVVVCVVCVVLVCNPPADDDLQPLLCLLLVDDLVRNQVLLLLQLLLQLLLQLLPQPDPVLVVVCCVLSNPVSSVSNPCVVVVPLDPHHPVSNPDDSVRSSVRSNQLSLLLNLQQNVPDDCSRNVSSVVSGDPDHDPDHPDHNVSSVSSSVVVCCVVPVVSVVVGPDND